Protein AF-0000000078525233 (afdb_homodimer)

pLDDT: mean 88.49, std 14.69, range [31.38, 98.75]

Radius of gyration: 26.98 Å; Cα contacts (8 Å, |Δi|>4): 770; chains: 2; bounding box: 90×79×81 Å

Foldseek 3Di:
DPPPPPPVPPDPVVVVVVVVCVVVVVVVVVVVCVVCVVVVVLVQLLQWWFLPPDDIDGNGNVLVVVLVVDPLNVVQAVLLVVLLVLLLVLLLVLLLVLLVVLLDPDDCSVVVLCVQQVLQVDDLLVLLVVLLQQLQQPDHPVVVVCVVVPNVHDDSALQDLVRPSVNLSVSSSSNCSSVLSVLLNVQQVVFDPVLVVVVVVVVDDPVRCCVPPVVLSCLVSSLVSSLVSNLCSLQDDSNCCNNHLCDPVNSNPHLNSVLCCCCPVVSGSNSSSSSVVVSVVVSVVVNVVSVVVSVVSVVVD/DDPPPCPVPPDPVVVVVVVVCVVVVVVVVVVVCVVCVVVVVLVQLLQWWDLPPDDIDGNGNVLVVVLVVDPLNVVQAVLLVVLLVLLLVLLLVLLLVLLVVLLDPDDCSVVVLCVQQVLQVDDLLVLLVVLLQQLQQPDHVVVVVVVVVPNVHDDSALQDLVRPSVNLSVSSSSNCSSVLSVLLNVQQVVFDPVLVVVVVVVVDDPVRCCVPPVVLSCLVSSLVSSLVSNLCSLQDDSNCCNNHLCDPVNSNPHLNSVLCCCCPPVSGSNSSSSSVVVSVVVSVVVNVVSVVVSVVSVVVD

Structure (mmCIF, N/CA/C/O backbone):
data_AF-0000000078525233-model_v1
#
loop_
_entity.id
_entity.type
_entity.pdbx_description
1 polymer 'Sugar ABC transporter permease'
#
loop_
_atom_site.group_PDB
_atom_site.id
_atom_site.type_symbol
_atom_site.label_atom_id
_atom_site.label_alt_id
_atom_site.label_comp_id
_atom_site.label_asym_id
_atom_site.label_entity_id
_atom_site.label_seq_id
_atom_site.pdbx_PDB_ins_code
_atom_site.Cartn_x
_atom_site.Cartn_y
_atom_site.Cartn_z
_atom_site.occupancy
_atom_site.B_iso_or_equiv
_atom_site.auth_seq_id
_atom_site.auth_comp_id
_atom_site.auth_asym_id
_atom_site.auth_atom_id
_atom_site.pdbx_PDB_model_num
ATOM 1 N N . MET A 1 1 ? -43.281 28.672 50.062 1 31.81 1 MET A N 1
ATOM 2 C CA . MET A 1 1 ? -41.906 28.344 49.656 1 31.81 1 MET A CA 1
ATOM 3 C C . MET A 1 1 ? -41.906 27.641 48.312 1 31.81 1 MET A C 1
ATOM 5 O O . MET A 1 1 ? -42.312 26.484 48.188 1 31.81 1 MET A O 1
ATOM 9 N N . GLU A 1 2 ? -42.156 28.312 47.156 1 35.53 2 GLU A N 1
ATOM 10 C CA . GLU A 1 2 ? -42.406 27.969 45.75 1 35.53 2 GLU A CA 1
ATOM 11 C C . GLU A 1 2 ? -41.156 27.391 45.125 1 35.53 2 GLU A C 1
ATOM 13 O O . GLU A 1 2 ? -40.094 28.016 45.094 1 35.53 2 GLU A O 1
ATOM 18 N N . GLN A 1 3 ? -40.938 26.094 45.156 1 36.31 3 GLN A N 1
ATOM 19 C CA . GLN A 1 3 ? -39.812 25.344 44.594 1 36.31 3 GLN A CA 1
ATOM 20 C C . GLN A 1 3 ? -39.656 25.641 43.094 1 36.31 3 GLN A C 1
ATOM 22 O O . GLN A 1 3 ? -40.531 25.359 42.312 1 36.31 3 GLN A O 1
ATOM 27 N N . LYS A 1 4 ? -38.906 26.703 42.719 1 38.12 4 LYS A N 1
ATOM 28 C CA . LYS A 1 4 ? -38.5 27.094 41.375 1 38.12 4 LYS A CA 1
ATOM 29 C C . LYS A 1 4 ? -37.844 25.922 40.656 1 38.12 4 LYS A C 1
ATOM 31 O O . LYS A 1 4 ? -36.812 25.391 41.094 1 38.12 4 LYS A O 1
ATOM 36 N N . THR A 1 5 ? -38.625 25.047 40.031 1 35.66 5 THR A N 1
ATOM 37 C CA . THR A 1 5 ? -38.156 23.984 39.156 1 35.66 5 THR A CA 1
ATOM 38 C C . THR A 1 5 ? -37.188 24.516 38.094 1 35.66 5 THR A C 1
ATOM 40 O O . THR A 1 5 ? -37.562 25.312 37.25 1 35.66 5 THR A O 1
ATOM 43 N N . LYS A 1 6 ? -35.969 24.812 38.438 1 37.19 6 LYS A N 1
ATOM 44 C CA . LYS A 1 6 ? -34.875 25.203 37.562 1 37.19 6 LYS A CA 1
ATOM 45 C C . LYS A 1 6 ? -34.812 24.266 36.344 1 37.19 6 LYS A C 1
ATOM 47 O O . LYS A 1 6 ? -34.438 23.109 36.5 1 37.19 6 LYS A O 1
ATOM 52 N N . THR A 1 7 ? -35.719 24.281 35.406 1 37.69 7 THR A N 1
ATOM 53 C CA . THR A 1 7 ? -35.562 23.578 34.125 1 37.69 7 THR A CA 1
ATOM 54 C C . THR A 1 7 ? -34.188 23.891 33.531 1 37.69 7 THR A C 1
ATOM 56 O O . THR A 1 7 ? -33.875 25.047 33.219 1 37.69 7 THR A O 1
ATOM 59 N N . VAL A 1 8 ? -33.188 23.312 33.969 1 40.06 8 VAL A N 1
ATOM 60 C CA . VAL A 1 8 ? -31.828 23.406 33.406 1 40.06 8 VAL A CA 1
ATOM 61 C C . VAL A 1 8 ? -31.906 23.469 31.875 1 40.06 8 VAL A C 1
ATOM 63 O O . VAL A 1 8 ? -32.344 22.5 31.234 1 40.06 8 VAL A O 1
ATOM 66 N N . LYS A 1 9 ? -32.25 24.562 31.266 1 39.16 9 LYS A N 1
ATOM 67 C CA . LYS A 1 9 ? -32.062 24.875 29.859 1 39.16 9 LYS A CA 1
ATOM 68 C C . LYS A 1 9 ? -30.781 24.25 29.328 1 39.16 9 LYS A C 1
ATOM 70 O O . LYS A 1 9 ? -29.688 24.609 29.75 1 39.16 9 LYS A O 1
ATOM 75 N N . LEU A 1 10 ? -30.812 22.984 29.156 1 42.88 10 LEU A N 1
ATOM 76 C CA . LEU A 1 10 ? -29.719 22.438 28.375 1 42.88 10 LEU A CA 1
ATOM 77 C C . LEU A 1 10 ? -29.219 23.453 27.359 1 42.88 10 LEU A C 1
ATOM 79 O O . LEU A 1 10 ? -30.016 24.031 26.594 1 42.88 10 LEU A O 1
ATOM 83 N N . LYS A 1 11 ? -28.219 24.094 27.609 1 46.84 11 LYS A N 1
ATOM 84 C CA . LYS A 1 11 ? -27.656 25.188 26.812 1 46.84 11 LYS A CA 1
ATOM 85 C C . LYS A 1 11 ? -27.766 24.906 25.312 1 46.84 11 LYS A C 1
ATOM 87 O O . LYS A 1 11 ? -27.516 23.781 24.875 1 46.84 11 LYS A O 1
ATOM 92 N N . LEU A 1 12 ? -28.484 25.672 24.531 1 49.28 12 LEU A N 1
ATOM 93 C CA . LEU A 1 12 ? -28.781 25.688 23.094 1 49.28 12 LEU A CA 1
ATOM 94 C C . LEU A 1 12 ? -27.625 25.062 22.312 1 49.28 12 LEU A C 1
ATOM 96 O O . LEU A 1 12 ? -27.859 24.375 21.312 1 49.28 12 LEU A O 1
ATOM 100 N N . SER A 1 13 ? -26.438 25.266 22.766 1 50.31 13 SER A N 1
ATOM 101 C CA . SER A 1 13 ? -25.266 24.797 22.016 1 50.31 13 SER A CA 1
ATOM 102 C C . SER A 1 13 ? -25.156 23.281 22.078 1 50.31 13 SER A C 1
ATOM 104 O O . SER A 1 13 ? -24.844 22.641 21.062 1 50.31 13 SER A O 1
ATOM 106 N N . THR A 1 14 ? -25.422 22.719 23.234 1 52.28 14 THR A N 1
ATOM 107 C CA . THR A 1 14 ? -25.344 21.281 23.375 1 52.28 14 THR A CA 1
ATOM 108 C C . THR A 1 14 ? -26.5 20.594 22.656 1 52.28 14 THR A C 1
ATOM 110 O O . THR A 1 14 ? -26.344 19.531 22.062 1 52.28 14 THR A O 1
ATOM 113 N N . ARG A 1 15 ? -27.703 21.141 22.75 1 49.06 15 ARG A N 1
ATOM 114 C CA . ARG A 1 15 ? -28.859 20.562 22.078 1 49.06 15 ARG A CA 1
ATOM 115 C C . ARG A 1 15 ? -28.641 20.531 20.562 1 49.06 15 ARG A C 1
ATOM 117 O O . ARG A 1 15 ? -29 19.562 19.906 1 49.06 15 ARG A O 1
ATOM 124 N N . ASN A 1 16 ? -28.172 21.625 20.062 1 51.19 16 ASN A N 1
ATOM 125 C CA . ASN A 1 16 ? -27.938 21.656 18.625 1 51.19 16 ASN A CA 1
ATOM 126 C C . ASN A 1 16 ? -26.859 20.656 18.203 1 51.19 16 ASN A C 1
ATOM 128 O O . ASN A 1 16 ? -26.953 20.062 17.125 1 51.19 16 ASN A O 1
ATOM 132 N N . THR A 1 17 ? -25.875 20.516 19.047 1 52.09 17 THR A N 1
ATOM 133 C CA . THR A 1 17 ? -24.859 19.516 18.75 1 52.09 17 THR A CA 1
ATOM 134 C C . THR A 1 17 ? -25.438 18.109 18.812 1 52.09 17 THR A C 1
ATOM 136 O O . THR A 1 17 ? -25.125 17.25 17.969 1 52.09 17 THR A O 1
ATOM 139 N N . LEU A 1 18 ? -26.328 17.922 19.781 1 50.78 18 LEU A N 1
ATOM 140 C CA . LEU A 1 18 ? -26.984 16.625 19.891 1 50.78 18 LEU A CA 1
ATOM 141 C C . LEU A 1 18 ? -27.969 16.406 18.734 1 50.78 18 LEU A C 1
ATOM 143 O O . LEU A 1 18 ? -28.094 15.289 18.234 1 50.78 18 LEU A O 1
ATOM 147 N N . VAL A 1 19 ? -28.688 17.344 18.406 1 50.62 19 VAL A N 1
ATOM 148 C CA . VAL A 1 19 ? -29.594 17.219 17.281 1 50.62 19 VAL A CA 1
ATOM 149 C C . VAL A 1 19 ? -28.812 17.016 15.992 1 50.62 19 VAL A C 1
ATOM 151 O O . VAL A 1 19 ? -29.203 16.188 15.148 1 50.62 19 VAL A O 1
ATOM 154 N N . GLY A 1 20 ? -27.844 17.812 15.758 1 51.19 20 GLY A N 1
ATOM 155 C CA . GLY A 1 20 ? -27 17.594 14.594 1 51.19 20 GLY A CA 1
ATOM 156 C C . GLY A 1 20 ? -26.359 16.219 14.57 1 51.19 20 GLY A C 1
ATOM 157 O O . GLY A 1 20 ? -26.328 15.562 13.523 1 51.19 20 GLY A O 1
ATOM 158 N N . LEU A 1 21 ? -25.953 15.805 15.656 1 52.31 21 LEU A N 1
ATOM 159 C CA . LEU A 1 21 ? -25.391 14.469 15.805 1 52.31 21 LEU A CA 1
ATOM 160 C C . LEU A 1 21 ? -26.469 13.406 15.594 1 52.31 21 LEU A C 1
ATOM 162 O O . LEU A 1 21 ? -26.172 12.32 15.086 1 52.31 21 LEU A O 1
ATOM 166 N N . SER A 1 22 ? -27.594 13.625 16.047 1 51.91 22 SER A N 1
ATOM 167 C CA . SER A 1 22 ? -28.688 12.672 15.898 1 51.91 22 SER A CA 1
ATOM 168 C C . SER A 1 22 ? -29 12.398 14.43 1 51.91 22 SER A C 1
ATOM 170 O O . SER A 1 22 ? -29.453 11.305 14.078 1 51.91 22 SER A O 1
ATOM 172 N N . PHE A 1 23 ? -28.953 13.406 13.641 1 50.38 23 PHE A N 1
ATOM 173 C CA . PHE A 1 23 ? -29.266 13.195 12.234 1 50.38 23 PHE A CA 1
ATOM 174 C C . PHE A 1 23 ? -28.094 12.508 11.523 1 50.38 23 PHE A C 1
ATOM 176 O O . PHE A 1 23 ? -28.297 11.781 10.555 1 50.38 23 PHE A O 1
ATOM 183 N N . ILE A 1 24 ? -26.938 12.828 11.898 1 55.19 24 ILE A N 1
ATOM 184 C CA . ILE A 1 24 ? -25.781 12.273 11.227 1 55.19 24 ILE A CA 1
ATOM 185 C C . ILE A 1 24 ? -25.469 10.883 11.781 1 55.19 24 ILE A C 1
ATOM 187 O O . ILE A 1 24 ? -25.016 10 11.047 1 55.19 24 ILE A O 1
ATOM 191 N N . LEU A 1 25 ? -26 10.602 12.992 1 57.78 25 LEU A N 1
ATOM 192 C CA . LEU A 1 25 ? -25.672 9.414 13.758 1 57.78 25 LEU A CA 1
ATOM 193 C C . LEU A 1 25 ? -26.25 8.156 13.109 1 57.78 25 LEU A C 1
ATOM 195 O O . LEU A 1 25 ? -25.562 7.137 13.008 1 57.78 25 LEU A O 1
ATOM 199 N N . PRO A 1 26 ? -27.484 8.234 12.766 1 54.28 26 PRO A N 1
ATOM 200 C CA . PRO A 1 26 ? -27.969 6.973 12.211 1 54.28 26 PRO A CA 1
ATOM 201 C C . PRO A 1 26 ? -27.188 6.516 10.984 1 54.28 26 PRO A C 1
ATOM 203 O O . PRO A 1 26 ? -26.875 5.324 10.852 1 54.28 26 PRO A O 1
ATOM 206 N N . ASN A 1 27 ? -27.016 7.523 10.055 1 58.75 27 ASN A N 1
ATOM 207 C CA . ASN A 1 27 ? -26.281 7.137 8.852 1 58.75 27 ASN A CA 1
ATOM 208 C C . ASN A 1 27 ? -24.859 6.703 9.18 1 58.75 27 ASN A C 1
ATOM 210 O O . ASN A 1 27 ? -24.328 5.797 8.547 1 58.75 27 ASN A O 1
ATOM 214 N N . PHE A 1 28 ? -24.5 7.254 10.289 1 67.62 28 PHE A N 1
ATOM 215 C CA . PHE A 1 28 ? -23.141 6.922 10.703 1 67.62 28 PHE A CA 1
ATOM 216 C C . PHE A 1 28 ? -23.094 5.547 11.359 1 67.62 28 PHE A C 1
ATOM 218 O O . PHE A 1 28 ? -22.141 4.785 11.156 1 67.62 28 PHE A O 1
ATOM 225 N N . ILE A 1 29 ? -24.156 5.184 12 1 67.31 29 ILE A N 1
ATOM 226 C CA . ILE A 1 29 ? -24.219 3.867 12.633 1 67.31 29 ILE A CA 1
ATOM 227 C C . ILE A 1 29 ? -24.25 2.783 11.555 1 67.31 29 ILE A C 1
ATOM 229 O O . ILE A 1 29 ? -23.562 1.765 11.672 1 67.31 29 ILE A O 1
ATOM 233 N N . GLY A 1 30 ? -25.031 3.102 10.516 1 66.56 30 GLY A N 1
ATOM 234 C CA . GLY A 1 30 ? -25.062 2.154 9.414 1 66.56 30 GLY A CA 1
ATOM 235 C C . GLY A 1 30 ? -23.719 1.962 8.75 1 66.56 30 GLY A C 1
ATOM 236 O O . GLY A 1 30 ? -23.328 0.833 8.453 1 66.56 30 GLY A O 1
ATOM 237 N N . PHE A 1 31 ? -23.094 3.033 8.711 1 72.5 31 PHE A N 1
ATOM 238 C CA . PHE A 1 31 ? -21.781 2.986 8.086 1 72.5 31 PHE A CA 1
ATOM 239 C C . PHE A 1 31 ? -20.797 2.217 8.961 1 72.5 31 PHE A C 1
ATOM 241 O O . PHE A 1 31 ? -20.031 1.387 8.461 1 72.5 31 PHE A O 1
ATOM 248 N N . PHE A 1 32 ? -20.953 2.449 10.211 1 75.62 32 PHE A N 1
ATOM 249 C CA . PHE A 1 32 ? -20.062 1.777 11.148 1 75.62 32 PHE A CA 1
ATOM 250 C C . PHE A 1 32 ? -20.328 0.276 11.164 1 75.62 32 PHE A C 1
ATOM 252 O O . PHE A 1 32 ? -19.391 -0.522 11.219 1 75.62 32 PHE A O 1
ATOM 259 N N . ILE A 1 33 ? -21.531 -0.036 11.031 1 75.25 33 ILE A N 1
ATOM 260 C CA . ILE A 1 33 ? -21.891 -1.448 10.984 1 75.25 33 ILE A CA 1
ATOM 261 C C . ILE A 1 33 ? -21.312 -2.084 9.727 1 75.25 33 ILE A C 1
ATOM 263 O O . ILE A 1 33 ? -20.797 -3.199 9.766 1 75.25 33 ILE A O 1
ATOM 267 N N . PHE A 1 34 ? -21.328 -1.323 8.711 1 78.38 34 PHE A N 1
ATOM 268 C CA . PHE A 1 34 ? -20.797 -1.818 7.441 1 78.38 34 PHE A CA 1
ATOM 269 C C . PHE A 1 34 ? -19.297 -2.062 7.543 1 78.38 34 PHE A C 1
ATOM 271 O O . PHE A 1 34 ? -18.781 -3.045 7.004 1 78.38 34 PHE A O 1
ATOM 278 N N . ILE A 1 35 ? -18.672 -1.282 8.297 1 82.31 35 ILE A N 1
ATOM 279 C CA . ILE A 1 35 ? -17.219 -1.373 8.422 1 82.31 35 ILE A CA 1
ATOM 280 C C . ILE A 1 35 ? -16.844 -2.607 9.234 1 82.31 35 ILE A C 1
ATOM 282 O O . ILE A 1 35 ? -15.859 -3.283 8.938 1 82.31 35 ILE A O 1
ATOM 286 N N . LEU A 1 36 ? -17.719 -2.971 10.117 1 86.69 36 LEU A N 1
ATOM 287 C CA . LEU A 1 36 ? -17.359 -4.02 11.07 1 86.69 36 LEU A CA 1
ATOM 288 C C . LEU A 1 36 ? -17.844 -5.383 10.578 1 86.69 36 LEU A C 1
ATOM 290 O O . LEU A 1 36 ? -17.391 -6.418 11.078 1 86.69 36 LEU A O 1
ATOM 294 N N . ILE A 1 37 ? -18.656 -5.41 9.594 1 88.25 37 ILE A N 1
ATOM 295 C CA . ILE A 1 37 ? -19.266 -6.652 9.133 1 88.25 37 ILE A CA 1
ATOM 296 C C . ILE A 1 37 ? -18.172 -7.625 8.688 1 88.25 37 ILE A C 1
ATOM 298 O O . ILE A 1 37 ? -18.125 -8.766 9.148 1 88.25 37 ILE A O 1
ATOM 302 N N . PRO A 1 38 ? -17.266 -7.184 7.809 1 89.06 38 PRO A N 1
ATOM 303 C CA . PRO A 1 38 ? -16.234 -8.141 7.371 1 89.06 38 PRO A CA 1
ATOM 304 C C . PRO A 1 38 ? -15.359 -8.625 8.516 1 89.06 38 PRO A C 1
ATOM 306 O O . PRO A 1 38 ? -14.945 -9.789 8.539 1 89.06 38 PRO A O 1
ATOM 309 N N . VAL A 1 39 ? -15.102 -7.777 9.375 1 87.81 39 VAL A N 1
ATOM 310 C CA . VAL A 1 39 ? -14.234 -8.117 10.5 1 87.81 39 VAL A CA 1
ATOM 311 C C . VAL A 1 39 ? -14.938 -9.133 11.398 1 87.81 39 VAL A C 1
ATOM 313 O O . VAL A 1 39 ? -14.328 -10.125 11.805 1 87.81 39 VAL A O 1
ATOM 316 N N . ILE A 1 40 ? -16.203 -8.859 11.719 1 90.5 40 ILE A N 1
ATOM 317 C CA . ILE A 1 40 ? -16.984 -9.75 12.555 1 90.5 40 ILE A CA 1
ATOM 318 C C . ILE A 1 40 ? -17.125 -11.109 11.867 1 90.5 40 ILE A C 1
ATOM 320 O O . ILE A 1 40 ? -17.031 -12.156 12.516 1 90.5 40 ILE A O 1
ATOM 324 N N . PHE A 1 41 ? -17.359 -11.039 10.625 1 90.38 41 PHE A N 1
ATOM 325 C CA . PHE A 1 41 ? -17.484 -12.273 9.867 1 90.38 41 PHE A CA 1
ATOM 326 C C . PHE A 1 41 ? -16.203 -13.086 9.922 1 90.38 41 PHE A C 1
ATOM 328 O O . PHE A 1 41 ? -16.234 -14.312 10.062 1 90.38 41 PHE A O 1
ATOM 335 N N . SER A 1 42 ? -15.094 -12.43 9.734 1 91.81 42 SER A N 1
ATOM 336 C CA . SER A 1 42 ? -13.805 -13.109 9.836 1 91.81 42 SER A CA 1
ATOM 337 C C . SER A 1 42 ? -13.625 -13.734 11.211 1 91.81 42 SER A C 1
ATOM 339 O O . SER A 1 42 ? -13.094 -14.844 11.328 1 91.81 42 SER A O 1
ATOM 341 N N . LEU A 1 43 ? -14.039 -13.023 12.219 1 93.81 43 LEU A N 1
ATOM 342 C CA . LEU A 1 43 ? -13.945 -13.531 13.586 1 93.81 43 LEU A CA 1
ATOM 343 C C . LEU A 1 43 ? -14.805 -14.789 13.75 1 93.81 43 LEU A C 1
ATOM 345 O O . LEU A 1 43 ? -14.359 -15.773 14.352 1 93.81 43 LEU A O 1
ATOM 349 N N . ILE A 1 44 ? -15.953 -14.758 13.234 1 94.25 44 ILE A N 1
ATOM 350 C CA . ILE A 1 44 ? -16.859 -15.906 13.305 1 94.25 44 ILE A CA 1
ATOM 351 C C . ILE A 1 44 ? -16.234 -17.094 12.57 1 94.25 44 ILE A C 1
ATOM 353 O O . ILE A 1 44 ? -16.219 -18.203 13.086 1 94.25 44 ILE A O 1
ATOM 357 N N . LEU A 1 45 ? -15.703 -16.844 11.398 1 93.81 45 LEU A N 1
ATOM 358 C CA . LEU A 1 45 ? -15.125 -17.906 10.57 1 93.81 45 LEU A CA 1
ATOM 359 C C . LEU A 1 45 ? -13.945 -18.562 11.289 1 93.81 45 LEU A C 1
ATOM 361 O O . LEU A 1 45 ? -13.695 -19.766 11.102 1 93.81 45 LEU A O 1
ATOM 365 N N . SER A 1 46 ? -13.227 -17.797 12.086 1 96.81 46 SER A N 1
ATOM 366 C CA . SER A 1 46 ? -12.055 -18.328 12.773 1 96.81 46 SER A CA 1
ATOM 367 C C . SER A 1 46 ? -12.445 -19.422 13.758 1 96.81 46 SER A C 1
ATOM 369 O O . SER A 1 46 ? -11.609 -20.234 14.156 1 96.81 46 SER A O 1
ATOM 371 N N . PHE A 1 47 ? -13.75 -19.484 14.141 1 97.75 47 PHE A N 1
ATOM 372 C CA . PHE A 1 47 ? -14.242 -20.5 15.062 1 97.75 47 PHE A CA 1
ATOM 373 C C . PHE A 1 47 ? -15.023 -21.578 14.312 1 97.75 47 PHE A C 1
ATOM 375 O O . PHE A 1 47 ? -15.641 -22.453 14.938 1 97.75 47 PHE A O 1
ATOM 382 N N . MET A 1 48 ? -15.008 -21.5 13.008 1 96.44 48 MET A N 1
ATOM 383 C CA . MET A 1 48 ? -15.797 -22.422 12.188 1 96.44 48 MET A CA 1
ATOM 384 C C . MET A 1 48 ? -14.883 -23.312 11.336 1 96.44 48 MET A C 1
ATOM 386 O O . MET A 1 48 ? -13.758 -22.922 11.023 1 96.44 48 MET A O 1
ATOM 390 N N . GLU A 1 49 ? -15.375 -24.5 11.117 1 96.44 49 GLU A N 1
ATOM 391 C CA . GLU A 1 49 ? -14.859 -25.297 10.016 1 96.44 49 GLU A CA 1
ATOM 392 C C . GLU A 1 49 ? -15.648 -25.031 8.734 1 96.44 49 GLU A C 1
ATOM 394 O O . GLU A 1 49 ? -16.859 -25.266 8.68 1 96.44 49 GLU A O 1
ATOM 399 N N . TRP A 1 50 ? -14.922 -24.469 7.773 1 91.88 50 TRP A N 1
ATOM 400 C CA . TRP A 1 50 ? -15.609 -24.141 6.531 1 91.88 50 TRP A CA 1
ATOM 401 C C . TRP A 1 50 ? -14.648 -24.172 5.348 1 91.88 50 TRP A C 1
ATOM 403 O O . TRP A 1 50 ? -13.539 -23.641 5.434 1 91.88 50 TRP A O 1
ATOM 413 N N . ASP A 1 51 ? -15.164 -24.797 4.305 1 89.56 51 ASP A N 1
ATOM 414 C CA . ASP A 1 51 ? -14.344 -24.906 3.104 1 89.56 51 ASP A CA 1
ATOM 415 C C . ASP A 1 51 ? -14.922 -24.094 1.956 1 89.56 51 ASP A C 1
ATOM 417 O O . ASP A 1 51 ? -14.406 -24.125 0.838 1 89.56 51 ASP A O 1
ATOM 421 N N . GLY A 1 52 ? -16.047 -23.312 2.203 1 81.38 52 GLY A N 1
ATOM 422 C CA . GLY A 1 52 ? -16.656 -22.469 1.184 1 81.38 52 GLY A CA 1
ATOM 423 C C . GLY A 1 52 ? -17.766 -23.156 0.423 1 81.38 52 GLY A C 1
ATOM 424 O O . GLY A 1 52 ? -18.562 -22.516 -0.263 1 81.38 52 GLY A O 1
ATOM 425 N N . PHE A 1 53 ? -17.938 -24.484 0.583 1 83.19 53 PHE A N 1
ATOM 426 C CA . PHE A 1 53 ? -18.875 -25.25 -0.223 1 83.19 53 PHE A CA 1
ATOM 427 C C . PHE A 1 53 ? -19.875 -25.984 0.664 1 83.19 53 PHE A C 1
ATOM 429 O O . PHE A 1 53 ? -21.031 -26.172 0.274 1 83.19 53 PHE A O 1
ATOM 436 N N . ASN A 1 54 ? -19.438 -26.375 1.758 1 87 54 ASN A N 1
ATOM 437 C CA . ASN A 1 54 ? -20.266 -27.125 2.697 1 87 54 ASN A CA 1
ATOM 438 C C . ASN A 1 54 ? -20.75 -26.25 3.846 1 87 54 ASN A C 1
ATOM 440 O O . ASN A 1 54 ? -20.266 -25.141 4.031 1 87 54 ASN A O 1
ATOM 444 N N . PRO A 1 55 ? -21.703 -26.734 4.547 1 89.38 55 PRO A N 1
ATOM 445 C CA . PRO A 1 55 ? -22.188 -25.938 5.684 1 89.38 55 PRO A CA 1
ATOM 446 C C . PRO A 1 55 ? -21.109 -25.719 6.746 1 89.38 55 PRO A C 1
ATOM 448 O O . PRO A 1 55 ? -20.281 -26.609 6.98 1 89.38 55 PRO A O 1
ATOM 451 N N . MET A 1 56 ? -21.219 -24.625 7.367 1 91.69 56 MET A N 1
ATOM 452 C CA . MET A 1 56 ? -20.281 -24.25 8.414 1 91.69 56 MET A CA 1
ATOM 453 C C . MET A 1 56 ? -20.547 -25.031 9.695 1 91.69 56 MET A C 1
ATOM 455 O O . MET A 1 56 ? -21.688 -25.281 10.047 1 91.69 56 MET A O 1
ATOM 459 N N . LYS A 1 57 ? -19.453 -25.453 10.375 1 96.44 57 LYS A N 1
ATOM 460 C CA . LYS A 1 57 ? -19.531 -26.141 11.664 1 96.44 57 LYS A CA 1
ATOM 461 C C . LYS A 1 57 ? -18.734 -25.406 12.727 1 96.44 57 LYS A C 1
ATOM 463 O O . LYS A 1 57 ? -17.578 -25.031 12.508 1 96.44 57 LYS A O 1
ATOM 468 N N . PHE A 1 58 ? -19.375 -25.266 13.836 1 97.31 58 PHE A N 1
ATOM 469 C CA . PHE A 1 58 ? -18.703 -24.594 14.938 1 97.31 58 PHE A CA 1
ATOM 470 C C . PHE A 1 58 ? -17.734 -25.547 15.641 1 97.31 58 PHE A C 1
ATOM 472 O O . PHE A 1 58 ? -18.141 -26.609 16.109 1 97.31 58 PHE A O 1
ATOM 479 N N . ILE A 1 59 ? -16.469 -25.172 15.734 1 97.88 59 ILE A N 1
ATOM 480 C CA . ILE A 1 59 ? -15.469 -26.062 16.297 1 97.88 59 ILE A CA 1
ATOM 481 C C . ILE A 1 59 ? -14.688 -25.344 17.391 1 97.88 59 ILE A C 1
ATOM 483 O O . ILE A 1 59 ? -13.547 -25.719 17.688 1 97.88 59 ILE A O 1
ATOM 487 N N . MET A 1 60 ? -15.227 -24.25 17.859 1 96.81 60 MET A N 1
ATOM 488 C CA . MET A 1 60 ? -14.641 -23.469 18.938 1 96.81 60 MET A CA 1
ATOM 489 C C . MET A 1 60 ? -13.227 -23.031 18.578 1 96.81 60 MET A C 1
ATOM 491 O O . MET A 1 60 ? -13.008 -22.391 17.547 1 96.81 60 MET A O 1
ATOM 495 N N . PHE A 1 61 ? -12.172 -23.562 19.406 1 97.88 61 PHE A N 1
ATOM 496 C CA . PHE A 1 61 ? -10.836 -23.016 19.25 1 97.88 61 PHE A CA 1
ATOM 497 C C . PHE A 1 61 ? -9.945 -23.969 18.453 1 97.88 61 PHE A C 1
ATOM 499 O O . PHE A 1 61 ? -8.727 -23.797 18.406 1 97.88 61 PHE A O 1
ATOM 506 N N . GLU A 1 62 ? -10.469 -24.859 17.734 1 98 62 GLU A N 1
ATOM 507 C CA . GLU A 1 62 ? -9.695 -25.906 17.062 1 98 62 GLU A CA 1
ATOM 508 C C . GLU A 1 62 ? -8.805 -25.328 15.969 1 98 62 GLU A C 1
ATOM 510 O O . GLU A 1 62 ? -7.68 -25.781 15.773 1 98 62 GLU A O 1
ATOM 515 N N . ASN A 1 63 ? -9.336 -24.359 15.242 1 98.19 63 ASN A N 1
ATOM 516 C CA . ASN A 1 63 ? -8.516 -23.719 14.219 1 98.19 63 ASN A CA 1
ATOM 517 C C . ASN A 1 63 ? -7.258 -23.094 14.812 1 98.19 63 ASN A C 1
ATOM 519 O O . ASN A 1 63 ? -6.168 -23.219 14.258 1 98.19 63 ASN A O 1
ATOM 523 N N . PHE A 1 64 ? -7.438 -22.453 15.969 1 98.31 64 PHE A N 1
ATOM 524 C CA . PHE A 1 64 ? -6.32 -21.797 16.625 1 98.31 64 PHE A CA 1
ATOM 525 C C . PHE A 1 64 ? -5.309 -22.828 17.141 1 98.31 64 PHE A C 1
ATOM 527 O O . PHE A 1 64 ? -4.102 -22.656 16.953 1 98.31 64 PHE A O 1
ATOM 534 N N . ILE A 1 65 ? -5.789 -23.875 17.672 1 98.12 65 ILE A N 1
ATOM 535 C CA . ILE A 1 65 ? -4.926 -24.922 18.188 1 98.12 65 ILE A CA 1
ATOM 536 C C . ILE A 1 65 ? -4.148 -25.578 17.047 1 98.12 65 ILE A C 1
ATOM 538 O O . ILE A 1 65 ? -2.936 -25.781 17.156 1 98.12 65 ILE A O 1
ATOM 542 N N . THR A 1 66 ? -4.777 -25.828 16 1 97.88 66 THR A N 1
ATOM 543 C CA . THR A 1 66 ? -4.184 -26.516 14.867 1 97.88 66 THR A CA 1
ATOM 544 C C . THR A 1 66 ? -3.113 -25.656 14.203 1 97.88 66 THR A C 1
ATOM 546 O O . THR A 1 66 ? -2.043 -26.156 13.844 1 97.88 66 THR A O 1
ATOM 549 N N . ILE A 1 67 ? -3.412 -24.375 14.031 1 98 67 ILE A N 1
ATOM 550 C CA . ILE A 1 67 ? -2.441 -23.547 13.32 1 98 67 ILE A CA 1
ATOM 551 C C . ILE A 1 67 ? -1.196 -23.344 14.18 1 98 67 ILE A C 1
ATOM 553 O O . ILE A 1 67 ? -0.08 -23.266 13.664 1 98 67 ILE A O 1
ATOM 557 N N . PHE A 1 68 ? -1.312 -23.344 15.562 1 98.12 68 PHE A N 1
ATOM 558 C CA . PHE A 1 68 ? -0.147 -23.156 16.422 1 98.12 68 PHE A CA 1
ATOM 559 C C . PHE A 1 68 ? 0.682 -24.422 16.5 1 98.12 68 PHE A C 1
ATOM 561 O O . PHE A 1 68 ? 1.859 -24.391 16.859 1 98.12 68 PHE A O 1
ATOM 568 N N . LYS A 1 69 ? 0.12 -25.516 16.109 1 97.94 69 LYS A N 1
ATOM 569 C CA . LYS A 1 69 ? 0.852 -26.781 16.031 1 97.94 69 LYS A CA 1
ATOM 570 C C . LYS A 1 69 ? 1.55 -26.938 14.688 1 97.94 69 LYS A C 1
ATOM 572 O O . LYS A 1 69 ? 2.428 -27.781 14.531 1 97.94 69 LYS A O 1
ATOM 577 N N . ASP A 1 70 ? 1.186 -26.125 13.758 1 97.75 70 ASP A N 1
ATOM 578 C CA . ASP A 1 70 ? 1.756 -26.141 12.414 1 97.75 70 ASP A CA 1
ATOM 579 C C . ASP A 1 70 ? 3.107 -25.438 12.383 1 97.75 70 ASP A C 1
ATOM 581 O O . ASP A 1 70 ? 3.189 -24.234 12.633 1 97.75 70 ASP A O 1
ATOM 585 N N . ARG A 1 71 ? 4.148 -26.172 12.008 1 97.56 71 ARG A N 1
ATOM 586 C CA . ARG A 1 71 ? 5.5 -25.609 11.961 1 97.56 71 ARG A CA 1
ATOM 587 C C . ARG A 1 71 ? 5.59 -24.484 10.938 1 97.56 71 ARG A C 1
ATOM 589 O O . ARG A 1 71 ? 6.344 -23.531 11.133 1 97.56 71 ARG A O 1
ATOM 596 N N . VAL A 1 72 ? 4.848 -24.562 9.93 1 97.88 72 VAL A N 1
ATOM 597 C CA . VAL A 1 72 ? 4.867 -23.531 8.891 1 97.88 72 VAL A CA 1
ATOM 598 C C . VAL A 1 72 ? 4.312 -22.219 9.445 1 97.88 72 VAL A C 1
ATOM 600 O O . VAL A 1 72 ? 4.848 -21.156 9.164 1 97.88 72 VAL A O 1
ATOM 603 N N . PHE A 1 73 ? 3.236 -22.328 10.281 1 98.5 73 PHE A N 1
ATOM 604 C CA . PHE A 1 73 ? 2.637 -21.141 10.875 1 98.5 73 PHE A CA 1
ATOM 605 C C . PHE A 1 73 ? 3.594 -20.5 11.875 1 98.5 73 PHE A C 1
ATOM 607 O O . PHE A 1 73 ? 3.803 -19.281 11.836 1 98.5 73 PHE A O 1
ATOM 614 N N . ARG A 1 74 ? 4.211 -21.234 12.695 1 98.38 74 ARG A N 1
ATOM 615 C CA . ARG A 1 74 ? 5.148 -20.703 13.68 1 98.38 74 ARG A CA 1
ATOM 616 C C . ARG A 1 74 ? 6.352 -20.062 12.992 1 98.38 74 ARG A C 1
ATOM 618 O O . ARG A 1 74 ? 6.82 -19 13.414 1 98.38 74 ARG A O 1
ATOM 625 N N . GLY A 1 75 ? 6.859 -20.781 11.969 1 98.19 75 GLY A N 1
ATOM 626 C CA . GLY A 1 75 ? 7.934 -20.188 11.188 1 98.19 75 GLY A CA 1
ATOM 627 C C . GLY A 1 75 ? 7.551 -18.875 10.531 1 98.19 75 GLY A C 1
ATOM 628 O O . GLY A 1 75 ? 8.359 -17.953 10.461 1 98.19 75 GLY A O 1
ATOM 629 N N . ALA A 1 76 ? 6.32 -18.812 10.062 1 98.62 76 ALA A N 1
ATOM 630 C CA . ALA A 1 76 ? 5.828 -17.609 9.398 1 98.62 76 ALA A CA 1
ATOM 631 C C . ALA A 1 76 ? 5.809 -16.406 10.352 1 98.62 76 ALA A C 1
ATOM 633 O O . ALA A 1 76 ? 6.062 -15.281 9.938 1 98.62 76 ALA A O 1
ATOM 634 N N . ILE A 1 77 ? 5.488 -16.688 11.641 1 98.38 77 ILE A N 1
ATOM 635 C CA . ILE A 1 77 ? 5.496 -15.617 12.648 1 98.38 77 ILE A CA 1
ATOM 636 C C . ILE A 1 77 ? 6.902 -15.031 12.766 1 98.38 77 ILE A C 1
ATOM 638 O O . ILE A 1 77 ? 7.078 -13.812 12.719 1 98.38 77 ILE A O 1
ATOM 642 N N . TRP A 1 78 ? 7.859 -15.875 12.797 1 97.75 78 TRP A N 1
ATOM 643 C CA . TRP A 1 78 ? 9.242 -15.438 12.984 1 97.75 78 TRP A CA 1
ATOM 644 C C . TRP A 1 78 ? 9.781 -14.766 11.727 1 97.75 78 TRP A C 1
ATOM 646 O O . TRP A 1 78 ? 10.477 -13.758 11.805 1 97.75 78 TRP A O 1
ATOM 656 N N . LYS A 1 79 ? 9.5 -15.336 10.609 1 98.56 79 LYS A N 1
ATOM 657 C CA . LYS A 1 79 ? 9.977 -14.773 9.352 1 98.56 79 LYS A CA 1
ATOM 658 C C . LYS A 1 79 ? 9.367 -13.398 9.094 1 98.56 79 LYS A C 1
ATOM 660 O O . LYS A 1 79 ? 10.055 -12.484 8.641 1 98.56 79 LYS A O 1
ATOM 665 N N . THR A 1 80 ? 8.102 -13.289 9.453 1 98.62 80 THR A N 1
ATOM 666 C CA . THR A 1 80 ? 7.434 -12 9.312 1 98.62 80 THR A CA 1
ATOM 667 C C . THR A 1 80 ? 8.047 -10.969 10.258 1 98.62 80 THR A C 1
ATOM 669 O O . THR A 1 80 ? 8.266 -9.82 9.867 1 98.62 80 THR A O 1
ATOM 672 N N . GLY A 1 81 ? 8.289 -11.383 11.445 1 98.62 81 GLY A N 1
ATOM 673 C CA . GLY A 1 81 ? 8.945 -10.492 12.398 1 98.62 81 GLY A CA 1
ATOM 674 C C . GLY A 1 81 ? 10.328 -10.055 11.953 1 98.62 81 GLY A C 1
ATOM 675 O O . GLY A 1 81 ? 10.672 -8.875 12.055 1 98.62 81 GLY A O 1
ATOM 676 N N . TYR A 1 82 ? 11.117 -10.992 11.5 1 98.5 82 TYR A N 1
ATOM 677 C CA . TYR A 1 82 ? 12.453 -10.719 11 1 98.5 82 TYR A CA 1
ATOM 678 C C . TYR A 1 82 ? 12.414 -9.75 9.828 1 98.5 82 TYR A C 1
ATOM 680 O O . TYR A 1 82 ? 13.117 -8.734 9.82 1 98.5 82 TYR A O 1
ATOM 688 N N . TYR A 1 83 ? 11.609 -10.023 8.922 1 98.62 83 TYR A N 1
ATOM 689 C CA . TYR A 1 83 ? 11.406 -9.164 7.758 1 98.62 83 TYR A CA 1
ATOM 690 C C . TYR A 1 83 ? 10.977 -7.766 8.18 1 98.62 83 TYR A C 1
ATOM 692 O O . TYR A 1 83 ? 11.531 -6.773 7.703 1 98.62 83 TYR A O 1
ATOM 700 N N . SER A 1 84 ? 10 -7.727 9.016 1 98.69 84 SER A N 1
ATOM 701 C CA . SER A 1 84 ? 9.43 -6.449 9.422 1 98.69 84 SER A CA 1
ATOM 702 C C . SER A 1 84 ? 10.445 -5.605 10.188 1 98.69 84 SER A C 1
ATOM 704 O O . SER A 1 84 ? 10.57 -4.402 9.938 1 98.69 84 SER A O 1
ATOM 706 N N . LEU A 1 85 ? 11.125 -6.195 11.07 1 98.5 85 LEU A N 1
ATOM 707 C CA . LEU A 1 85 ? 12.094 -5.469 11.891 1 98.5 85 LEU A CA 1
ATOM 708 C C . LEU A 1 85 ? 13.125 -4.758 11.016 1 98.5 85 LEU A C 1
ATOM 710 O O . LEU A 1 85 ? 13.336 -3.553 11.156 1 98.5 85 LEU A O 1
ATOM 714 N N . PHE A 1 86 ? 13.664 -5.449 10.109 1 98.62 86 PHE A N 1
ATOM 715 C CA . PHE A 1 86 ? 14.758 -4.887 9.328 1 98.62 86 PHE A CA 1
ATOM 716 C C . PHE A 1 86 ? 14.227 -3.965 8.234 1 98.62 86 PHE A C 1
ATOM 718 O O . PHE A 1 86 ? 14.859 -2.957 7.906 1 98.62 86 PHE A O 1
ATOM 725 N N . THR A 1 87 ? 13.117 -4.328 7.652 1 98.69 87 THR A N 1
ATOM 726 C CA . THR A 1 87 ? 12.523 -3.438 6.66 1 98.69 87 THR A CA 1
ATOM 727 C C . THR A 1 87 ? 12.172 -2.088 7.281 1 98.69 87 THR A C 1
ATOM 729 O O . THR A 1 87 ? 12.422 -1.04 6.68 1 98.69 87 THR A O 1
ATOM 732 N N . VAL A 1 88 ? 11.602 -2.15 8.453 1 98.56 88 VAL A N 1
ATOM 733 C CA . VAL A 1 88 ? 11.188 -0.926 9.125 1 98.56 88 VAL A CA 1
ATOM 734 C C . VAL A 1 88 ? 12.414 -0.094 9.492 1 98.56 88 VAL A C 1
ATOM 736 O O . VAL A 1 88 ? 12.477 1.101 9.195 1 98.56 88 VAL A O 1
ATOM 739 N N . LEU A 1 89 ? 13.383 -0.675 10.078 1 98.31 89 LEU A N 1
ATOM 740 C CA . LEU A 1 89 ? 14.578 0.033 10.523 1 98.31 89 LEU A CA 1
ATOM 741 C C . LEU A 1 89 ? 15.32 0.642 9.336 1 98.31 89 LEU A C 1
ATOM 743 O O . LEU A 1 89 ? 15.703 1.813 9.375 1 98.31 89 LEU A O 1
ATOM 747 N N . LEU A 1 90 ? 15.461 -0.122 8.352 1 98.25 90 LEU A N 1
ATOM 748 C CA . LEU A 1 90 ? 16.234 0.338 7.207 1 98.25 90 LEU A CA 1
ATOM 749 C C . LEU A 1 90 ? 15.461 1.384 6.41 1 98.25 90 LEU A C 1
ATOM 751 O O . LEU A 1 90 ? 16.047 2.355 5.922 1 98.25 90 LEU A O 1
ATOM 755 N N . SER A 1 91 ? 14.141 1.179 6.254 1 98.38 91 SER A N 1
ATOM 756 C CA . SER A 1 91 ? 13.336 2.162 5.539 1 98.38 91 SER A CA 1
ATOM 757 C C . SER A 1 91 ? 13.273 3.482 6.301 1 98.38 91 SER A C 1
ATOM 759 O O . SER A 1 91 ? 13.32 4.555 5.699 1 98.38 91 SER A O 1
ATOM 761 N N . LEU A 1 92 ? 13.125 3.328 7.609 1 98.06 92 LEU A N 1
ATOM 762 C CA . LEU A 1 92 ? 13.086 4.512 8.461 1 98.06 92 LEU A CA 1
ATOM 763 C C . LEU A 1 92 ? 14.383 5.312 8.336 1 98.06 92 LEU A C 1
ATOM 765 O O . LEU A 1 92 ? 14.352 6.527 8.125 1 98.06 92 LEU A O 1
ATOM 769 N N . SER A 1 93 ? 15.477 4.668 8.438 1 97 93 SER A N 1
ATOM 770 C CA . SER A 1 93 ? 16.781 5.301 8.383 1 97 93 SER A CA 1
ATOM 771 C C . SER A 1 93 ? 17.062 5.887 7 1 97 93 SER A C 1
ATOM 773 O O . SER A 1 93 ? 17.531 7.02 6.883 1 97 93 SER A O 1
ATOM 775 N N . ALA A 1 94 ? 16.734 5.137 5.996 1 95 94 ALA A N 1
ATOM 776 C CA . ALA A 1 94 ? 16.984 5.59 4.629 1 95 94 ALA A CA 1
ATOM 777 C C . ALA A 1 94 ? 16.125 6.797 4.285 1 95 94 ALA A C 1
ATOM 779 O O . ALA A 1 94 ? 16.609 7.773 3.707 1 95 94 ALA A O 1
ATOM 780 N N . SER A 1 95 ? 14.852 6.719 4.633 1 97.38 95 SER A N 1
ATOM 781 C CA . SER A 1 95 ? 13.938 7.812 4.32 1 97.38 95 SER A CA 1
ATOM 782 C C . SER A 1 95 ? 14.344 9.094 5.039 1 97.38 95 SER A C 1
ATOM 784 O O . SER A 1 95 ? 14.336 10.172 4.441 1 97.38 95 SER A O 1
ATOM 786 N N . LEU A 1 96 ? 14.688 8.984 6.312 1 96.69 96 LEU A N 1
ATOM 787 C CA . LEU A 1 96 ? 15.109 10.148 7.086 1 96.69 96 LEU A CA 1
ATOM 788 C C . LEU A 1 96 ? 16.422 10.711 6.547 1 96.69 96 LEU A C 1
ATOM 790 O O . LEU A 1 96 ? 16.578 11.922 6.395 1 96.69 96 LEU A O 1
ATOM 794 N N . GLY A 1 97 ? 17.344 9.797 6.297 1 92.62 97 GLY A N 1
ATOM 795 C CA . GLY A 1 97 ? 18.625 10.227 5.738 1 92.62 97 GLY A CA 1
ATOM 796 C C . GLY A 1 97 ? 18.469 10.961 4.418 1 92.62 97 GLY A C 1
ATOM 797 O O . GLY A 1 97 ? 19.078 12.016 4.215 1 92.62 97 GLY A O 1
ATOM 798 N N . LEU A 1 98 ? 17.641 10.453 3.553 1 92.31 98 LEU A N 1
ATOM 799 C CA . LEU A 1 98 ? 17.406 11.078 2.254 1 92.31 98 LEU A CA 1
ATOM 800 C C . LEU A 1 98 ? 16.719 12.422 2.416 1 92.31 98 LEU A C 1
ATOM 802 O O . LEU A 1 98 ? 17.047 13.383 1.712 1 92.31 98 LEU A O 1
ATOM 806 N N . ALA A 1 99 ? 15.773 12.461 3.334 1 94.31 99 ALA A N 1
ATOM 807 C CA . ALA A 1 99 ? 15.055 13.711 3.568 1 94.31 99 ALA A CA 1
ATOM 808 C C . ALA A 1 99 ? 15.992 14.805 4.059 1 94.31 99 ALA A C 1
ATOM 810 O O . ALA A 1 99 ? 15.938 15.945 3.578 1 94.31 99 ALA A O 1
ATOM 811 N N . VAL A 1 100 ? 16.844 14.5 5 1 91.06 100 VAL A N 1
ATOM 812 C CA . VAL A 1 100 ? 17.781 15.469 5.562 1 91.06 100 VAL A CA 1
ATOM 813 C C . VAL A 1 100 ? 18.75 15.938 4.48 1 91.06 100 VAL A C 1
ATOM 815 O O . VAL A 1 100 ? 19.062 17.125 4.395 1 91.06 100 VAL A O 1
ATOM 818 N N . LEU A 1 101 ? 19.125 14.992 3.672 1 86.19 101 LEU A N 1
ATOM 819 C CA . LEU A 1 101 ? 20.062 15.312 2.605 1 86.19 101 LEU A CA 1
ATOM 820 C C . LEU A 1 101 ? 19.422 16.234 1.569 1 86.19 101 LEU A C 1
ATOM 822 O O . LEU A 1 101 ? 20.062 17.172 1.084 1 86.19 101 LEU A O 1
ATOM 826 N N . LEU A 1 102 ? 18.219 16.016 1.283 1 88.25 102 LEU A N 1
ATOM 827 C CA . LEU A 1 102 ? 17.578 16.734 0.188 1 88.25 102 LEU A CA 1
ATOM 828 C C . LEU A 1 102 ? 16.859 17.969 0.705 1 88.25 102 LEU A C 1
ATOM 830 O O . LEU A 1 102 ? 16.281 18.734 -0.077 1 88.25 102 LEU A O 1
ATOM 834 N N . ASN A 1 103 ? 16.859 18.062 1.985 1 86.38 103 ASN A N 1
ATOM 835 C CA . ASN A 1 103 ? 16.297 19.281 2.574 1 86.38 103 ASN A CA 1
ATOM 836 C C . ASN A 1 103 ? 17.219 20.469 2.402 1 86.38 103 ASN A C 1
ATOM 838 O O . ASN A 1 103 ? 16.797 21.625 2.518 1 86.38 103 ASN A O 1
ATOM 842 N N . LYS A 1 104 ? 18.359 20.234 2.068 1 78.06 104 LYS A N 1
ATOM 843 C CA . LYS A 1 104 ? 19.359 21.281 1.853 1 78.06 104 LYS A CA 1
ATOM 844 C C . LYS A 1 104 ? 19.172 21.938 0.485 1 78.06 104 LYS A C 1
ATOM 846 O O . LYS A 1 104 ? 18.438 21.422 -0.358 1 78.06 104 LYS A O 1
ATOM 851 N N . LYS A 1 105 ? 19.625 23.172 0.42 1 74.25 105 LYS A N 1
ATOM 852 C CA . LYS A 1 105 ? 19.562 23.891 -0.845 1 74.25 105 LYS A CA 1
ATOM 853 C C . LYS A 1 105 ? 20.469 23.25 -1.892 1 74.25 105 LYS A C 1
ATOM 855 O O . LYS A 1 105 ? 21.625 23.625 -2.033 1 74.25 105 LYS A O 1
ATOM 860 N N . LEU A 1 106 ? 20.016 22.156 -2.381 1 70.81 106 LEU A N 1
ATOM 861 C CA . LEU A 1 106 ? 20.781 21.438 -3.398 1 70.81 106 LEU A CA 1
ATOM 862 C C . LEU A 1 106 ? 20.281 21.766 -4.797 1 70.81 106 LEU A C 1
ATOM 864 O O . LEU A 1 106 ? 19.078 21.938 -4.996 1 70.81 106 LEU A O 1
ATOM 868 N N . VAL A 1 107 ? 21.25 22.062 -5.672 1 72.69 107 VAL A N 1
ATOM 869 C CA . VAL A 1 107 ? 20.906 22.266 -7.074 1 72.69 107 VAL A CA 1
ATOM 870 C C . VAL A 1 107 ? 20.328 20.969 -7.648 1 72.69 107 VAL A C 1
ATOM 872 O O . VAL A 1 107 ? 20.875 19.891 -7.422 1 72.69 107 VAL A O 1
ATOM 875 N N . GLY A 1 108 ? 19.172 21 -8.242 1 76.69 108 GLY A N 1
ATOM 876 C CA . GLY A 1 108 ? 18.562 19.844 -8.875 1 76.69 108 GLY A CA 1
ATOM 877 C C . GLY A 1 108 ? 17.734 19 -7.914 1 76.69 108 GLY A C 1
ATOM 878 O O . GLY A 1 108 ? 17.5 17.828 -8.156 1 76.69 108 GLY A O 1
ATOM 879 N N . LYS A 1 109 ? 17.375 19.516 -6.789 1 81.69 109 LYS A N 1
ATOM 880 C CA . LYS A 1 109 ? 16.672 18.781 -5.75 1 81.69 109 LYS A CA 1
ATOM 881 C C . LYS A 1 109 ? 15.359 18.203 -6.281 1 81.69 109 LYS A C 1
ATOM 883 O O . LYS A 1 109 ? 14.961 17.094 -5.898 1 81.69 109 LYS A O 1
ATOM 888 N N . GLY A 1 110 ? 14.82 18.859 -7.246 1 81.31 110 GLY A N 1
ATOM 889 C CA . GLY A 1 110 ? 13.594 18.344 -7.844 1 81.31 110 GLY A CA 1
ATOM 890 C C . GLY A 1 110 ? 13.797 17.016 -8.57 1 81.31 110 GLY A C 1
ATOM 891 O O . GLY A 1 110 ? 13 16.094 -8.422 1 81.31 110 GLY A O 1
ATOM 892 N N . PHE A 1 111 ? 14.867 17 -9.227 1 82.81 111 PHE A N 1
ATOM 893 C CA . PHE A 1 111 ? 15.188 15.781 -9.969 1 82.81 111 PHE A CA 1
ATOM 894 C C . PHE A 1 111 ? 15.461 14.617 -9.023 1 82.81 111 PHE A C 1
ATOM 896 O O . PHE A 1 111 ? 14.961 13.508 -9.227 1 82.81 111 PHE A O 1
ATOM 903 N N . PHE A 1 112 ? 16.219 14.875 -7.984 1 84.25 112 PHE A N 1
ATOM 904 C CA . PHE A 1 112 ? 16.594 13.82 -7.051 1 84.25 112 PHE A CA 1
ATOM 905 C C . PHE A 1 112 ? 15.367 13.336 -6.273 1 84.25 112 PHE A C 1
ATOM 907 O O . PHE A 1 112 ? 15.195 12.141 -6.059 1 84.25 112 PHE A O 1
ATOM 914 N N . ARG A 1 113 ? 14.531 14.242 -5.93 1 86.81 113 ARG A N 1
ATOM 915 C CA . ARG A 1 113 ? 13.312 13.883 -5.211 1 86.81 113 ARG A CA 1
ATOM 916 C C . ARG A 1 113 ? 12.406 13.016 -6.07 1 86.81 113 ARG A C 1
ATOM 918 O O . ARG A 1 113 ? 11.852 12.016 -5.594 1 86.81 113 ARG A O 1
ATOM 925 N N . SER A 1 114 ? 12.391 13.336 -7.312 1 84.75 114 SER A N 1
ATOM 926 C CA . SER A 1 114 ? 11.547 12.57 -8.227 1 84.75 114 SER A CA 1
ATOM 927 C C . SER A 1 114 ? 12.117 11.18 -8.477 1 84.75 114 SER A C 1
ATOM 929 O O . SER A 1 114 ? 11.383 10.195 -8.5 1 84.75 114 SER A O 1
ATOM 931 N N . ALA A 1 115 ? 13.391 11.133 -8.648 1 86.12 115 ALA A N 1
ATOM 932 C CA . ALA A 1 115 ? 14.055 9.859 -8.922 1 86.12 115 ALA A CA 1
ATOM 933 C C . ALA A 1 115 ? 13.891 8.891 -7.754 1 86.12 115 ALA A C 1
ATOM 935 O O . ALA A 1 115 ? 13.648 7.699 -7.957 1 86.12 115 ALA A O 1
ATOM 936 N N . ILE A 1 116 ? 14.023 9.438 -6.598 1 90.94 116 ILE A N 1
ATOM 937 C CA . ILE A 1 116 ? 13.961 8.594 -5.406 1 90.94 116 ILE A CA 1
ATOM 938 C C . ILE A 1 116 ? 12.508 8.195 -5.133 1 90.94 116 ILE A C 1
ATOM 940 O O . ILE A 1 116 ? 12.25 7.129 -4.566 1 90.94 116 ILE A O 1
ATOM 944 N N . PHE A 1 117 ? 11.617 8.992 -5.617 1 90.12 117 PHE A N 1
ATOM 945 C CA . PHE A 1 117 ? 10.195 8.734 -5.418 1 90.12 117 PHE A CA 1
ATOM 946 C C . PHE A 1 117 ? 9.672 7.754 -6.461 1 90.12 117 PHE A C 1
ATOM 948 O O . PHE A 1 117 ? 8.656 7.086 -6.238 1 90.12 117 PHE A O 1
ATOM 955 N N . PHE A 1 118 ? 10.352 7.523 -7.438 1 88.25 118 PHE A N 1
ATOM 956 C CA . PHE A 1 118 ? 9.898 6.785 -8.609 1 88.25 118 PHE A CA 1
ATOM 957 C C . PHE A 1 118 ? 9.578 5.34 -8.25 1 88.25 118 PHE A C 1
ATOM 959 O O . PHE A 1 118 ? 8.586 4.785 -8.719 1 88.25 118 PHE A O 1
ATOM 966 N N . PRO A 1 119 ? 10.414 4.668 -7.496 1 92.94 119 PRO A N 1
ATOM 967 C CA . PRO A 1 119 ? 10.117 3.273 -7.164 1 92.94 119 PRO A CA 1
ATOM 968 C C . PRO A 1 119 ? 8.734 3.092 -6.543 1 92.94 119 PRO A C 1
ATOM 970 O O . PRO A 1 119 ? 8.078 2.074 -6.773 1 92.94 119 PRO A O 1
ATOM 973 N N . TYR A 1 120 ? 8.375 4.062 -5.832 1 93.06 120 TYR A N 1
ATOM 974 C CA . TYR A 1 120 ? 7.078 3.979 -5.172 1 93.06 120 TYR A CA 1
ATOM 975 C C . TYR A 1 120 ? 5.945 3.984 -6.191 1 93.06 120 TYR A C 1
ATOM 977 O O . TYR A 1 120 ? 4.902 3.361 -5.973 1 93.06 120 TYR A O 1
ATOM 985 N N . VAL A 1 121 ? 6.141 4.629 -7.297 1 90.81 121 VAL A N 1
ATOM 986 C CA . VAL A 1 121 ? 5.109 4.805 -8.312 1 90.81 121 VAL A CA 1
ATOM 987 C C . VAL A 1 121 ? 5.059 3.574 -9.219 1 90.81 121 VAL A C 1
ATOM 989 O O . VAL A 1 121 ? 4.062 3.348 -9.914 1 90.81 121 VAL A O 1
ATOM 992 N N . ALA A 1 122 ? 6.047 2.826 -9.172 1 91.88 122 ALA A N 1
ATOM 993 C CA . ALA A 1 122 ? 6.137 1.65 -10.039 1 91.88 122 ALA A CA 1
ATOM 994 C C . ALA A 1 122 ? 5.23 0.531 -9.539 1 91.88 122 ALA A C 1
ATOM 996 O O . ALA A 1 122 ? 5.082 0.341 -8.328 1 91.88 122 ALA A O 1
ATOM 997 N N . SER A 1 123 ? 4.641 -0.188 -10.5 1 92.81 123 SER A N 1
ATOM 998 C CA . SER A 1 123 ? 3.848 -1.369 -10.18 1 92.81 123 SER A CA 1
ATOM 999 C C . SER A 1 123 ? 4.691 -2.432 -9.477 1 92.81 123 SER A C 1
ATOM 1001 O O . SER A 1 123 ? 5.824 -2.693 -9.883 1 92.81 123 SER A O 1
ATOM 1003 N N . ILE A 1 124 ? 4.098 -3.021 -8.5 1 94.25 124 ILE A N 1
ATOM 1004 C CA . ILE A 1 124 ? 4.801 -4.062 -7.762 1 94.25 124 ILE A CA 1
ATOM 1005 C C . ILE A 1 124 ? 5.094 -5.246 -8.688 1 94.25 124 ILE A C 1
ATOM 1007 O O . ILE A 1 124 ? 6.094 -5.945 -8.508 1 94.25 124 ILE A O 1
ATOM 1011 N N . VAL A 1 125 ? 4.23 -5.492 -9.656 1 93.94 125 VAL A N 1
ATOM 1012 C CA . VAL A 1 125 ? 4.441 -6.574 -10.609 1 93.94 125 VAL A CA 1
ATOM 1013 C C . VAL A 1 125 ? 5.707 -6.305 -11.422 1 93.94 125 VAL A C 1
ATOM 1015 O O . VAL A 1 125 ? 6.582 -7.168 -11.523 1 93.94 125 VAL A O 1
ATOM 1018 N N . ALA A 1 126 ? 5.77 -5.113 -11.945 1 92.88 126 ALA A N 1
ATOM 1019 C CA . ALA A 1 126 ? 6.938 -4.738 -12.742 1 92.88 126 ALA A CA 1
ATOM 1020 C C . ALA A 1 126 ? 8.211 -4.758 -11.898 1 92.88 126 ALA A C 1
ATOM 1022 O O . ALA A 1 126 ? 9.25 -5.23 -12.344 1 92.88 126 ALA A O 1
ATOM 1023 N N . VAL A 1 127 ? 8.109 -4.266 -10.719 1 94.56 127 VAL A N 1
ATOM 1024 C CA . VAL A 1 127 ? 9.242 -4.238 -9.797 1 94.56 127 VAL A CA 1
ATOM 1025 C C . VAL A 1 127 ? 9.734 -5.66 -9.547 1 94.56 127 VAL A C 1
ATOM 1027 O O . VAL A 1 127 ? 10.938 -5.918 -9.555 1 94.56 127 VAL A O 1
ATOM 1030 N N . SER A 1 128 ? 8.82 -6.562 -9.32 1 95.19 128 SER A N 1
ATOM 1031 C CA . SER A 1 128 ? 9.172 -7.945 -9.008 1 95.19 128 SER A CA 1
ATOM 1032 C C . SER A 1 128 ? 9.875 -8.609 -10.188 1 95.19 128 SER A C 1
ATOM 1034 O O . SER A 1 128 ? 10.852 -9.352 -10 1 95.19 128 SER A O 1
ATOM 1036 N N . VAL A 1 129 ? 9.43 -8.344 -11.367 1 90.81 129 VAL A N 1
ATOM 1037 C CA . VAL A 1 129 ? 10.023 -8.914 -12.57 1 90.81 129 VAL A CA 1
ATOM 1038 C C . VAL A 1 129 ? 11.461 -8.43 -12.719 1 90.81 129 VAL A C 1
ATOM 1040 O O . VAL A 1 129 ? 12.375 -9.234 -12.914 1 90.81 129 VAL A O 1
ATOM 1043 N N . VAL A 1 130 ? 11.602 -7.176 -12.555 1 92.19 130 VAL A N 1
ATOM 1044 C CA . VAL A 1 130 ? 12.906 -6.559 -12.797 1 92.19 130 VAL A CA 1
ATOM 1045 C C . VAL A 1 130 ? 13.891 -6.992 -11.711 1 92.19 130 VAL A C 1
ATOM 1047 O O . VAL A 1 130 ? 15.031 -7.359 -12.016 1 92.19 130 VAL A O 1
ATOM 1050 N N . TRP A 1 131 ? 13.5 -6.996 -10.516 1 94.5 131 TRP A N 1
ATOM 1051 C CA . TRP A 1 131 ? 14.398 -7.348 -9.422 1 94.5 131 TRP A CA 1
ATOM 1052 C C . TRP A 1 131 ? 14.742 -8.836 -9.453 1 94.5 131 TRP A C 1
ATOM 1054 O O . TRP A 1 131 ? 15.852 -9.234 -9.102 1 94.5 131 TRP A O 1
ATOM 1064 N N . ASN A 1 132 ? 13.812 -9.664 -9.82 1 91.94 132 ASN A N 1
ATOM 1065 C CA . ASN A 1 132 ? 14.141 -11.078 -9.992 1 91.94 132 ASN A CA 1
ATOM 1066 C C . ASN A 1 132 ? 15.188 -11.281 -11.086 1 91.94 132 ASN A C 1
ATOM 1068 O O . ASN A 1 132 ? 16.047 -12.148 -10.969 1 91.94 132 ASN A O 1
ATOM 1072 N N . ALA A 1 133 ? 15.047 -10.484 -12.117 1 88.12 133 ALA A N 1
ATOM 1073 C CA . ALA A 1 133 ? 16.062 -10.547 -13.172 1 88.12 133 ALA A CA 1
ATOM 1074 C C . ALA A 1 133 ? 17.422 -10.078 -12.672 1 88.12 133 ALA A C 1
ATOM 1076 O O . ALA A 1 133 ? 18.438 -10.672 -12.992 1 88.12 133 ALA A O 1
ATOM 1077 N N . LEU A 1 134 ? 17.375 -9.07 -11.875 1 91.19 134 LEU A N 1
ATOM 1078 C CA . LEU A 1 134 ? 18.625 -8.523 -11.328 1 91.19 134 LEU A CA 1
ATOM 1079 C C . LEU A 1 134 ? 19.266 -9.516 -10.359 1 91.19 134 LEU A C 1
ATOM 1081 O O . LEU A 1 134 ? 20.484 -9.617 -10.297 1 91.19 134 LEU A O 1
ATOM 1085 N N . PHE A 1 135 ? 18.438 -10.297 -9.656 1 93.62 135 PHE A N 1
ATOM 1086 C CA . PHE A 1 135 ? 18.906 -11.18 -8.594 1 93.62 135 PHE A CA 1
ATOM 1087 C C . PHE A 1 135 ? 19.25 -12.555 -9.141 1 93.62 135 PHE A C 1
ATOM 1089 O O . PHE A 1 135 ? 19.609 -13.461 -8.383 1 93.62 135 PHE A O 1
ATOM 1096 N N . GLN A 1 136 ? 19.094 -12.727 -10.445 1 90 136 GLN A N 1
ATOM 1097 C CA . GLN A 1 136 ? 19.438 -14.031 -10.992 1 90 136 GLN A CA 1
ATOM 1098 C C . GLN A 1 136 ? 20.828 -14.461 -10.547 1 90 136 GLN A C 1
ATOM 1100 O O . GLN A 1 136 ? 21.781 -13.68 -10.633 1 90 136 GLN A O 1
ATOM 1105 N N . LYS A 1 137 ? 20.906 -15.703 -10.133 1 88.25 137 LYS A N 1
ATOM 1106 C CA . LYS A 1 137 ? 22.125 -16.203 -9.492 1 88.25 137 LYS A CA 1
ATOM 1107 C C . LYS A 1 137 ? 23.266 -16.328 -10.5 1 88.25 137 LYS A C 1
ATOM 1109 O O . LYS A 1 137 ? 24.406 -15.977 -10.203 1 88.25 137 LYS A O 1
ATOM 1114 N N . ASP A 1 138 ? 22.969 -16.812 -11.633 1 84.62 138 ASP A N 1
ATOM 1115 C CA . ASP A 1 138 ? 24.016 -17.203 -12.57 1 84.62 138 ASP A CA 1
ATOM 1116 C C . ASP A 1 138 ? 24.344 -16.062 -13.539 1 84.62 138 ASP A C 1
ATOM 1118 O O . ASP A 1 138 ? 25.516 -15.828 -13.852 1 84.62 138 ASP A O 1
ATOM 1122 N N . PHE A 1 139 ? 23.344 -15.266 -13.961 1 81.38 139 PHE A N 1
ATOM 1123 C CA . PHE A 1 139 ? 23.625 -14.305 -15.023 1 81.38 139 PHE A CA 1
ATOM 1124 C C . PHE A 1 139 ? 23.062 -12.93 -14.656 1 81.38 139 PHE A C 1
ATOM 1126 O O . PHE A 1 139 ? 23 -12.039 -15.508 1 81.38 139 PHE A O 1
ATOM 1133 N N . GLY A 1 140 ? 22.719 -12.781 -13.414 1 86.06 140 GLY A N 1
ATOM 1134 C CA . GLY A 1 140 ? 22.188 -11.484 -13.008 1 86.06 140 GLY A CA 1
ATOM 1135 C C . GLY A 1 140 ? 23.25 -10.414 -12.891 1 86.06 140 GLY A C 1
ATOM 1136 O O . GLY A 1 140 ? 24.391 -10.695 -12.516 1 86.06 140 GLY A O 1
ATOM 1137 N N . PRO A 1 141 ? 22.875 -9.18 -13.211 1 86.38 141 PRO A N 1
ATOM 1138 C CA . PRO A 1 141 ? 23.844 -8.094 -13.18 1 86.38 141 PRO A CA 1
ATOM 1139 C C . PRO A 1 141 ? 24.406 -7.828 -11.781 1 86.38 141 PRO A C 1
ATOM 1141 O O . PRO A 1 141 ? 25.547 -7.395 -11.633 1 86.38 141 PRO A O 1
ATOM 1144 N N . ILE A 1 142 ? 23.641 -8.086 -10.766 1 89.56 142 ILE A N 1
ATOM 1145 C CA . ILE A 1 142 ? 24.109 -7.82 -9.406 1 89.56 142 ILE A CA 1
ATOM 1146 C C . ILE A 1 142 ? 25.25 -8.773 -9.055 1 89.56 142 ILE A C 1
ATOM 1148 O O . ILE A 1 142 ? 26.297 -8.336 -8.562 1 89.56 142 ILE A O 1
ATOM 1152 N N . ASN A 1 143 ? 25 -10.023 -9.289 1 91.94 143 ASN A N 1
ATOM 1153 C CA . ASN A 1 143 ? 26.062 -10.984 -9 1 91.94 143 ASN A CA 1
ATOM 1154 C C . ASN A 1 143 ? 27.266 -10.789 -9.922 1 91.94 143 ASN A C 1
ATOM 1156 O O . ASN A 1 143 ? 28.406 -11.023 -9.531 1 91.94 143 ASN A O 1
ATOM 1160 N N . GLY A 1 144 ? 27.016 -10.391 -11.172 1 89.88 144 GLY A N 1
ATOM 1161 C CA . GLY A 1 144 ? 28.125 -10.008 -12.039 1 89.88 144 GLY A CA 1
ATOM 1162 C C . GLY A 1 144 ? 29 -8.914 -11.445 1 89.88 144 GLY A C 1
ATOM 1163 O O . GLY A 1 144 ? 30.219 -9.023 -11.461 1 89.88 144 GLY A O 1
ATOM 1164 N N . PHE A 1 145 ? 28.359 -7.953 -10.938 1 88.62 145 PHE A N 1
ATOM 1165 C CA . PHE A 1 145 ? 29.078 -6.848 -10.312 1 88.62 145 PHE A CA 1
ATOM 1166 C C . PHE A 1 145 ? 29.812 -7.312 -9.062 1 88.62 145 PHE A C 1
ATOM 1168 O O . PHE A 1 145 ? 30.969 -6.914 -8.828 1 88.62 145 PHE A O 1
ATOM 1175 N N . LEU A 1 146 ? 29.172 -8.109 -8.234 1 92 146 LEU A N 1
ATOM 1176 C CA . LEU A 1 146 ? 29.781 -8.609 -7.008 1 92 146 LEU A CA 1
ATOM 1177 C C . LEU A 1 146 ? 31.031 -9.43 -7.328 1 92 146 LEU A C 1
ATOM 1179 O O . LEU A 1 146 ? 32.031 -9.328 -6.633 1 92 146 LEU A O 1
ATOM 1183 N N . LYS A 1 147 ? 30.953 -10.18 -8.32 1 93.12 147 LYS A N 1
ATOM 1184 C CA . LYS A 1 147 ? 32.125 -10.961 -8.75 1 93.12 147 LYS A CA 1
ATOM 1185 C C . LYS A 1 147 ? 33.25 -10.055 -9.242 1 93.12 147 LYS A C 1
ATOM 1187 O O . LYS A 1 147 ? 34.406 -10.312 -8.977 1 93.12 147 LYS A O 1
ATOM 1192 N N . MET A 1 148 ? 32.906 -9.008 -9.898 1 91.62 148 MET A N 1
ATOM 1193 C CA . MET A 1 148 ? 33.875 -8.055 -10.43 1 91.62 148 MET A CA 1
ATOM 1194 C C . MET A 1 148 ? 34.656 -7.395 -9.297 1 91.62 148 MET A C 1
ATOM 1196 O O . MET A 1 148 ? 35.844 -7.102 -9.453 1 91.62 148 MET A O 1
ATOM 1200 N N . ILE A 1 149 ? 34.031 -7.254 -8.156 1 92.31 149 ILE A N 1
ATOM 1201 C CA . ILE A 1 149 ? 34.688 -6.555 -7.07 1 92.31 149 ILE A CA 1
ATOM 1202 C C . ILE A 1 149 ? 35.344 -7.566 -6.117 1 92.31 149 ILE A C 1
ATOM 1204 O O . ILE A 1 149 ? 35.75 -7.207 -5.02 1 92.31 149 ILE A O 1
ATOM 1208 N N . GLY A 1 150 ? 35.219 -8.82 -6.363 1 92.19 150 GLY A N 1
ATOM 1209 C CA . GLY A 1 150 ? 36.031 -9.781 -5.652 1 92.19 150 GLY A CA 1
ATOM 1210 C C . GLY A 1 150 ? 35.219 -10.758 -4.816 1 92.19 150 GLY A C 1
ATOM 1211 O O . GLY A 1 150 ? 35.781 -11.57 -4.078 1 92.19 150 GLY A O 1
ATOM 1212 N N . ILE A 1 151 ? 33.969 -10.648 -4.887 1 92.62 151 ILE A N 1
ATOM 1213 C CA . ILE A 1 151 ? 33.156 -11.609 -4.148 1 92.62 151 ILE A CA 1
ATOM 1214 C C . ILE A 1 151 ? 33 -12.898 -4.961 1 92.62 151 ILE A C 1
ATOM 1216 O O . ILE A 1 151 ? 32.25 -12.938 -5.945 1 92.62 151 ILE A O 1
ATOM 1220 N N . ALA A 1 152 ? 33.688 -13.93 -4.566 1 90.69 152 ALA A N 1
ATOM 1221 C CA . ALA A 1 152 ? 33.812 -15.164 -5.336 1 90.69 152 ALA A CA 1
ATOM 1222 C C . ALA A 1 152 ? 32.5 -15.938 -5.312 1 90.69 152 ALA A C 1
ATOM 1224 O O . ALA A 1 152 ? 32.125 -16.562 -6.305 1 90.69 152 ALA A O 1
ATOM 1225 N N . LYS A 1 153 ? 31.844 -15.883 -4.148 1 93.31 153 LYS A N 1
ATOM 1226 C CA . LYS A 1 153 ? 30.594 -16.625 -4.012 1 93.31 153 LYS A CA 1
ATOM 1227 C C . LYS A 1 153 ? 29.438 -15.695 -3.643 1 93.31 153 LYS A C 1
ATOM 1229 O O . LYS A 1 153 ? 29.047 -15.617 -2.477 1 93.31 153 LYS A O 1
ATOM 1234 N N . PRO A 1 154 ? 28.891 -15.102 -4.664 1 93.75 154 PRO A N 1
ATOM 1235 C CA . PRO A 1 154 ? 27.766 -14.203 -4.387 1 93.75 154 PRO A CA 1
ATOM 1236 C C . PRO A 1 154 ? 26.531 -14.953 -3.873 1 93.75 154 PRO A C 1
ATOM 1238 O O . PRO A 1 154 ? 26.422 -16.172 -4.062 1 93.75 154 PRO A O 1
ATOM 1241 N N . PRO A 1 155 ? 25.672 -14.242 -3.211 1 93.44 155 PRO A N 1
ATOM 1242 C CA . PRO A 1 155 ? 24.453 -14.875 -2.693 1 93.44 155 PRO A CA 1
ATOM 1243 C C . PRO A 1 155 ? 23.547 -15.406 -3.803 1 93.44 155 PRO A C 1
ATOM 1245 O O . PRO A 1 155 ? 23.656 -14.961 -4.949 1 93.44 155 PRO A O 1
ATOM 1248 N N . GLY A 1 156 ? 22.75 -16.406 -3.447 1 95 156 GLY A N 1
ATOM 1249 C CA . GLY A 1 156 ? 21.719 -16.891 -4.363 1 95 156 GLY A CA 1
ATOM 1250 C C . GLY A 1 156 ? 20.453 -16.078 -4.332 1 95 156 GLY A C 1
ATOM 1251 O O . GLY A 1 156 ? 19.516 -16.328 -5.098 1 95 156 GLY A O 1
ATOM 1252 N N . TRP A 1 157 ? 20.375 -15.141 -3.412 1 96.81 157 TRP A N 1
ATOM 1253 C CA . TRP A 1 157 ? 19.297 -14.172 -3.301 1 96.81 157 TRP A CA 1
ATOM 1254 C C . TRP A 1 157 ? 17.953 -14.883 -3.123 1 96.81 157 TRP A C 1
ATOM 1256 O O . TRP A 1 157 ? 17.719 -15.547 -2.111 1 96.81 157 TRP A O 1
ATOM 1266 N N . THR A 1 158 ? 17.047 -14.797 -4.125 1 95.94 158 THR A N 1
ATOM 1267 C CA . THR A 1 158 ? 15.703 -15.336 -3.984 1 95.94 158 THR A CA 1
ATOM 1268 C C . THR A 1 158 ? 15.711 -16.859 -4.117 1 95.94 158 THR A C 1
ATOM 1270 O O . THR A 1 158 ? 14.719 -17.516 -3.799 1 95.94 158 THR A O 1
ATOM 1273 N N . ALA A 1 159 ? 16.828 -17.391 -4.527 1 94.62 159 ALA A N 1
ATOM 1274 C CA . ALA A 1 159 ? 16.938 -18.844 -4.672 1 94.62 159 ALA A CA 1
ATOM 1275 C C . ALA A 1 159 ? 17.625 -19.469 -3.455 1 94.62 159 ALA A C 1
ATOM 1277 O O . ALA A 1 159 ? 17.75 -20.688 -3.371 1 94.62 159 ALA A O 1
ATOM 1278 N N . SER A 1 160 ? 17.984 -18.641 -2.543 1 96.44 160 SER A N 1
ATOM 1279 C CA . SER A 1 160 ? 18.719 -19.078 -1.364 1 96.44 160 SER A CA 1
ATOM 1280 C C . SER A 1 160 ? 17.859 -18.984 -0.106 1 96.44 160 SER A C 1
ATOM 1282 O O . SER A 1 160 ? 17.219 -17.953 0.133 1 96.44 160 SER A O 1
ATOM 1284 N N . VAL A 1 161 ? 17.906 -19.984 0.706 1 96.38 161 VAL A N 1
ATOM 1285 C CA . VAL A 1 161 ? 17.156 -20.031 1.958 1 96.38 161 VAL A CA 1
ATOM 1286 C C . VAL A 1 161 ? 17.656 -18.922 2.889 1 96.38 161 VAL A C 1
ATOM 1288 O O . VAL A 1 161 ? 16.859 -18.281 3.58 1 96.38 161 VAL A O 1
ATOM 1291 N N . ASP A 1 162 ? 18.891 -18.625 2.814 1 95.94 162 ASP A N 1
ATOM 1292 C CA . ASP A 1 162 ? 19.5 -17.672 3.75 1 95.94 162 ASP A CA 1
ATOM 1293 C C . ASP A 1 162 ? 19.328 -16.234 3.264 1 95.94 162 ASP A C 1
ATOM 1295 O O . ASP A 1 162 ? 19.234 -15.312 4.07 1 95.94 162 ASP A O 1
ATOM 1299 N N . TRP A 1 163 ? 19.234 -16.094 1.947 1 97.38 163 TRP A N 1
ATOM 1300 C CA . TRP A 1 163 ? 19.328 -14.727 1.428 1 97.38 163 TRP A CA 1
ATOM 1301 C C . TRP A 1 163 ? 17.984 -14.242 0.912 1 97.38 163 TRP A C 1
ATOM 1303 O O . TRP A 1 163 ? 17.828 -13.062 0.57 1 97.38 163 TRP A O 1
ATOM 1313 N N . VAL A 1 164 ? 17.016 -15.148 0.927 1 98.38 164 VAL A N 1
ATOM 1314 C CA . VAL A 1 164 ? 15.742 -14.797 0.308 1 98.38 164 VAL A CA 1
ATOM 1315 C C . VAL A 1 164 ? 15.102 -13.641 1.073 1 98.38 164 VAL A C 1
ATOM 1317 O O . VAL A 1 164 ? 14.617 -12.68 0.469 1 98.38 164 VAL A O 1
ATOM 1320 N N . ILE A 1 165 ? 15.102 -13.672 2.396 1 98.62 165 ILE A N 1
ATOM 1321 C CA . ILE A 1 165 ? 14.453 -12.609 3.17 1 98.62 165 ILE A CA 1
ATOM 1322 C C . ILE A 1 165 ? 15.273 -11.328 3.072 1 98.62 165 ILE A C 1
ATOM 1324 O O . ILE A 1 165 ? 14.727 -10.25 2.812 1 98.62 165 ILE A O 1
ATOM 1328 N N . PRO A 1 166 ? 16.594 -11.336 3.143 1 98.44 166 PRO A N 1
ATOM 1329 C CA . PRO A 1 166 ? 17.375 -10.125 2.9 1 98.44 166 PRO A CA 1
ATOM 1330 C C . PRO A 1 166 ? 17.125 -9.523 1.521 1 98.44 166 PRO A C 1
ATOM 1332 O O . PRO A 1 166 ? 17.062 -8.297 1.379 1 98.44 166 PRO A O 1
ATOM 1335 N N . ALA A 1 167 ? 16.984 -10.375 0.514 1 98.12 167 ALA A N 1
ATOM 1336 C CA . ALA A 1 167 ? 16.688 -9.883 -0.83 1 98.12 167 ALA A CA 1
ATOM 1337 C C . ALA A 1 167 ? 15.352 -9.148 -0.858 1 98.12 167 ALA A C 1
ATOM 1339 O O . ALA A 1 167 ? 15.25 -8.062 -1.438 1 98.12 167 ALA A O 1
ATOM 1340 N N . LEU A 1 168 ? 14.344 -9.719 -0.183 1 98.62 168 LEU A N 1
ATOM 1341 C CA . LEU A 1 168 ? 13.023 -9.094 -0.109 1 98.62 168 LEU A CA 1
ATOM 1342 C C . LEU A 1 168 ? 13.094 -7.766 0.64 1 98.62 168 LEU A C 1
ATOM 1344 O O . LEU A 1 168 ? 12.43 -6.801 0.262 1 98.62 168 LEU A O 1
ATOM 1348 N N . ILE A 1 169 ? 13.93 -7.719 1.674 1 98.75 169 ILE A N 1
ATOM 1349 C CA . ILE A 1 169 ? 14.094 -6.508 2.467 1 98.75 169 ILE A CA 1
ATOM 1350 C C . ILE A 1 169 ? 14.688 -5.402 1.603 1 98.75 169 ILE A C 1
ATOM 1352 O O . ILE A 1 169 ? 14.219 -4.262 1.626 1 98.75 169 ILE A O 1
ATOM 1356 N N . ILE A 1 170 ? 15.641 -5.727 0.812 1 97.06 170 ILE A N 1
ATOM 1357 C CA . ILE A 1 170 ? 16.312 -4.758 -0.05 1 97.06 170 ILE A CA 1
ATOM 1358 C C . ILE A 1 170 ? 15.297 -4.133 -1.006 1 97.06 170 ILE A C 1
ATOM 1360 O O . ILE A 1 170 ? 15.234 -2.906 -1.137 1 97.06 170 ILE A O 1
ATOM 1364 N N . VAL A 1 171 ? 14.516 -4.953 -1.628 1 97 171 VAL A N 1
ATOM 1365 C CA . VAL A 1 171 ? 13.562 -4.473 -2.619 1 97 171 VAL A CA 1
ATOM 1366 C C . VAL A 1 171 ? 12.484 -3.629 -1.937 1 97 171 VAL A C 1
ATOM 1368 O O . VAL A 1 171 ? 12.094 -2.576 -2.447 1 97 171 VAL A O 1
ATOM 1371 N N . SER A 1 172 ? 12.031 -4.062 -0.761 1 98 172 SER A N 1
ATOM 1372 C CA . SER A 1 172 ? 11.008 -3.336 -0.018 1 98 172 SER A CA 1
ATOM 1373 C C . SER A 1 172 ? 11.5 -1.955 0.4 1 98 172 SER A C 1
ATOM 1375 O O . SER A 1 172 ? 10.781 -0.964 0.269 1 98 172 SER A O 1
ATOM 1377 N N . VAL A 1 173 ? 12.688 -1.901 0.917 1 97.56 173 VAL A N 1
ATOM 1378 C CA . VAL A 1 173 ? 13.266 -0.63 1.344 1 97.56 173 VAL A CA 1
ATOM 1379 C C . VAL A 1 173 ? 13.414 0.297 0.14 1 97.56 173 VAL A C 1
ATOM 1381 O O . VAL A 1 173 ? 13.023 1.465 0.194 1 97.56 173 VAL A O 1
ATOM 1384 N N . TRP A 1 174 ? 13.922 -0.253 -0.927 1 95.94 174 TRP A N 1
ATOM 1385 C CA . TRP A 1 174 ? 14.102 0.491 -2.17 1 95.94 174 TRP A CA 1
ATOM 1386 C C . TRP A 1 174 ? 12.781 1.07 -2.652 1 95.94 174 TRP A C 1
ATOM 1388 O O . TRP A 1 174 ? 12.711 2.234 -3.059 1 95.94 174 TRP A O 1
ATOM 1398 N N . LYS A 1 175 ? 11.773 0.349 -2.561 1 95.56 175 LYS A N 1
ATOM 1399 C CA . LYS A 1 175 ? 10.484 0.726 -3.131 1 95.56 175 LYS A CA 1
ATOM 1400 C C . LYS A 1 175 ? 9.789 1.785 -2.277 1 95.56 175 LYS A C 1
ATOM 1402 O O . LYS A 1 175 ? 9.078 2.645 -2.799 1 95.56 175 LYS A O 1
ATOM 1407 N N . ASN A 1 176 ? 10.031 1.773 -0.97 1 95.94 176 ASN A N 1
ATOM 1408 C CA . ASN A 1 176 ? 9.164 2.553 -0.085 1 95.94 176 ASN A CA 1
ATOM 1409 C C . ASN A 1 176 ? 9.891 3.779 0.463 1 95.94 176 ASN A C 1
ATOM 1411 O O . ASN A 1 176 ? 9.258 4.719 0.94 1 95.94 176 ASN A O 1
ATOM 1415 N N . MET A 1 177 ? 11.164 3.803 0.438 1 96.06 177 MET A N 1
ATOM 1416 C CA . MET A 1 177 ? 11.922 4.844 1.123 1 96.06 177 MET A CA 1
ATOM 1417 C C . MET A 1 177 ? 11.625 6.215 0.522 1 96.06 177 MET A C 1
ATOM 1419 O O . MET A 1 177 ? 11.594 7.219 1.239 1 96.06 177 MET A O 1
ATOM 1423 N N . GLY A 1 178 ? 11.375 6.27 -0.768 1 94.5 178 GLY A N 1
ATOM 1424 C CA . GLY A 1 178 ? 11.094 7.543 -1.412 1 94.5 178 GLY A CA 1
ATOM 1425 C C . GLY A 1 178 ? 9.82 8.195 -0.907 1 94.5 178 GLY A C 1
ATOM 1426 O O . GLY A 1 178 ? 9.781 9.414 -0.717 1 94.5 178 GLY A O 1
ATOM 1427 N N . TYR A 1 179 ? 8.812 7.418 -0.718 1 94.75 179 TYR A N 1
ATOM 1428 C CA . TYR A 1 179 ? 7.547 7.93 -0.198 1 94.75 179 TYR A CA 1
ATOM 1429 C C . TYR A 1 179 ? 7.734 8.539 1.188 1 94.75 179 TYR A C 1
ATOM 1431 O O . TYR A 1 179 ? 7.289 9.656 1.446 1 94.75 179 TYR A O 1
ATOM 1439 N N . PHE A 1 180 ? 8.367 7.84 2.055 1 97.38 180 PHE A N 1
ATOM 1440 C CA . PHE A 1 180 ? 8.508 8.312 3.426 1 97.38 180 PHE A CA 1
ATOM 1441 C C . PHE A 1 180 ? 9.523 9.445 3.506 1 97.38 180 PHE A C 1
ATOM 1443 O O . PHE A 1 180 ? 9.5 10.242 4.445 1 97.38 180 PHE A O 1
ATOM 1450 N N . MET A 1 181 ? 10.414 9.484 2.486 1 95.81 181 MET A N 1
ATOM 1451 C CA . MET A 1 181 ? 11.289 10.648 2.375 1 95.81 181 MET A CA 1
ATOM 1452 C C . MET A 1 181 ? 10.469 11.93 2.195 1 95.81 181 MET A C 1
ATOM 1454 O O . MET A 1 181 ? 10.75 12.945 2.832 1 95.81 181 MET A O 1
ATOM 1458 N N . ILE A 1 182 ? 9.461 11.812 1.387 1 92.44 182 ILE A N 1
ATOM 1459 C CA . ILE A 1 182 ? 8.625 12.969 1.113 1 92.44 182 ILE A CA 1
ATOM 1460 C C . ILE A 1 182 ? 7.863 13.367 2.379 1 92.44 182 ILE A C 1
ATOM 1462 O O . ILE A 1 182 ? 7.711 14.555 2.67 1 92.44 182 ILE A O 1
ATOM 1466 N N . VAL A 1 183 ? 7.43 12.43 3.121 1 92.44 183 VAL A N 1
ATOM 1467 C CA . VAL A 1 183 ? 6.742 12.688 4.383 1 92.44 183 VAL A CA 1
ATOM 1468 C C . VAL A 1 183 ? 7.676 13.43 5.336 1 92.44 183 VAL A C 1
ATOM 1470 O O . VAL A 1 183 ? 7.289 14.438 5.93 1 92.44 183 VAL A O 1
ATOM 1473 N N . TYR A 1 184 ? 8.891 13.023 5.406 1 95.81 184 TYR A N 1
ATOM 1474 C CA . TYR A 1 184 ? 9.867 13.664 6.277 1 95.81 184 TYR A CA 1
ATOM 1475 C C . TYR A 1 184 ? 10.219 15.055 5.77 1 95.81 184 TYR A C 1
ATOM 1477 O O . TYR A 1 184 ? 10.43 15.977 6.562 1 95.81 184 TYR A O 1
ATOM 1485 N N . LEU A 1 185 ? 10.344 15.195 4.457 1 93 185 LEU A N 1
ATOM 1486 C CA . LEU A 1 185 ? 10.672 16.5 3.877 1 93 185 LEU A CA 1
ATOM 1487 C C . LEU A 1 185 ? 9.609 17.531 4.234 1 93 185 LEU A C 1
ATOM 1489 O O . LEU A 1 185 ? 9.938 18.672 4.574 1 93 185 LEU A O 1
ATOM 1493 N N . ALA A 1 186 ? 8.391 17.094 4.141 1 87.62 186 ALA A N 1
ATOM 1494 C CA . ALA A 1 186 ? 7.293 17.984 4.504 1 87.62 186 ALA A CA 1
ATOM 1495 C C . ALA A 1 186 ? 7.383 18.391 5.973 1 87.62 186 ALA A C 1
ATOM 1497 O O . ALA A 1 186 ? 7.184 19.562 6.312 1 87.62 186 ALA A O 1
ATOM 1498 N N . ALA A 1 187 ? 7.715 17.469 6.824 1 91.88 187 ALA A N 1
ATOM 1499 C CA . ALA A 1 187 ? 7.84 17.75 8.25 1 91.88 187 ALA A CA 1
ATOM 1500 C C . ALA A 1 187 ? 9.039 18.641 8.531 1 91.88 187 ALA A C 1
ATOM 1502 O O . ALA A 1 187 ? 8.977 19.516 9.406 1 91.88 187 ALA A O 1
ATOM 1503 N N . LEU A 1 188 ? 10.094 18.484 7.82 1 93.56 188 LEU A N 1
ATOM 1504 C CA . LEU A 1 188 ? 11.305 19.281 7.988 1 93.56 188 LEU A CA 1
ATOM 1505 C C . LEU A 1 188 ? 11.047 20.75 7.633 1 93.56 188 LEU A C 1
ATOM 1507 O O . LEU A 1 188 ? 11.609 21.641 8.25 1 93.56 188 LEU A O 1
ATOM 1511 N N . GLN A 1 189 ? 10.188 20.859 6.695 1 87.19 189 GLN A N 1
ATOM 1512 C CA . GLN A 1 189 ? 9.883 22.219 6.242 1 87.19 189 GLN A CA 1
ATOM 1513 C C . GLN A 1 189 ? 9.109 22.984 7.305 1 87.19 189 GLN A C 1
ATOM 1515 O O . GLN A 1 189 ? 9.094 24.219 7.289 1 87.19 189 GLN A O 1
ATOM 1520 N N . ASP A 1 190 ? 8.57 22.25 8.188 1 87 190 ASP A N 1
ATOM 1521 C CA . ASP A 1 190 ? 7.77 22.875 9.234 1 87 190 ASP A CA 1
ATOM 1522 C C . ASP A 1 190 ? 8.648 23.328 10.398 1 87 190 ASP A C 1
ATOM 1524 O O . ASP A 1 190 ? 8.203 24.094 11.258 1 87 190 ASP A O 1
ATOM 1528 N N . ILE A 1 191 ? 9.922 22.984 10.406 1 91.56 191 ILE A N 1
ATOM 1529 C CA . ILE A 1 191 ? 10.82 23.391 11.477 1 91.56 191 ILE A CA 1
ATOM 1530 C C . ILE A 1 191 ? 11.383 24.781 11.18 1 91.56 191 ILE A C 1
ATOM 1532 O O . ILE A 1 191 ? 12.047 24.984 10.156 1 91.56 191 ILE A O 1
ATOM 1536 N N . PRO A 1 192 ? 11.125 25.75 12.039 1 93.81 192 PRO A N 1
ATOM 1537 C CA . PRO A 1 192 ? 11.617 27.094 11.797 1 93.81 192 PRO A CA 1
ATOM 1538 C C . PRO A 1 192 ? 13.141 27.156 11.664 1 93.81 192 PRO A C 1
ATOM 1540 O O . PRO A 1 192 ? 13.859 26.609 12.508 1 93.81 192 PRO A O 1
ATOM 1543 N N . TYR A 1 193 ? 13.5 27.875 10.703 1 91.5 193 TYR A N 1
ATOM 1544 C CA . TYR A 1 193 ? 14.93 28.031 10.438 1 91.5 193 TYR A CA 1
ATOM 1545 C C . TYR A 1 193 ? 15.609 28.797 11.562 1 91.5 193 TYR A C 1
ATOM 1547 O O . TYR A 1 193 ? 16.812 28.641 11.797 1 91.5 193 TYR A O 1
ATOM 1555 N N . SER A 1 194 ? 14.859 29.562 12.266 1 94.75 194 SER A N 1
ATOM 1556 C CA . SER A 1 194 ? 15.383 30.391 13.352 1 94.75 194 SER A CA 1
ATOM 1557 C C . SER A 1 194 ? 15.977 29.531 14.461 1 94.75 194 SER A C 1
ATOM 1559 O O . SER A 1 194 ? 16.906 29.953 15.148 1 94.75 194 SER A O 1
ATOM 1561 N N . LEU A 1 195 ? 15.445 28.328 14.57 1 94.56 195 LEU A N 1
ATOM 1562 C CA . LEU A 1 195 ? 15.977 27.422 15.594 1 94.56 195 LEU A CA 1
ATOM 1563 C C . LEU A 1 195 ? 17.391 27 15.258 1 94.56 195 LEU A C 1
ATOM 1565 O O . LEU A 1 195 ? 18.234 26.875 16.141 1 94.56 195 LEU A O 1
ATOM 1569 N N . TYR A 1 196 ? 17.672 26.875 14.039 1 91.75 196 TYR A N 1
ATOM 1570 C CA . TYR A 1 196 ? 19 26.484 13.594 1 91.75 196 TYR A CA 1
ATOM 1571 C C . TYR A 1 196 ? 19.969 27.656 13.68 1 91.75 196 TYR A C 1
ATOM 1573 O O . TYR A 1 196 ? 21.141 27.469 14.062 1 91.75 196 TYR A O 1
ATOM 1581 N N . GLU A 1 197 ? 19.5 28.797 13.344 1 93.25 197 GLU A N 1
ATOM 1582 C CA . GLU A 1 197 ? 20.312 30 13.438 1 93.25 197 GLU A CA 1
ATOM 1583 C C . GLU A 1 197 ? 20.734 30.281 14.883 1 93.25 197 GLU A C 1
ATOM 1585 O O . GLU A 1 197 ? 21.891 30.594 15.148 1 93.25 197 GLU A O 1
ATOM 1590 N N . ALA A 1 198 ? 19.766 30.172 15.695 1 95.75 198 ALA A N 1
ATOM 1591 C CA . ALA A 1 198 ? 20.031 30.406 17.109 1 95.75 198 ALA A CA 1
ATOM 1592 C C . ALA A 1 198 ? 21.047 29.406 17.656 1 95.75 198 ALA A C 1
ATOM 1594 O O . ALA A 1 198 ? 21.922 29.766 18.438 1 95.75 198 ALA A O 1
ATOM 1595 N N . SER A 1 199 ? 20.938 28.172 17.281 1 94.94 199 SER A N 1
ATOM 1596 C CA . SER A 1 199 ? 21.844 27.141 17.766 1 94.94 199 SER A CA 1
ATOM 1597 C C . SER A 1 199 ? 23.25 27.344 17.219 1 94.94 199 SER A C 1
ATOM 1599 O O . SER A 1 199 ? 24.234 27.031 17.891 1 94.94 199 SER A O 1
ATOM 1601 N N . THR A 1 200 ? 23.297 27.875 16.031 1 93.12 200 THR A N 1
ATOM 1602 C CA . THR A 1 200 ? 24.594 28.172 15.445 1 93.12 200 THR A CA 1
ATOM 1603 C C . THR A 1 200 ? 25.297 29.281 16.219 1 93.12 200 THR A C 1
ATOM 1605 O O . THR A 1 200 ? 26.5 29.234 16.438 1 93.12 200 THR A O 1
ATOM 1608 N N . ILE A 1 201 ? 24.562 30.203 16.609 1 95.19 201 ILE A N 1
ATOM 1609 C CA . ILE A 1 201 ? 25.078 31.297 17.406 1 95.19 201 ILE A CA 1
ATOM 1610 C C . ILE A 1 201 ? 25.609 30.75 18.734 1 95.19 201 ILE A C 1
ATOM 1612 O O . ILE A 1 201 ? 26.625 31.219 19.25 1 95.19 201 ILE A O 1
ATOM 1616 N N . ASP A 1 202 ? 25.031 29.719 19.266 1 95.44 202 ASP A N 1
ATOM 1617 C CA . ASP A 1 202 ? 25.422 29.094 20.531 1 95.44 202 ASP A CA 1
ATOM 1618 C C . ASP A 1 202 ? 26.609 28.141 20.312 1 95.44 202 ASP A C 1
ATOM 1620 O O . ASP A 1 202 ? 27.125 27.562 21.281 1 95.44 202 ASP A O 1
ATOM 1624 N N . GLY A 1 203 ? 26.984 27.969 19.078 1 94.25 203 GLY A N 1
ATOM 1625 C CA . GLY A 1 203 ? 28.188 27.188 18.797 1 94.25 203 GLY A CA 1
ATOM 1626 C C . GLY A 1 203 ? 27.875 25.734 18.469 1 94.25 203 GLY A C 1
ATOM 1627 O O . GLY A 1 203 ? 28.781 24.906 18.422 1 94.25 203 GLY A O 1
ATOM 1628 N N . ALA A 1 204 ? 26.641 25.438 18.234 1 94.31 204 ALA A N 1
ATOM 1629 C CA . ALA A 1 204 ? 26.266 24.062 17.938 1 94.31 204 ALA A CA 1
ATOM 1630 C C . ALA A 1 204 ? 26.672 23.672 16.531 1 94.31 204 ALA A C 1
ATOM 1632 O O . ALA A 1 204 ? 26.562 24.469 15.594 1 94.31 204 ALA A O 1
ATOM 1633 N N . ASN A 1 205 ? 27.188 22.422 16.422 1 93.81 205 ASN A N 1
ATOM 1634 C CA . ASN A 1 205 ? 27.5 21.906 15.102 1 93.81 205 ASN A CA 1
ATOM 1635 C C . ASN A 1 205 ? 26.312 21.172 14.484 1 93.81 205 ASN A C 1
ATOM 1637 O O . ASN A 1 205 ? 25.25 21.078 15.102 1 93.81 205 ASN A O 1
ATOM 1641 N N . LYS A 1 206 ? 26.484 20.641 13.289 1 89.94 206 LYS A N 1
ATOM 1642 C CA . LYS A 1 206 ? 25.375 20.062 12.531 1 89.94 206 LYS A CA 1
ATOM 1643 C C . LYS A 1 206 ? 24.859 18.797 13.195 1 89.94 206 LYS A C 1
ATOM 1645 O O . LYS A 1 206 ? 23.656 18.531 13.188 1 89.94 206 LYS A O 1
ATOM 1650 N N . SER A 1 207 ? 25.766 18 13.68 1 93.12 207 SER A N 1
ATOM 1651 C CA . SER A 1 207 ? 25.359 16.781 14.367 1 93.12 207 SER A CA 1
ATOM 1652 C C . SER A 1 207 ? 24.562 17.109 15.641 1 93.12 207 SER A C 1
ATOM 1654 O O . SER A 1 207 ? 23.578 16.422 15.953 1 93.12 207 SER A O 1
ATOM 1656 N N . GLN A 1 208 ? 24.969 18.156 16.312 1 94.25 208 GLN A N 1
ATOM 1657 C CA . GLN A 1 208 ? 24.266 18.594 17.516 1 94.25 208 GLN A CA 1
ATOM 1658 C C . GLN A 1 208 ? 22.875 19.141 17.172 1 94.25 208 GLN A C 1
ATOM 1660 O O . GLN A 1 208 ? 21.906 18.875 17.875 1 94.25 208 GLN A O 1
ATOM 1665 N N . GLN A 1 209 ? 22.859 19.906 16.109 1 94.81 209 GLN A N 1
ATOM 1666 C CA . GLN A 1 209 ? 21.594 20.453 15.664 1 94.81 209 GLN A CA 1
ATOM 1667 C C . GLN A 1 209 ? 20.609 19.344 15.289 1 94.81 209 GLN A C 1
ATOM 1669 O O . GLN A 1 209 ? 19.422 19.438 15.586 1 94.81 209 GLN A O 1
ATOM 1674 N N . PHE A 1 210 ? 21.188 18.297 14.648 1 93.81 210 PHE A N 1
ATOM 1675 C CA . PHE A 1 210 ? 20.328 17.188 14.234 1 93.81 210 PHE A CA 1
ATOM 1676 C C . PHE A 1 210 ? 19.719 16.484 15.438 1 93.81 210 PHE A C 1
ATOM 1678 O O . PHE A 1 210 ? 18.5 16.281 15.492 1 93.81 210 PHE A O 1
ATOM 1685 N N . PHE A 1 211 ? 20.484 16.156 16.453 1 94.5 211 PHE A N 1
ATOM 1686 C CA . PHE A 1 211 ? 20.016 15.328 17.562 1 94.5 211 PHE A CA 1
ATOM 1687 C C . PHE A 1 211 ? 19.266 16.172 18.578 1 94.5 211 PHE A C 1
ATOM 1689 O O . PHE A 1 211 ? 18.406 15.656 19.312 1 94.5 211 PHE A O 1
ATOM 1696 N N . SER A 1 212 ? 19.453 17.531 18.609 1 94.31 212 SER A N 1
ATOM 1697 C CA . SER A 1 212 ? 18.844 18.375 19.625 1 94.31 212 SER A CA 1
ATOM 1698 C C . SER A 1 212 ? 17.625 19.125 19.078 1 94.31 212 SER A C 1
ATOM 1700 O O . SER A 1 212 ? 16.75 19.531 19.844 1 94.31 212 SER A O 1
ATOM 1702 N N . ILE A 1 213 ? 17.594 19.328 17.766 1 94.81 213 ILE A N 1
ATOM 1703 C CA . ILE A 1 213 ? 16.531 20.141 17.188 1 94.81 213 ILE A CA 1
ATOM 1704 C C . ILE A 1 213 ? 15.734 19.297 16.188 1 94.81 213 ILE A C 1
ATOM 1706 O O . ILE A 1 213 ? 14.578 18.969 16.422 1 94.81 213 ILE A O 1
ATOM 1710 N N . THR A 1 214 ? 16.438 18.797 15.18 1 94.62 214 THR A N 1
ATOM 1711 C CA . THR A 1 214 ? 15.773 18.172 14.039 1 94.62 214 THR A CA 1
ATOM 1712 C C . THR A 1 214 ? 15.07 16.891 14.461 1 94.62 214 THR A C 1
ATOM 1714 O O . THR A 1 214 ? 13.859 16.766 14.289 1 94.62 214 THR A O 1
ATOM 1717 N N . PHE A 1 215 ? 15.82 15.992 15.055 1 94.12 215 PHE A N 1
ATOM 1718 C CA . PHE A 1 215 ? 15.32 14.656 15.359 1 94.12 215 PHE A CA 1
ATOM 1719 C C . PHE A 1 215 ? 14.172 14.727 16.359 1 94.12 215 PHE A C 1
ATOM 1721 O O . PHE A 1 215 ? 13.117 14.133 16.141 1 94.12 215 PHE A O 1
ATOM 1728 N N . PRO A 1 216 ? 14.297 15.531 17.406 1 93.69 216 PRO A N 1
ATOM 1729 C CA . PRO A 1 216 ? 13.195 15.633 18.375 1 93.69 216 PRO A CA 1
ATOM 1730 C C . PRO A 1 216 ? 11.953 16.297 17.781 1 93.69 216 PRO A C 1
ATOM 1732 O O . PRO A 1 216 ? 10.828 15.883 18.078 1 93.69 216 PRO A O 1
ATOM 1735 N N . LEU A 1 217 ? 12.164 17.281 16.906 1 94.19 217 LEU A N 1
ATOM 1736 C CA . LEU A 1 217 ? 11.016 18 16.359 1 94.19 217 LEU A CA 1
ATOM 1737 C C . LEU A 1 217 ? 10.344 17.172 15.258 1 94.19 217 LEU A C 1
ATOM 1739 O O . LEU A 1 217 ? 9.211 17.469 14.875 1 94.19 217 LEU A O 1
ATOM 1743 N N . LEU A 1 218 ? 11.023 16.078 14.781 1 95.25 218 LEU A N 1
ATOM 1744 C CA . LEU A 1 218 ? 10.453 15.188 13.781 1 95.25 218 LEU A CA 1
ATOM 1745 C C . LEU A 1 218 ? 9.727 14.016 14.438 1 95.25 218 LEU A C 1
ATOM 1747 O O . LEU A 1 218 ? 9.188 13.148 13.75 1 95.25 218 LEU A O 1
ATOM 1751 N N . ALA A 1 219 ? 9.641 13.969 15.711 1 94.06 219 ALA A N 1
ATOM 1752 C CA . ALA A 1 219 ? 9.133 12.82 16.469 1 94.06 219 ALA A CA 1
ATOM 1753 C C . ALA A 1 219 ? 7.719 12.453 16.016 1 94.06 219 ALA A C 1
ATOM 1755 O O . ALA A 1 219 ? 7.43 11.289 15.75 1 94.06 219 ALA A O 1
ATOM 1756 N N . PRO A 1 220 ? 6.852 13.391 15.859 1 90.31 220 PRO A N 1
ATOM 1757 C CA . PRO A 1 220 ? 5.504 13.016 15.43 1 90.31 220 PRO A CA 1
ATOM 1758 C C . PRO A 1 220 ? 5.492 12.336 14.055 1 90.31 220 PRO A C 1
ATOM 1760 O O . PRO A 1 220 ? 4.809 11.328 13.867 1 90.31 220 PRO A O 1
ATOM 1763 N N . SER A 1 221 ? 6.27 12.938 13.156 1 93.44 221 SER A N 1
ATOM 1764 C CA . SER A 1 221 ? 6.352 12.352 11.828 1 93.44 221 SER A CA 1
ATOM 1765 C C . SER A 1 221 ? 7.055 11 11.859 1 93.44 221 SER A C 1
ATOM 1767 O O . SER A 1 221 ? 6.695 10.086 11.117 1 93.44 221 SER A O 1
ATOM 1769 N N . THR A 1 222 ? 8.062 10.906 12.703 1 96.19 222 THR A N 1
ATOM 1770 C CA . THR A 1 222 ? 8.773 9.641 12.836 1 96.19 222 THR A CA 1
ATOM 1771 C C . THR A 1 222 ? 7.848 8.555 13.359 1 96.19 222 THR A C 1
ATOM 1773 O O . THR A 1 222 ? 7.902 7.41 12.906 1 96.19 222 THR A O 1
ATOM 1776 N N . PHE A 1 223 ? 7.031 8.875 14.297 1 93.69 223 PHE A N 1
ATOM 1777 C CA . PHE A 1 223 ? 6.074 7.914 14.828 1 93.69 223 PHE A CA 1
ATOM 1778 C C . PHE A 1 223 ? 5.09 7.48 13.75 1 93.69 223 PHE A C 1
ATOM 1780 O O . PHE A 1 223 ? 4.742 6.301 13.656 1 93.69 223 PHE A O 1
ATOM 1787 N N . PHE A 1 224 ? 4.672 8.445 13.016 1 91.88 224 PHE A N 1
ATOM 1788 C CA . PHE A 1 224 ? 3.764 8.133 11.914 1 91.88 224 PHE A CA 1
ATOM 1789 C C . PHE A 1 224 ? 4.422 7.184 10.922 1 91.88 224 PHE A C 1
ATOM 1791 O O . PHE A 1 224 ? 3.824 6.18 10.531 1 91.88 224 PHE A O 1
ATOM 1798 N N . VAL A 1 225 ? 5.641 7.5 10.469 1 96.31 225 VAL A N 1
ATOM 1799 C CA . VAL A 1 225 ? 6.383 6.688 9.508 1 96.31 225 VAL A CA 1
ATOM 1800 C C . VAL A 1 225 ? 6.625 5.297 10.086 1 96.31 225 VAL A C 1
ATOM 1802 O O . VAL A 1 225 ? 6.426 4.289 9.398 1 96.31 225 VAL A O 1
ATOM 1805 N N . LEU A 1 226 ? 7.012 5.262 11.32 1 97.12 226 LEU A N 1
ATOM 1806 C CA . LEU A 1 226 ? 7.262 3.996 12 1 97.12 226 LEU A CA 1
ATOM 1807 C C . LEU A 1 226 ? 6 3.137 12.031 1 97.12 226 LEU A C 1
ATOM 1809 O O . LEU A 1 226 ? 6.059 1.934 11.766 1 97.12 226 LEU A O 1
ATOM 1813 N N . MET A 1 227 ? 4.945 3.701 12.367 1 95.25 227 MET A N 1
ATOM 1814 C CA . MET A 1 227 ? 3.678 2.982 12.453 1 95.25 227 MET A CA 1
ATOM 1815 C C . MET A 1 227 ? 3.264 2.434 11.094 1 95.25 227 MET A C 1
ATOM 1817 O O . MET A 1 227 ? 2.93 1.255 10.969 1 95.25 227 MET A O 1
ATOM 1821 N N . MET A 1 228 ? 3.314 3.283 10.141 1 95.06 228 MET A N 1
ATOM 1822 C CA . MET A 1 228 ? 2.887 2.875 8.805 1 95.06 228 MET A CA 1
ATOM 1823 C C . MET A 1 228 ? 3.807 1.796 8.25 1 95.06 228 MET A C 1
ATOM 1825 O O . MET A 1 228 ? 3.342 0.833 7.637 1 95.06 228 MET A O 1
ATOM 1829 N N . LEU A 1 229 ? 5.086 1.909 8.422 1 97.94 229 LEU A N 1
ATOM 1830 C CA . LEU A 1 229 ? 6.043 0.904 7.965 1 97.94 229 LEU A CA 1
ATOM 1831 C C . LEU A 1 229 ? 5.797 -0.431 8.664 1 97.94 229 LEU A C 1
ATOM 1833 O O . LEU A 1 229 ? 5.875 -1.487 8.031 1 97.94 229 LEU A O 1
ATOM 1837 N N . THR A 1 230 ? 5.535 -0.284 9.945 1 97.62 230 THR A N 1
ATOM 1838 C CA . THR A 1 230 ? 5.289 -1.5 10.711 1 97.62 230 THR A CA 1
ATOM 1839 C C . THR A 1 230 ? 4.043 -2.219 10.203 1 97.62 230 THR A C 1
ATOM 1841 O O . THR A 1 230 ? 4.082 -3.416 9.914 1 97.62 230 THR A O 1
ATOM 1844 N N . ILE A 1 231 ? 2.998 -1.534 10.047 1 96.56 231 ILE A N 1
ATOM 1845 C CA . ILE A 1 231 ? 1.746 -2.125 9.594 1 96.56 231 ILE A CA 1
ATOM 1846 C C . ILE A 1 231 ? 1.946 -2.758 8.219 1 96.56 231 ILE A C 1
ATOM 1848 O O . ILE A 1 231 ? 1.61 -3.928 8.008 1 96.56 231 ILE A O 1
ATOM 1852 N N . ASN A 1 232 ? 2.562 -2.082 7.312 1 96.5 232 ASN A N 1
ATOM 1853 C CA . ASN A 1 232 ? 2.715 -2.537 5.934 1 96.5 232 ASN A CA 1
ATOM 1854 C C . ASN A 1 232 ? 3.656 -3.732 5.84 1 96.5 232 ASN A C 1
ATOM 1856 O O . ASN A 1 232 ? 3.465 -4.613 5 1 96.5 232 ASN A O 1
ATOM 1860 N N . SER A 1 233 ? 4.656 -3.756 6.66 1 98 233 SER A N 1
ATOM 1861 C CA . SER A 1 233 ? 5.621 -4.848 6.594 1 98 233 SER A CA 1
ATOM 1862 C C . SER A 1 233 ? 5.031 -6.141 7.145 1 98 233 SER A C 1
ATOM 1864 O O . SER A 1 233 ? 5.316 -7.227 6.637 1 98 233 SER A O 1
ATOM 1866 N N . PHE A 1 234 ? 4.211 -6.066 8.141 1 97.88 234 PHE A N 1
ATOM 1867 C CA . PHE A 1 234 ? 3.625 -7.262 8.727 1 97.88 234 PHE A CA 1
ATOM 1868 C C . PHE A 1 234 ? 2.607 -7.891 7.785 1 97.88 234 PHE A C 1
ATOM 1870 O O . PHE A 1 234 ? 2.404 -9.109 7.805 1 97.88 234 PHE A O 1
ATOM 1877 N N . LYS A 1 235 ? 2.029 -7.102 6.961 1 96.06 235 LYS A N 1
ATOM 1878 C CA . LYS A 1 235 ? 0.98 -7.629 6.094 1 96.06 235 LYS A CA 1
ATOM 1879 C C . LYS A 1 235 ? 1.501 -7.863 4.68 1 96.06 235 LYS A C 1
ATOM 1881 O O . LYS A 1 235 ? 0.717 -7.992 3.736 1 96.06 235 LYS A O 1
ATOM 1886 N N . ILE A 1 236 ? 2.775 -7.906 4.559 1 96.81 236 ILE A N 1
ATOM 1887 C CA . ILE A 1 236 ? 3.395 -8.023 3.244 1 96.81 236 ILE A CA 1
ATOM 1888 C C . ILE A 1 236 ? 2.924 -9.305 2.561 1 96.81 236 ILE A C 1
ATOM 1890 O O . ILE A 1 236 ? 2.965 -10.383 3.154 1 96.81 236 ILE A O 1
ATOM 1894 N N . PHE A 1 237 ? 2.49 -9.211 1.306 1 95.94 237 PHE A N 1
ATOM 1895 C CA . PHE A 1 237 ? 2.055 -10.383 0.557 1 95.94 237 PHE A CA 1
ATOM 1896 C C . PHE A 1 237 ? 2.51 -10.297 -0.895 1 95.94 237 PHE A C 1
ATOM 1898 O O . PHE A 1 237 ? 3.193 -11.195 -1.39 1 95.94 237 PHE A O 1
ATOM 1905 N N . ASP A 1 238 ? 2.223 -9.172 -1.644 1 93.31 238 ASP A N 1
ATOM 1906 C CA . ASP A 1 238 ? 2.355 -9.047 -3.092 1 93.31 238 ASP A CA 1
ATOM 1907 C C . ASP A 1 238 ? 3.803 -9.258 -3.531 1 93.31 238 ASP A C 1
ATOM 1909 O O . ASP A 1 238 ? 4.074 -10.055 -4.434 1 93.31 238 ASP A O 1
ATOM 1913 N N . LEU A 1 239 ? 4.68 -8.602 -2.799 1 95.56 239 LEU A N 1
ATOM 1914 C CA . LEU A 1 239 ? 6.09 -8.703 -3.158 1 95.56 239 LEU A CA 1
ATOM 1915 C C . LEU A 1 239 ? 6.598 -10.133 -2.982 1 95.56 239 LEU A C 1
ATOM 1917 O O . LEU A 1 239 ? 7.277 -10.664 -3.861 1 95.56 239 LEU A O 1
ATOM 1921 N N . VAL A 1 240 ? 6.25 -10.734 -1.857 1 97.06 240 VAL A N 1
ATOM 1922 C CA . VAL A 1 240 ? 6.719 -12.078 -1.545 1 97.06 240 VAL A CA 1
ATOM 1923 C C . VAL A 1 240 ? 6.117 -13.078 -2.529 1 97.06 240 VAL A C 1
ATOM 1925 O O . VAL A 1 240 ? 6.824 -13.938 -3.062 1 97.06 240 VAL A O 1
ATOM 1928 N N . TYR A 1 241 ? 4.914 -12.938 -2.793 1 94.62 241 TYR A N 1
ATOM 1929 C CA . TYR A 1 241 ? 4.23 -13.844 -3.703 1 94.62 241 TYR A CA 1
ATOM 1930 C C . TYR A 1 241 ? 4.828 -13.766 -5.102 1 94.62 241 TYR A C 1
ATOM 1932 O O . TYR A 1 241 ? 5.086 -14.797 -5.734 1 94.62 241 TYR A O 1
ATOM 1940 N N . MET A 1 242 ? 5.078 -12.617 -5.578 1 93.69 242 MET A N 1
ATOM 1941 C CA . MET A 1 242 ? 5.531 -12.43 -6.949 1 93.69 242 MET A CA 1
ATOM 1942 C C . MET A 1 242 ? 6.992 -12.836 -7.105 1 93.69 242 MET A C 1
ATOM 1944 O O . MET A 1 242 ? 7.375 -13.406 -8.133 1 93.69 242 MET A O 1
ATOM 1948 N N . MET A 1 243 ? 7.742 -12.625 -6.09 1 95.56 243 MET A N 1
ATOM 1949 C CA . MET A 1 243 ? 9.18 -12.836 -6.262 1 95.56 243 MET A CA 1
ATOM 1950 C C . MET A 1 243 ? 9.562 -14.266 -5.883 1 95.56 243 MET A C 1
ATOM 1952 O O . MET A 1 243 ? 10.453 -14.852 -6.492 1 95.56 243 MET A O 1
ATOM 1956 N N . THR A 1 244 ? 8.805 -14.812 -4.852 1 96.62 244 THR A N 1
ATOM 1957 C CA . THR A 1 244 ? 9.344 -16.062 -4.332 1 96.62 244 THR A CA 1
ATOM 1958 C C . THR A 1 244 ? 8.234 -17.078 -4.066 1 96.62 244 THR A C 1
ATOM 1960 O O . THR A 1 244 ? 8.492 -18.25 -3.842 1 96.62 244 THR A O 1
ATOM 1963 N N . GLU A 1 245 ? 7.012 -16.625 -4.051 1 94.19 245 GLU A N 1
ATOM 1964 C CA . GLU A 1 245 ? 5.871 -17.453 -3.691 1 94.19 245 GLU A CA 1
ATOM 1965 C C . GLU A 1 245 ? 6.109 -18.188 -2.371 1 94.19 245 GLU A C 1
ATOM 1967 O O . GLU A 1 245 ? 5.738 -19.344 -2.219 1 94.19 245 GLU A O 1
ATOM 1972 N N . GLY A 1 246 ? 6.883 -17.562 -1.511 1 96.12 246 GLY A N 1
ATOM 1973 C CA . GLY A 1 246 ? 7.148 -18.109 -0.191 1 96.12 246 GLY A CA 1
ATOM 1974 C C . GLY A 1 246 ? 8.375 -19 -0.151 1 96.12 246 GLY A C 1
ATOM 1975 O O . GLY A 1 246 ? 8.781 -19.469 0.917 1 96.12 246 GLY A O 1
ATOM 1976 N N . GLY A 1 247 ? 9.047 -19.188 -1.317 1 96.38 247 GLY A N 1
ATOM 1977 C CA . GLY A 1 247 ? 10.172 -20.109 -1.398 1 96.38 247 GLY A CA 1
ATOM 1978 C C . GLY A 1 247 ? 11.508 -19.438 -1.17 1 96.38 247 GLY A C 1
ATOM 1979 O O . GLY A 1 247 ? 11.57 -18.234 -0.876 1 96.38 247 GLY A O 1
ATOM 1980 N N . PRO A 1 248 ? 12.562 -20.281 -1.356 1 95.94 248 PRO A N 1
ATOM 1981 C CA . PRO A 1 248 ? 12.586 -21.734 -1.559 1 95.94 248 PRO A CA 1
ATOM 1982 C C . PRO A 1 248 ? 11.984 -22.5 -0.384 1 95.94 248 PRO A C 1
ATOM 1984 O O . PRO A 1 248 ? 12.203 -22.141 0.774 1 95.94 248 PRO A O 1
ATOM 1987 N N . GLY A 1 249 ? 11.227 -23.578 -0.77 1 95 249 GLY A N 1
ATOM 1988 C CA . GLY A 1 249 ? 10.492 -24.203 0.312 1 95 249 GLY A CA 1
ATOM 1989 C C . GLY A 1 249 ? 9.562 -23.25 1.034 1 95 249 GLY A C 1
ATOM 1990 O O . GLY A 1 249 ? 8.703 -22.625 0.412 1 95 249 GLY A O 1
ATOM 1991 N N . ASN A 1 250 ? 9.828 -23.047 2.336 1 96.94 250 ASN A N 1
ATOM 1992 C CA . ASN A 1 250 ? 9.047 -22.125 3.146 1 96.94 250 ASN A CA 1
ATOM 1993 C C . ASN A 1 250 ? 9.922 -21.016 3.738 1 96.94 250 ASN A C 1
ATOM 1995 O O . ASN A 1 250 ? 9.555 -20.391 4.734 1 96.94 250 ASN A O 1
ATOM 1999 N N . ALA A 1 251 ? 11.008 -20.734 3.049 1 97.94 251 ALA A N 1
ATOM 2000 C CA . ALA A 1 251 ? 12.031 -19.875 3.639 1 97.94 251 ALA A CA 1
ATOM 2001 C C . ALA A 1 251 ? 11.578 -18.422 3.662 1 97.94 251 ALA A C 1
ATOM 2003 O O . ALA A 1 251 ? 12.156 -17.594 4.371 1 97.94 251 ALA A O 1
ATOM 2004 N N . SER A 1 252 ? 10.539 -18.141 2.889 1 98.25 252 SER A N 1
ATOM 2005 C CA . SER A 1 252 ? 10.031 -16.766 2.883 1 98.25 252 SER A CA 1
ATOM 2006 C C . SER A 1 252 ? 8.508 -16.75 3.012 1 98.25 252 SER A C 1
ATOM 2008 O O . SER A 1 252 ? 7.859 -15.781 2.598 1 98.25 252 SER A O 1
ATOM 2010 N N . THR A 1 253 ? 7.953 -17.859 3.557 1 98.31 253 THR A N 1
ATOM 2011 C CA . THR A 1 253 ? 6.516 -17.891 3.82 1 98.31 253 THR A CA 1
ATOM 2012 C C . THR A 1 253 ? 6.164 -16.969 4.988 1 98.31 253 THR A C 1
ATOM 2014 O O . THR A 1 253 ? 6.383 -17.328 6.148 1 98.31 253 THR A O 1
ATOM 2017 N N . MET A 1 254 ? 5.605 -15.844 4.617 1 98.5 254 MET A N 1
ATOM 2018 C CA . MET A 1 254 ? 5.156 -14.891 5.625 1 98.5 254 MET A CA 1
ATOM 2019 C C . MET A 1 254 ? 3.758 -15.242 6.121 1 98.5 254 MET A C 1
ATOM 2021 O O . MET A 1 254 ? 3.1 -16.125 5.562 1 98.5 254 MET A O 1
ATOM 2025 N N . LEU A 1 255 ? 3.307 -14.531 7.168 1 98.25 255 LEU A N 1
ATOM 2026 C CA . LEU A 1 255 ? 1.99 -14.781 7.746 1 98.25 255 LEU A CA 1
ATOM 2027 C C . LEU A 1 255 ? 0.896 -14.602 6.699 1 98.25 255 LEU A C 1
ATOM 2029 O O . LEU A 1 255 ? -0.024 -15.414 6.609 1 98.25 255 LEU A O 1
ATOM 2033 N N . SER A 1 256 ? 1.01 -13.586 5.902 1 97 256 SER A N 1
ATOM 2034 C CA . SER A 1 256 ? 0.016 -13.328 4.867 1 97 256 SER A CA 1
ATOM 2035 C C . SER A 1 256 ? -0.012 -14.453 3.836 1 97 256 SER A C 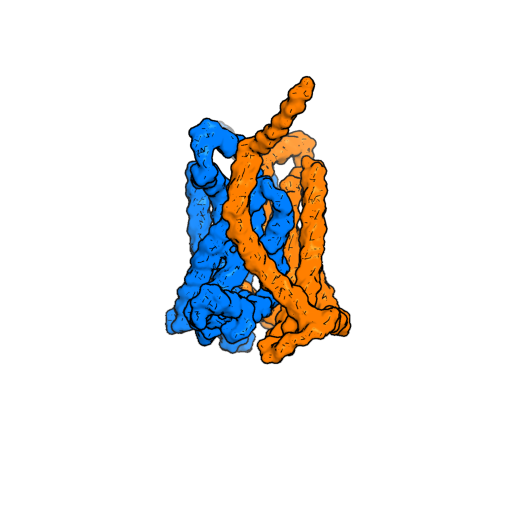1
ATOM 2037 O O . SER A 1 256 ? -1.077 -14.805 3.326 1 97 256 SER A O 1
ATOM 2039 N N . GLN A 1 257 ? 1.14 -15 3.553 1 96.69 257 GLN A N 1
ATOM 2040 C CA . GLN A 1 257 ? 1.21 -16.125 2.625 1 96.69 257 GLN A CA 1
ATOM 2041 C C . GLN A 1 257 ? 0.581 -17.375 3.229 1 96.69 257 GLN A C 1
ATOM 2043 O O . GLN A 1 257 ? -0.041 -18.172 2.518 1 96.69 257 GLN A O 1
ATOM 2048 N N . TYR A 1 258 ? 0.832 -17.594 4.477 1 98 258 TYR A N 1
ATOM 2049 C CA . TYR A 1 258 ? 0.187 -18.719 5.156 1 98 258 TYR A CA 1
ATOM 2050 C C . TYR A 1 258 ? -1.33 -18.609 5.066 1 98 258 TYR A C 1
ATOM 2052 O O . TYR A 1 258 ? -2.016 -19.594 4.793 1 98 258 TYR A O 1
ATOM 2060 N N . ILE A 1 259 ? -1.88 -17.438 5.297 1 97.25 259 ILE A N 1
ATOM 2061 C CA . ILE A 1 259 ? -3.312 -17.203 5.184 1 97.25 259 ILE A CA 1
ATOM 2062 C C . ILE A 1 259 ? -3.779 -17.516 3.764 1 97.25 259 ILE A C 1
ATOM 2064 O O . ILE A 1 259 ? -4.801 -18.172 3.57 1 97.25 259 ILE A O 1
ATOM 2068 N N . TYR A 1 260 ? -3.023 -17.078 2.838 1 96 260 TYR A N 1
ATOM 2069 C CA . TYR A 1 260 ? -3.334 -17.328 1.436 1 96 260 TYR A CA 1
ATOM 2070 C C . TYR A 1 260 ? -3.395 -18.828 1.15 1 96 260 TYR A C 1
ATOM 2072 O O . TYR A 1 260 ? -4.344 -19.312 0.523 1 96 260 TYR A O 1
ATOM 2080 N N . ASN A 1 261 ? -2.375 -19.531 1.602 1 96.94 261 ASN A N 1
ATOM 2081 C CA . ASN A 1 261 ? -2.311 -20.969 1.371 1 96.94 261 ASN A CA 1
ATOM 2082 C C . ASN A 1 261 ? -3.508 -21.688 1.983 1 96.94 261 ASN A C 1
ATOM 2084 O O . ASN A 1 261 ? -4.086 -22.594 1.36 1 96.94 261 ASN A O 1
ATOM 2088 N N . GLN A 1 262 ? -3.863 -21.281 3.117 1 96.81 262 GLN A N 1
ATOM 2089 C CA . GLN A 1 262 ? -5 -21.906 3.779 1 96.81 262 GLN A CA 1
ATOM 2090 C C . GLN A 1 262 ? -6.305 -21.578 3.064 1 96.81 262 GLN A C 1
ATOM 2092 O O . GLN A 1 262 ? -7.152 -22.453 2.867 1 96.81 262 GLN A O 1
ATOM 2097 N N . ALA A 1 263 ? -6.477 -20.391 2.621 1 94.25 263 ALA A N 1
ATOM 2098 C CA . ALA A 1 263 ? -7.75 -19.922 2.07 1 94.25 263 ALA A CA 1
ATOM 2099 C C . ALA A 1 263 ? -7.906 -20.344 0.614 1 94.25 263 ALA A C 1
ATOM 2101 O O . ALA A 1 263 ? -8.969 -20.828 0.214 1 94.25 263 ALA A O 1
ATOM 2102 N N . PHE A 1 264 ? -6.809 -20.25 -0.182 1 92.25 264 PHE A N 1
ATOM 2103 C CA . PHE A 1 264 ? -6.984 -20.328 -1.628 1 92.25 264 PHE A CA 1
ATOM 2104 C C . PHE A 1 264 ? -6.312 -21.562 -2.197 1 92.25 264 PHE A C 1
ATOM 2106 O O . PHE A 1 264 ? -6.504 -21.906 -3.369 1 92.25 264 PHE A O 1
ATOM 2113 N N . ILE A 1 265 ? -5.566 -22.219 -1.419 1 93.12 265 ILE A N 1
ATOM 2114 C CA . ILE A 1 265 ? -4.957 -23.469 -1.859 1 93.12 265 ILE A CA 1
ATOM 2115 C C . ILE A 1 265 ? -5.59 -24.641 -1.117 1 93.12 265 ILE A C 1
ATOM 2117 O O . ILE A 1 265 ? -6.105 -25.578 -1.74 1 93.12 265 ILE A O 1
ATOM 2121 N N . SER A 1 266 ? -5.664 -24.547 0.169 1 95.25 266 SER A N 1
ATOM 2122 C CA . SER A 1 266 ? -6.199 -25.625 0.986 1 95.25 266 SER A CA 1
ATOM 2123 C C . SER A 1 266 ? -7.703 -25.484 1.18 1 95.25 266 SER A C 1
ATOM 2125 O O . SER A 1 266 ? -8.359 -26.406 1.687 1 95.25 266 SER A O 1
ATOM 2127 N N . TRP A 1 267 ? -8.258 -24.406 0.872 1 93 267 TRP A N 1
ATOM 2128 C CA . TRP A 1 267 ? -9.688 -24.125 0.974 1 93 267 TRP A CA 1
ATOM 2129 C C . TRP A 1 267 ? -10.172 -24.297 2.408 1 93 267 TRP A C 1
ATOM 2131 O O . TRP A 1 267 ? -11.227 -24.891 2.641 1 93 267 TRP A O 1
ATOM 2141 N N . ASN A 1 268 ? -9.375 -24 3.295 1 95.75 268 ASN A N 1
ATOM 2142 C CA . ASN A 1 268 ? -9.734 -23.984 4.711 1 95.75 268 ASN A CA 1
ATOM 2143 C C . ASN A 1 268 ? -9.914 -22.562 5.234 1 95.75 268 ASN A C 1
ATOM 2145 O O . ASN A 1 268 ? -9.023 -22.031 5.895 1 95.75 268 ASN A O 1
ATOM 2149 N N . TYR A 1 269 ? -11.117 -22.125 5.125 1 93.81 269 TYR A N 1
ATOM 2150 C CA . TYR A 1 269 ? -11.391 -20.719 5.449 1 93.81 269 TYR A CA 1
ATOM 2151 C C . TYR A 1 269 ? -11.367 -20.5 6.957 1 93.81 269 TYR A C 1
ATOM 2153 O O . TYR A 1 269 ? -11.094 -19.391 7.426 1 93.81 269 TYR A O 1
ATOM 2161 N N . GLY A 1 270 ? -11.664 -21.516 7.703 1 95.56 270 GLY A N 1
ATOM 2162 C CA . GLY A 1 270 ? -11.562 -21.422 9.148 1 95.56 270 GLY A CA 1
ATOM 2163 C C . GLY A 1 270 ? -10.141 -21.172 9.633 1 95.56 270 GLY A C 1
ATOM 2164 O O . GLY A 1 270 ? -9.891 -20.219 10.359 1 95.56 270 GLY A O 1
ATOM 2165 N N . LYS A 1 271 ? -9.234 -22.016 9.125 1 97 271 LYS A N 1
ATOM 2166 C CA . LYS A 1 271 ? -7.836 -21.859 9.508 1 97 271 LYS A CA 1
ATOM 2167 C C . LYS A 1 271 ? -7.266 -20.547 8.992 1 97 271 LYS A C 1
ATOM 2169 O O . LYS A 1 271 ? -6.488 -19.891 9.688 1 97 271 LYS A O 1
ATOM 2174 N N . ALA A 1 272 ? -7.672 -20.203 7.801 1 97.06 272 ALA A N 1
ATOM 2175 C CA . ALA A 1 272 ? -7.223 -18.938 7.227 1 97.06 272 ALA A CA 1
ATOM 2176 C C . ALA A 1 272 ? -7.668 -17.766 8.086 1 97.06 272 ALA A C 1
ATOM 2178 O O . ALA A 1 272 ? -6.883 -16.859 8.367 1 97.06 272 ALA A O 1
ATOM 2179 N N . SER A 1 273 ? -8.891 -17.781 8.492 1 96.44 273 SER A N 1
ATOM 2180 C CA . SER A 1 273 ? -9.43 -16.688 9.305 1 96.44 273 SER A CA 1
ATOM 2181 C C . SER A 1 273 ? -8.797 -16.656 10.688 1 96.44 273 SER A C 1
ATOM 2183 O O . SER A 1 273 ? -8.555 -15.586 11.242 1 96.44 273 SER A O 1
ATOM 2185 N N . ALA A 1 274 ? -8.555 -17.812 11.234 1 97.75 274 ALA A N 1
ATOM 2186 C CA . ALA A 1 274 ? -7.859 -17.875 12.516 1 97.75 274 ALA A CA 1
ATOM 2187 C C . ALA A 1 274 ? -6.477 -17.234 12.422 1 97.75 274 ALA A C 1
ATOM 2189 O O . ALA A 1 274 ? -6.09 -16.438 13.273 1 97.75 274 ALA A O 1
ATOM 2190 N N . ALA A 1 275 ? -5.738 -17.594 11.414 1 98.12 275 ALA A N 1
ATOM 2191 C CA . ALA A 1 275 ? -4.414 -17.016 11.195 1 98.12 275 ALA A CA 1
ATOM 2192 C C . ALA A 1 275 ? -4.5 -15.508 10.969 1 98.12 275 ALA A C 1
ATOM 2194 O O . ALA A 1 275 ? -3.65 -14.758 11.445 1 98.12 275 ALA A O 1
ATOM 2195 N N . ALA A 1 276 ? -5.5 -15.094 10.258 1 97.31 276 ALA A N 1
ATOM 2196 C CA . ALA A 1 276 ? -5.719 -13.672 10.008 1 97.31 276 ALA A CA 1
ATOM 2197 C C . ALA A 1 276 ? -5.98 -12.914 11.305 1 97.31 276 ALA A C 1
ATOM 2199 O O . ALA A 1 276 ? -5.512 -11.789 11.477 1 97.31 276 ALA A O 1
ATOM 2200 N N . MET A 1 277 ? -6.699 -13.5 12.18 1 95.81 277 MET A N 1
ATOM 2201 C CA . MET A 1 277 ? -6.98 -12.875 13.469 1 95.81 277 MET A CA 1
ATOM 2202 C C . MET A 1 277 ? -5.707 -12.734 14.297 1 95.81 277 MET A C 1
ATOM 2204 O O . MET A 1 277 ? -5.52 -11.734 14.992 1 95.81 277 MET A O 1
ATOM 2208 N N . ILE A 1 278 ? -4.902 -13.703 14.227 1 97.62 278 ILE A N 1
ATOM 2209 C CA . ILE A 1 278 ? -3.633 -13.633 14.945 1 97.62 278 ILE A CA 1
ATOM 2210 C C . ILE A 1 278 ? -2.779 -12.5 14.375 1 97.62 278 ILE A C 1
ATOM 2212 O O . ILE A 1 278 ? -2.193 -11.719 15.125 1 97.62 278 ILE A O 1
ATOM 2216 N N . LEU A 1 279 ? -2.684 -12.477 13.031 1 97.19 279 LEU A N 1
ATOM 2217 C CA . LEU A 1 279 ? -1.956 -11.383 12.391 1 97.19 279 LEU A CA 1
ATOM 2218 C C . LEU A 1 279 ? -2.527 -10.031 12.805 1 97.19 279 LEU A C 1
ATOM 2220 O O . LEU A 1 279 ? -1.776 -9.102 13.109 1 97.19 279 LEU A O 1
ATOM 2224 N N . PHE A 1 280 ? -3.766 -9.984 12.82 1 93.81 280 PHE A N 1
ATOM 2225 C CA . PHE A 1 280 ? -4.449 -8.758 13.219 1 93.81 280 PHE A CA 1
ATOM 2226 C C . PHE A 1 280 ? -4.094 -8.375 14.648 1 93.81 280 PHE A C 1
ATOM 2228 O O . PHE A 1 280 ? -3.852 -7.207 14.945 1 93.81 280 PHE A O 1
ATOM 2235 N N . LEU A 1 281 ? -4.121 -9.242 15.508 1 94.56 281 LEU A N 1
ATOM 2236 C CA . LEU A 1 281 ? -3.811 -9 16.906 1 94.56 281 LEU A CA 1
ATOM 2237 C C . LEU A 1 281 ? -2.367 -8.531 17.078 1 94.56 281 LEU A C 1
ATOM 2239 O O . LEU A 1 281 ? -2.09 -7.625 17.859 1 94.56 281 LEU A O 1
ATOM 2243 N N . ILE A 1 282 ? -1.466 -9.133 16.359 1 97 282 ILE A N 1
ATOM 2244 C CA . ILE A 1 282 ? -0.06 -8.75 16.438 1 97 282 ILE A CA 1
ATOM 2245 C C . ILE A 1 282 ? 0.105 -7.309 15.961 1 97 282 ILE A C 1
ATOM 2247 O O . ILE A 1 282 ? 0.66 -6.473 16.672 1 97 282 ILE A O 1
ATOM 2251 N N . VAL A 1 283 ? -0.44 -7.008 14.805 1 95.62 283 VAL A N 1
ATOM 2252 C CA . VAL A 1 283 ? -0.301 -5.676 14.227 1 95.62 283 VAL A CA 1
ATOM 2253 C C . VAL A 1 283 ? -1.056 -4.66 15.078 1 95.62 283 VAL A C 1
ATOM 2255 O O . VAL A 1 283 ? -0.559 -3.559 15.328 1 95.62 283 VAL A O 1
ATOM 2258 N N . GLY A 1 284 ? -2.244 -5.062 15.523 1 92.69 284 GLY A N 1
ATOM 2259 C CA . GLY A 1 284 ? -3.023 -4.188 16.391 1 92.69 284 GLY A CA 1
ATOM 2260 C C . GLY A 1 284 ? -2.32 -3.842 17.688 1 92.69 284 GLY A C 1
ATOM 2261 O O . GLY A 1 284 ? -2.293 -2.68 18.094 1 92.69 284 GLY A O 1
ATOM 2262 N N . THR A 1 285 ? -1.767 -4.781 18.297 1 94.25 285 THR A N 1
ATOM 2263 C CA . THR A 1 285 ? -1.067 -4.574 19.562 1 94.25 285 THR A CA 1
ATOM 2264 C C . THR A 1 285 ? 0.149 -3.672 19.359 1 94.25 285 THR A C 1
ATOM 2266 O O . THR A 1 285 ? 0.366 -2.736 20.141 1 94.25 285 THR A O 1
ATOM 2269 N N . ILE A 1 286 ? 0.888 -3.939 18.297 1 94.31 286 ILE A N 1
ATOM 2270 C CA . ILE A 1 286 ? 2.064 -3.123 18.016 1 94.31 286 ILE A CA 1
ATOM 2271 C C . ILE A 1 286 ? 1.642 -1.685 17.734 1 94.31 286 ILE A C 1
ATOM 2273 O O . ILE A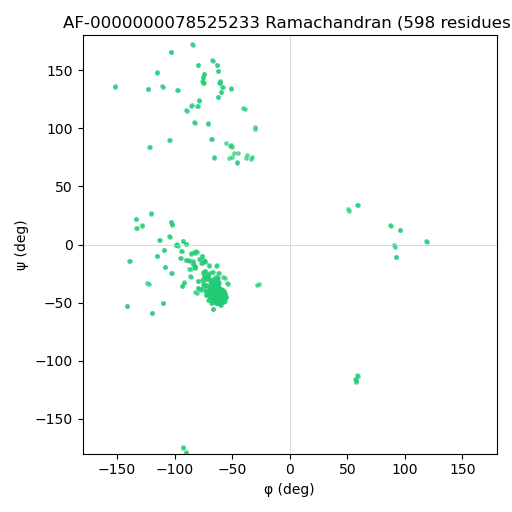 1 286 ? 2.264 -0.739 18.219 1 94.31 286 ILE A O 1
ATOM 2277 N N . THR A 1 287 ? 0.586 -1.577 17.016 1 89.56 287 THR A N 1
ATOM 2278 C CA . THR A 1 287 ? 0.085 -0.257 16.656 1 89.56 287 THR A CA 1
ATOM 2279 C C . THR A 1 287 ? -0.375 0.508 17.891 1 89.56 287 THR A C 1
ATOM 2281 O O . THR A 1 287 ? -0.044 1.684 18.062 1 89.56 287 THR A O 1
ATOM 2284 N N . VAL A 1 288 ? -1.065 -0.085 18.828 1 88.5 288 VAL A N 1
ATOM 2285 C CA . VAL A 1 288 ? -1.554 0.545 20.047 1 88.5 288 VAL A CA 1
ATOM 2286 C C . VAL A 1 288 ? -0.373 0.949 20.922 1 88.5 288 VAL A C 1
ATOM 2288 O O . VAL A 1 288 ? -0.37 2.033 21.516 1 88.5 288 VAL A O 1
ATOM 2291 N N . LEU A 1 289 ? 0.575 0.09 20.953 1 91.88 289 LEU A N 1
ATOM 2292 C CA . LEU A 1 289 ? 1.765 0.396 21.75 1 91.88 289 LEU A CA 1
ATOM 2293 C C . LEU A 1 289 ? 2.5 1.603 21.172 1 91.88 289 LEU A C 1
ATOM 2295 O O . LEU A 1 289 ? 2.969 2.463 21.922 1 91.88 289 LEU A O 1
ATOM 2299 N N . GLN A 1 290 ? 2.598 1.608 19.875 1 89.12 290 GLN A N 1
ATOM 2300 C CA . GLN A 1 290 ? 3.254 2.736 19.219 1 89.12 290 GLN A CA 1
ATOM 2301 C C . GLN A 1 290 ? 2.494 4.035 19.484 1 89.12 290 GLN A C 1
ATOM 2303 O O . GLN A 1 290 ? 3.104 5.082 19.703 1 89.12 290 GLN A O 1
ATOM 2308 N N . PHE A 1 291 ? 1.205 3.996 19.531 1 83.5 291 PHE A N 1
ATOM 2309 C CA . PHE A 1 291 ? 0.383 5.172 19.797 1 83.5 291 PHE A CA 1
ATOM 2310 C C . PHE A 1 291 ? 0.597 5.668 21.219 1 83.5 291 PHE A C 1
ATOM 2312 O O . PHE A 1 291 ? 0.656 6.879 21.469 1 83.5 291 PHE A O 1
ATOM 2319 N N . LYS A 1 292 ? 0.683 4.797 22.125 1 87.12 292 LYS A N 1
ATOM 2320 C CA . LYS A 1 292 ? 0.892 5.16 23.516 1 87.12 292 LYS A CA 1
ATOM 2321 C C . LYS A 1 292 ? 2.252 5.824 23.719 1 87.12 292 LYS A C 1
ATOM 2323 O O . LYS A 1 292 ? 2.369 6.801 24.469 1 87.12 292 LYS A O 1
ATOM 2328 N N . VAL A 1 293 ? 3.203 5.32 23.047 1 87.88 293 VAL A N 1
ATOM 2329 C CA . VAL A 1 293 ? 4.547 5.883 23.156 1 87.88 293 VAL A CA 1
ATOM 2330 C C . VAL A 1 293 ? 4.574 7.273 22.531 1 87.88 293 VAL A C 1
ATOM 2332 O O . VAL A 1 293 ? 5.219 8.188 23.062 1 87.88 293 VAL A O 1
ATOM 2335 N N . GLU A 1 294 ? 3.93 7.371 21.438 1 85.38 294 GLU A N 1
ATOM 2336 C CA . GLU A 1 294 ? 3.857 8.664 20.766 1 85.38 294 GLU A CA 1
ATOM 2337 C C . GLU A 1 294 ? 3.213 9.719 21.656 1 85.38 294 GLU A C 1
ATOM 2339 O O . GLU A 1 294 ? 3.701 10.844 21.75 1 85.38 294 GLU A O 1
ATOM 2344 N N . LYS A 1 295 ? 2.186 9.406 22.375 1 82.25 295 LYS A N 1
ATOM 2345 C CA . LYS A 1 295 ? 1.483 10.336 23.25 1 82.25 295 LYS A CA 1
ATOM 2346 C C . LYS A 1 295 ? 2.363 10.742 24.438 1 82.25 295 LYS A C 1
ATOM 2348 O O . LYS A 1 295 ? 2.396 11.914 24.812 1 82.25 295 LYS A O 1
ATOM 2353 N N . LYS A 1 296 ? 3.043 9.836 24.922 1 83.56 296 LYS A N 1
ATOM 2354 C CA . LYS A 1 296 ? 3.928 10.109 26.047 1 83.56 296 LYS A CA 1
ATOM 2355 C C . LYS A 1 296 ? 5.078 11.023 25.625 1 83.56 296 LYS A C 1
ATOM 2357 O O . LYS A 1 296 ? 5.434 11.953 26.359 1 83.56 296 LYS A O 1
ATOM 2362 N N . TRP A 1 297 ? 5.523 10.711 24.5 1 81.88 297 TRP A N 1
ATOM 2363 C CA . TRP A 1 297 ? 6.637 11.508 24 1 81.88 297 TRP A CA 1
ATOM 2364 C C . TRP A 1 297 ? 6.191 12.938 23.703 1 81.88 297 TRP A C 1
ATOM 2366 O O . TRP A 1 297 ? 6.902 13.891 24.031 1 81.88 297 TRP A O 1
ATOM 2376 N N . LEU A 1 298 ? 5.121 13.047 23.156 1 75.81 298 LEU A N 1
ATOM 2377 C CA . LEU A 1 298 ? 4.633 14.367 22.766 1 75.81 298 LEU A CA 1
ATOM 2378 C C . LEU A 1 298 ? 4.199 15.172 24 1 75.81 298 LEU A C 1
ATOM 2380 O O . LEU A 1 298 ? 4.246 16.406 23.984 1 75.81 298 LEU A O 1
ATOM 2384 N N . SER A 1 299 ? 3.814 14.438 24.969 1 75.44 299 SER A N 1
ATOM 2385 C CA . SER A 1 299 ? 3.463 15.125 26.219 1 75.44 299 SER A CA 1
ATOM 2386 C C . SER A 1 299 ? 4.699 15.688 26.906 1 75.44 299 SER A C 1
ATOM 2388 O O . SER A 1 299 ? 4.609 16.656 27.656 1 75.44 299 SER A O 1
ATOM 2390 N N . TYR A 1 300 ? 5.801 15.133 26.641 1 67.25 300 TYR A N 1
ATOM 2391 C CA . TYR A 1 300 ? 7.047 15.586 27.266 1 67.25 300 TYR A CA 1
ATOM 2392 C C . TYR A 1 300 ? 7.668 16.719 26.453 1 67.25 300 TYR A C 1
ATOM 2394 O O . TYR A 1 300 ? 8.453 17.5 26.984 1 67.25 300 TYR A O 1
ATOM 2402 N N . MET A 1 301 ? 7.293 16.797 25.25 1 65.12 301 MET A N 1
ATOM 2403 C CA . MET A 1 301 ? 7.84 17.875 24.422 1 65.12 301 MET A CA 1
ATOM 2404 C C . MET A 1 301 ? 7 19.141 24.578 1 65.12 301 MET A C 1
ATOM 2406 O O . MET A 1 301 ? 7.543 20.25 24.641 1 65.12 301 MET A O 1
ATOM 2410 N N . MET B 1 1 ? 48.406 52.281 -12.211 1 31.38 1 MET B N 1
ATOM 2411 C CA . MET B 1 1 ? 47 51.875 -12.078 1 31.38 1 MET B CA 1
ATOM 2412 C C . MET B 1 1 ? 46.875 50.375 -11.852 1 31.38 1 MET B C 1
ATOM 2414 O O . MET B 1 1 ? 47.062 49.594 -12.781 1 31.38 1 MET B O 1
ATOM 2418 N N . GLU B 1 2 ? 47.25 49.812 -10.688 1 36.22 2 GLU B N 1
ATOM 2419 C CA . GLU B 1 2 ? 47.469 48.469 -10.188 1 36.22 2 GLU B CA 1
ATOM 2420 C C . GLU B 1 2 ? 46.156 47.688 -10.109 1 36.22 2 GLU B C 1
ATOM 2422 O O . GLU B 1 2 ? 45.188 48.156 -9.469 1 36.22 2 GLU B O 1
ATOM 2427 N N . GLN B 1 3 ? 45.75 46.969 -11.133 1 36.59 3 GLN B N 1
ATOM 2428 C CA . GLN B 1 3 ? 44.562 46.156 -11.258 1 36.59 3 GLN B CA 1
ATOM 2429 C C . GLN B 1 3 ? 44.406 45.188 -10.094 1 36.59 3 GLN B C 1
ATOM 2431 O O . GLN B 1 3 ? 45.281 44.312 -9.906 1 36.59 3 GLN B O 1
ATOM 2436 N N . LYS B 1 4 ? 43.812 45.562 -8.961 1 39.44 4 LYS B N 1
ATOM 2437 C CA . LYS B 1 4 ? 43.438 44.812 -7.781 1 39.44 4 LYS B CA 1
ATOM 2438 C C . LYS B 1 4 ? 42.656 43.562 -8.172 1 39.44 4 LYS B C 1
ATOM 2440 O O . LYS B 1 4 ? 41.562 43.656 -8.75 1 39.44 4 LYS B O 1
ATOM 2445 N N . THR B 1 5 ? 43.281 42.469 -8.523 1 36.03 5 THR B N 1
ATOM 2446 C CA . THR B 1 5 ? 42.688 41.188 -8.773 1 36.03 5 THR B CA 1
ATOM 2447 C C . THR B 1 5 ? 41.812 40.75 -7.613 1 36.03 5 THR B C 1
ATOM 2449 O O . THR B 1 5 ? 42.281 40.5 -6.504 1 36.03 5 THR B O 1
ATOM 2452 N N . LYS B 1 6 ? 40.625 41.312 -7.426 1 37.91 6 LYS B N 1
ATOM 2453 C CA . LYS B 1 6 ? 39.594 40.906 -6.453 1 37.91 6 LYS B CA 1
ATOM 2454 C C . LYS B 1 6 ? 39.375 39.406 -6.445 1 37.91 6 LYS B C 1
ATOM 2456 O O . LYS B 1 6 ? 38.875 38.844 -7.418 1 37.91 6 LYS B O 1
ATOM 2461 N N . THR B 1 7 ? 40.312 38.594 -5.945 1 38.41 7 THR B N 1
ATOM 2462 C CA . THR B 1 7 ? 40.031 37.188 -5.684 1 38.41 7 THR B CA 1
ATOM 2463 C C . THR B 1 7 ? 38.688 37 -4.977 1 38.41 7 THR B C 1
ATOM 2465 O O . THR B 1 7 ? 38.5 37.5 -3.867 1 38.41 7 THR B O 1
ATOM 2468 N N . VAL B 1 8 ? 37.625 37.062 -5.652 1 40.03 8 VAL B N 1
ATOM 2469 C CA . VAL B 1 8 ? 36.281 36.812 -5.141 1 40.03 8 VAL B CA 1
ATOM 2470 C C . VAL B 1 8 ? 36.312 35.656 -4.148 1 40.03 8 VAL B C 1
ATOM 2472 O O . VAL B 1 8 ? 36.625 34.5 -4.523 1 40.03 8 VAL B O 1
ATOM 2475 N N . LYS B 1 9 ? 36.812 35.844 -2.914 1 39.66 9 LYS B N 1
ATOM 2476 C CA . LYS B 1 9 ? 36.594 34.938 -1.774 1 39.66 9 LYS B CA 1
ATOM 2477 C C . LYS B 1 9 ? 35.25 34.281 -1.831 1 39.66 9 LYS B C 1
ATOM 2479 O O . LYS B 1 9 ? 34.219 34.938 -1.74 1 39.66 9 LYS B O 1
ATOM 2484 N N . LEU B 1 10 ? 35.125 33.344 -2.689 1 43.41 10 LEU B N 1
ATOM 2485 C CA . LEU B 1 10 ? 33.938 32.5 -2.535 1 43.41 10 LEU B CA 1
ATOM 2486 C C . LEU B 1 10 ? 33.531 32.406 -1.069 1 43.41 10 LEU B C 1
ATOM 2488 O O . LEU B 1 10 ? 34.344 32.094 -0.213 1 43.41 10 LEU B O 1
ATOM 2492 N N . LYS B 1 11 ? 32.594 33.094 -0.667 1 47.56 11 LYS B N 1
ATOM 2493 C CA . LYS B 1 11 ? 32.156 33.219 0.715 1 47.56 11 LYS B CA 1
ATOM 2494 C C . LYS B 1 11 ? 32.188 31.891 1.442 1 47.56 11 LYS B C 1
ATOM 2496 O O . LYS B 1 11 ? 31.797 30.859 0.882 1 47.56 11 LYS B O 1
ATOM 2501 N N . LEU B 1 12 ? 32.969 31.688 2.48 1 49.66 12 LEU B N 1
ATOM 2502 C CA . LEU B 1 12 ? 33.188 30.562 3.385 1 49.66 12 LEU B CA 1
ATOM 2503 C C . LEU B 1 12 ? 31.953 29.688 3.486 1 49.66 12 LEU B C 1
ATOM 2505 O O . LEU B 1 12 ? 32.062 28.453 3.555 1 49.66 12 LEU B O 1
ATOM 2509 N N . SER B 1 13 ? 30.828 30.281 3.416 1 50.34 13 SER B N 1
ATOM 2510 C CA . SER B 1 13 ? 29.578 29.531 3.594 1 50.34 13 SER B CA 1
ATOM 2511 C C . SER B 1 13 ? 29.297 28.641 2.396 1 50.34 13 SER B C 1
ATOM 2513 O O . SER B 1 13 ? 28.859 27.484 2.562 1 50.34 13 SER B O 1
ATOM 2515 N N . THR B 1 14 ? 29.531 29.141 1.223 1 52.38 14 THR B N 1
ATOM 2516 C CA . THR B 1 14 ? 29.312 28.344 0.019 1 52.38 14 THR B CA 1
ATOM 2517 C C . THR B 1 14 ? 30.359 27.25 -0.108 1 52.38 14 THR B C 1
ATOM 2519 O O . THR B 1 14 ? 30.047 26.141 -0.557 1 52.38 14 THR B O 1
ATOM 2522 N N . ARG B 1 15 ? 31.609 27.531 0.187 1 49.16 15 ARG B N 1
ATOM 2523 C CA . ARG B 1 15 ? 32.656 26.516 0.106 1 49.16 15 ARG B CA 1
ATOM 2524 C C . ARG B 1 15 ? 32.375 25.359 1.045 1 49.16 15 ARG B C 1
ATOM 2526 O O . ARG B 1 15 ? 32.562 24.188 0.685 1 49.16 15 ARG B O 1
ATOM 2533 N N . ASN B 1 16 ? 32 25.688 2.23 1 51.34 16 ASN B N 1
ATOM 2534 C CA . ASN B 1 16 ? 31.703 24.625 3.182 1 51.34 16 ASN B CA 1
ATOM 2535 C C . ASN B 1 16 ? 30.5 23.797 2.74 1 51.34 16 ASN B C 1
ATOM 2537 O O . ASN B 1 16 ? 30.469 22.578 2.939 1 51.34 16 ASN B O 1
ATOM 2541 N N . THR B 1 17 ? 29.547 24.469 2.16 1 52.22 17 THR B N 1
ATOM 2542 C CA . THR B 1 17 ? 28.406 23.734 1.628 1 52.22 17 THR B CA 1
ATOM 2543 C C . THR B 1 17 ? 28.828 22.828 0.471 1 52.22 17 THR B C 1
ATOM 2545 O O . THR B 1 17 ? 28.375 21.688 0.37 1 52.22 17 THR B O 1
ATOM 2548 N N . LEU B 1 18 ? 29.719 23.359 -0.324 1 51.03 18 LEU B N 1
ATOM 2549 C CA . LEU B 1 18 ? 30.219 22.562 -1.439 1 51.03 18 LEU B CA 1
ATOM 2550 C C . LEU B 1 18 ? 31.125 21.438 -0.942 1 51.03 18 LEU B C 1
ATOM 2552 O O . LEU B 1 18 ? 31.094 20.328 -1.491 1 51.03 18 LEU B O 1
ATOM 2556 N N . VAL B 1 19 ? 31.922 21.672 -0.043 1 50.56 19 VAL B N 1
ATOM 2557 C CA . VAL B 1 19 ? 32.75 20.641 0.525 1 50.56 19 VAL B CA 1
ATOM 2558 C C . VAL B 1 19 ? 31.891 19.578 1.216 1 50.56 19 VAL B C 1
ATOM 2560 O O . VAL B 1 19 ? 32.156 18.391 1.089 1 50.56 19 VAL B O 1
ATOM 2563 N N . GLY B 1 20 ? 31.016 20 2.037 1 51.31 20 GLY B N 1
ATOM 2564 C CA . GLY B 1 20 ? 30.094 19.062 2.656 1 51.31 20 GLY B CA 1
ATOM 2565 C C . GLY B 1 20 ? 29.312 18.25 1.646 1 51.31 20 GLY B C 1
ATOM 2566 O O . GLY B 1 20 ? 29.156 17.031 1.802 1 51.31 20 GLY B O 1
ATOM 2567 N N . LEU B 1 21 ? 28.891 18.875 0.671 1 52.31 21 LEU B N 1
ATOM 2568 C CA . LEU B 1 21 ? 28.203 18.219 -0.427 1 52.31 21 LEU B CA 1
ATOM 2569 C C . LEU B 1 21 ? 29.125 17.266 -1.174 1 52.31 21 LEU B C 1
ATOM 2571 O O . LEU B 1 21 ? 28.703 16.234 -1.674 1 52.31 21 LEU B O 1
ATOM 2575 N N . SER B 1 22 ? 30.312 17.641 -1.34 1 52.06 22 SER B N 1
ATOM 2576 C CA . SER B 1 22 ? 31.281 16.812 -2.055 1 52.06 22 SER B CA 1
ATOM 2577 C C . SER B 1 22 ? 31.5 15.477 -1.35 1 52.06 22 SER B C 1
ATOM 2579 O O . SER B 1 22 ? 31.812 14.469 -1.992 1 52.06 22 SER B O 1
ATOM 2581 N N . PHE B 1 23 ? 31.516 15.492 -0.081 1 50.5 23 PHE B N 1
ATOM 2582 C CA . PHE B 1 23 ? 31.719 14.242 0.636 1 50.5 23 PHE B CA 1
ATOM 2583 C C . PHE B 1 23 ? 30.469 13.383 0.63 1 50.5 23 PHE B C 1
ATOM 2585 O O . PHE B 1 23 ? 30.531 12.156 0.671 1 50.5 23 PHE B O 1
ATOM 2592 N N . ILE B 1 24 ? 29.359 13.984 0.732 1 55.16 24 ILE B N 1
ATOM 2593 C CA . ILE B 1 24 ? 28.125 13.227 0.805 1 55.16 24 ILE B CA 1
ATOM 2594 C C . ILE B 1 24 ? 27.672 12.828 -0.6 1 55.16 24 ILE B C 1
ATOM 2596 O O . ILE B 1 24 ? 27.094 11.75 -0.794 1 55.16 24 ILE B O 1
ATOM 2600 N N . LEU B 1 25 ? 28.219 13.531 -1.612 1 57.59 25 LEU B N 1
ATOM 2601 C CA . LEU B 1 25 ? 27.766 13.43 -2.996 1 57.59 25 LEU B CA 1
ATOM 2602 C C . LEU B 1 25 ? 28.172 12.078 -3.594 1 57.59 25 LEU B C 1
ATOM 2604 O O . LEU B 1 25 ? 27.359 11.438 -4.273 1 57.59 25 LEU B O 1
ATOM 2608 N N . PRO B 1 26 ? 29.391 11.727 -3.406 1 54.5 26 PRO B N 1
ATOM 2609 C CA . PRO B 1 26 ? 29.719 10.461 -4.074 1 54.5 26 PRO B CA 1
ATOM 2610 C C . PRO B 1 26 ? 28.828 9.305 -3.605 1 54.5 26 PRO B C 1
ATOM 2612 O O . PRO B 1 26 ? 28.375 8.492 -4.422 1 54.5 26 PRO B O 1
ATOM 2615 N N . ASN B 1 27 ? 28.75 9.203 -2.232 1 58.47 27 ASN B N 1
ATOM 2616 C CA . ASN B 1 27 ? 27.922 8.109 -1.731 1 58.47 27 ASN B CA 1
ATOM 2617 C C . ASN B 1 27 ? 26.469 8.25 -2.176 1 58.47 27 ASN B C 1
ATOM 2619 O O . ASN B 1 27 ? 25.797 7.25 -2.447 1 58.47 27 ASN B O 1
ATOM 2623 N N . PHE B 1 28 ? 26.203 9.492 -2.424 1 67.56 28 PHE B N 1
ATOM 2624 C CA . PHE B 1 28 ? 24.844 9.75 -2.846 1 67.56 28 PHE B CA 1
ATOM 2625 C C . PHE B 1 28 ? 24.656 9.422 -4.32 1 67.56 28 PHE B C 1
ATOM 2627 O O . PHE B 1 28 ? 23.609 8.898 -4.719 1 67.56 28 PHE B O 1
ATOM 2634 N N . ILE B 1 29 ? 25.688 9.594 -5.066 1 67.19 29 ILE B N 1
ATOM 2635 C CA . ILE B 1 29 ? 25.609 9.258 -6.484 1 67.19 29 ILE B CA 1
ATOM 2636 C C . ILE B 1 29 ? 25.453 7.75 -6.656 1 67.19 29 ILE B C 1
ATOM 2638 O O . ILE B 1 29 ? 24.656 7.293 -7.473 1 67.19 29 ILE B O 1
ATOM 2642 N N . GLY B 1 30 ? 26.219 7.047 -5.812 1 66.38 30 GLY B N 1
ATOM 2643 C CA . GLY B 1 30 ? 26.094 5.598 -5.855 1 66.38 30 GLY B CA 1
ATOM 2644 C C . GLY B 1 30 ? 24.688 5.117 -5.496 1 66.38 30 GLY B C 1
ATOM 2645 O O . GLY B 1 30 ? 24.141 4.234 -6.156 1 66.38 30 GLY B O 1
ATOM 2646 N 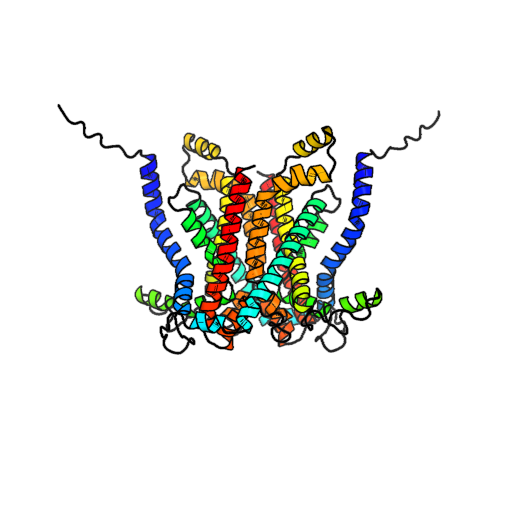N . PHE B 1 31 ? 24.203 5.82 -4.586 1 72.31 31 PHE B N 1
ATOM 2647 C CA . PHE B 1 31 ? 22.859 5.461 -4.145 1 72.31 31 PHE B CA 1
ATOM 2648 C C . PHE B 1 31 ? 21.828 5.77 -5.223 1 72.31 31 PHE B C 1
ATOM 2650 O O . PHE B 1 31 ? 20.953 4.957 -5.5 1 72.31 31 PHE B O 1
ATOM 2657 N N . PHE B 1 32 ? 22.094 6.863 -5.844 1 75.44 32 PHE B N 1
ATOM 2658 C CA . PHE B 1 32 ? 21.172 7.277 -6.891 1 75.44 32 PHE B CA 1
ATOM 2659 C C . PHE B 1 32 ? 21.234 6.336 -8.086 1 75.44 32 PHE B C 1
ATOM 2661 O O . PHE B 1 32 ? 20.219 5.992 -8.68 1 75.44 32 PHE B O 1
ATOM 2668 N N . ILE B 1 33 ? 22.391 5.902 -8.336 1 75.25 33 ILE B N 1
ATOM 2669 C CA . ILE B 1 33 ? 22.562 4.949 -9.422 1 75.25 33 ILE B CA 1
ATOM 2670 C C . ILE B 1 33 ? 21.859 3.641 -9.086 1 75.25 33 ILE B C 1
ATOM 2672 O O . ILE B 1 33 ? 21.203 3.045 -9.945 1 75.25 33 ILE B O 1
ATOM 2676 N N . PHE B 1 34 ? 21.922 3.32 -7.855 1 78.31 34 PHE B N 1
ATOM 2677 C CA . PHE B 1 34 ? 21.281 2.09 -7.414 1 78.31 34 PHE B CA 1
ATOM 2678 C C . PHE B 1 34 ? 19.766 2.186 -7.559 1 78.31 34 PHE B C 1
ATOM 2680 O O . PHE B 1 34 ? 19.109 1.217 -7.945 1 78.31 34 PHE B O 1
ATOM 2687 N N . ILE B 1 35 ? 19.297 3.328 -7.371 1 82.44 35 ILE B N 1
ATOM 2688 C CA . ILE B 1 35 ? 17.844 3.529 -7.41 1 82.44 35 ILE B CA 1
ATOM 2689 C C . ILE B 1 35 ? 17.344 3.443 -8.852 1 82.44 35 ILE B C 1
ATOM 2691 O O . ILE B 1 35 ? 16.266 2.91 -9.117 1 82.44 35 ILE B O 1
ATOM 2695 N N . LEU B 1 36 ? 18.188 3.807 -9.75 1 86.75 36 LEU B N 1
ATOM 2696 C CA . LEU B 1 36 ? 17.75 3.934 -11.133 1 86.75 36 LEU B CA 1
ATOM 2697 C C . LEU B 1 36 ? 18.031 2.654 -11.914 1 86.75 36 LEU B C 1
ATOM 2699 O O . LEU B 1 36 ? 17.484 2.451 -13 1 86.75 36 LEU B O 1
ATOM 2703 N N . ILE B 1 37 ? 18.781 1.783 -11.367 1 88.44 37 ILE B N 1
ATOM 2704 C CA . ILE B 1 37 ? 19.203 0.584 -12.078 1 88.44 37 ILE B CA 1
ATOM 2705 C C . ILE B 1 37 ? 17.984 -0.235 -12.492 1 88.44 37 ILE B C 1
ATOM 2707 O O . ILE B 1 37 ? 17.828 -0.58 -13.664 1 88.44 37 ILE B O 1
ATOM 2711 N N . PRO B 1 38 ? 17.078 -0.535 -11.539 1 89.31 38 PRO B N 1
ATOM 2712 C CA . PRO B 1 38 ? 15.93 -1.344 -11.945 1 89.31 38 PRO B CA 1
ATOM 2713 C C . PRO B 1 38 ? 15.055 -0.651 -12.992 1 89.31 38 PRO B C 1
ATOM 2715 O O . PRO B 1 38 ? 14.508 -1.31 -13.883 1 89.31 38 PRO B O 1
ATOM 2718 N N . VAL B 1 39 ? 14.953 0.569 -12.859 1 88 39 VAL B N 1
ATOM 2719 C CA . VAL B 1 39 ? 14.117 1.333 -13.781 1 88 39 VAL B CA 1
ATOM 2720 C C . VAL B 1 39 ? 14.742 1.319 -15.172 1 88 39 VAL B C 1
ATOM 2722 O O . VAL B 1 39 ? 14.047 1.092 -16.172 1 88 39 VAL B O 1
ATOM 2725 N N . ILE B 1 40 ? 16.047 1.588 -15.234 1 90.62 40 ILE B N 1
ATOM 2726 C CA . ILE B 1 40 ? 16.766 1.586 -16.5 1 90.62 40 ILE B CA 1
ATOM 2727 C C . ILE B 1 40 ? 16.719 0.193 -17.125 1 90.62 40 ILE B C 1
ATOM 2729 O O . ILE B 1 40 ? 16.531 0.055 -18.344 1 90.62 40 ILE B O 1
ATOM 2733 N N . PHE B 1 41 ? 16.875 -0.757 -16.297 1 90.5 41 PHE B N 1
ATOM 2734 C CA . PHE B 1 41 ? 16.812 -2.129 -16.797 1 90.5 41 PHE B CA 1
ATOM 2735 C C . PHE B 1 41 ? 15.438 -2.432 -17.375 1 90.5 41 PHE B C 1
ATOM 2737 O O . PHE B 1 41 ? 15.328 -3.086 -18.422 1 90.5 41 PHE B O 1
ATOM 2744 N N . SER B 1 42 ? 14.414 -2.033 -16.688 1 92 42 SER B N 1
ATOM 2745 C CA . SER B 1 42 ? 13.062 -2.217 -17.203 1 92 42 SER B CA 1
ATOM 2746 C C . SER B 1 42 ? 12.883 -1.519 -18.547 1 92 42 SER B C 1
ATOM 2748 O O . SER B 1 42 ? 12.234 -2.053 -19.453 1 92 42 SER B O 1
ATOM 2750 N N . LEU B 1 43 ? 13.438 -0.337 -18.656 1 93.94 43 LEU B N 1
ATOM 2751 C CA . LEU B 1 43 ? 13.367 0.411 -19.906 1 93.94 43 LEU B CA 1
ATOM 2752 C C . LEU B 1 43 ? 14.07 -0.342 -21.031 1 93.94 43 LEU B C 1
ATOM 2754 O O . LEU B 1 43 ? 13.547 -0.434 -22.141 1 93.94 43 LEU B O 1
ATOM 2758 N N . ILE B 1 44 ? 15.18 -0.878 -20.75 1 94.31 44 ILE B N 1
ATOM 2759 C CA . ILE B 1 44 ? 15.938 -1.642 -21.734 1 94.31 44 ILE B CA 1
ATOM 2760 C C . ILE B 1 44 ? 15.141 -2.877 -22.156 1 94.31 44 ILE B C 1
ATOM 2762 O O . ILE B 1 44 ? 15.008 -3.162 -23.344 1 94.31 44 ILE B O 1
ATOM 2766 N N . LEU B 1 45 ? 14.578 -3.561 -21.203 1 93.81 45 LEU B N 1
ATOM 2767 C CA . LEU B 1 45 ? 13.82 -4.781 -21.469 1 93.81 45 LEU B CA 1
ATOM 2768 C C . LEU B 1 45 ? 12.617 -4.492 -22.359 1 93.81 45 LEU B C 1
ATOM 2770 O O . LEU B 1 45 ? 12.211 -5.34 -23.156 1 93.81 45 LEU B O 1
ATOM 2774 N N . SER B 1 46 ? 12.047 -3.307 -22.203 1 96.88 46 SER B N 1
ATOM 2775 C CA . SER B 1 46 ? 10.859 -2.959 -22.984 1 96.88 46 SER B CA 1
ATOM 2776 C C . SER B 1 46 ? 11.172 -2.918 -24.484 1 96.88 46 SER B C 1
ATOM 2778 O O . SER B 1 46 ? 10.266 -3.016 -25.312 1 96.88 46 SER B O 1
ATOM 2780 N N . PHE B 1 47 ? 12.477 -2.834 -24.844 1 97.81 47 PHE B N 1
ATOM 2781 C CA . PHE B 1 47 ? 12.898 -2.812 -26.234 1 97.81 47 PHE B CA 1
ATOM 2782 C C . PHE B 1 47 ? 13.5 -4.152 -26.641 1 97.81 47 PHE B C 1
ATOM 2784 O O . PHE B 1 47 ? 14.031 -4.293 -27.75 1 97.81 47 PHE B O 1
ATOM 2791 N N . MET B 1 48 ? 13.414 -5.113 -25.766 1 96.56 48 MET B N 1
ATOM 2792 C CA . MET B 1 48 ? 14.031 -6.418 -26 1 96.56 48 MET B CA 1
ATOM 2793 C C . MET B 1 48 ? 12.977 -7.512 -26.109 1 96.56 48 MET B C 1
ATOM 2795 O O . MET B 1 48 ? 11.883 -7.383 -25.547 1 96.56 48 MET B O 1
ATOM 2799 N N . GLU B 1 49 ? 13.297 -8.477 -26.922 1 96.5 49 GLU B N 1
ATOM 2800 C CA . GLU B 1 49 ? 12.633 -9.773 -26.812 1 96.5 49 GLU B CA 1
ATOM 2801 C C . GLU B 1 49 ? 13.367 -10.695 -25.844 1 96.5 49 GLU B C 1
ATOM 2803 O O . GLU B 1 49 ? 14.531 -11.023 -26.062 1 96.5 49 GLU B O 1
ATOM 2808 N N . TRP B 1 50 ? 12.656 -11 -24.766 1 91.94 50 TRP B N 1
ATOM 2809 C CA . TRP B 1 50 ? 13.305 -11.852 -23.766 1 91.94 50 TRP B CA 1
ATOM 2810 C C . TRP B 1 50 ? 12.273 -12.664 -23 1 91.94 50 TRP B C 1
ATOM 2812 O O . TRP B 1 50 ? 11.242 -12.133 -22.562 1 91.94 50 TRP B O 1
ATOM 2822 N N . ASP B 1 51 ? 12.641 -13.922 -22.844 1 89.62 51 ASP B N 1
ATOM 2823 C CA . ASP B 1 51 ? 11.742 -14.82 -22.141 1 89.62 51 ASP B CA 1
ATOM 2824 C C . ASP B 1 51 ? 12.352 -15.281 -20.812 1 89.62 51 ASP B C 1
ATOM 2826 O O . ASP B 1 51 ? 11.766 -16.109 -20.109 1 89.62 51 ASP B O 1
ATOM 2830 N N . GLY B 1 52 ? 13.562 -14.758 -20.438 1 81.56 52 GLY B N 1
ATOM 2831 C CA . GLY B 1 52 ? 14.211 -15.109 -19.188 1 81.56 52 GLY B CA 1
ATOM 2832 C C . GLY B 1 52 ? 15.18 -16.266 -19.312 1 81.56 52 GLY B C 1
ATOM 2833 O O . GLY B 1 52 ? 16 -16.5 -18.422 1 81.56 52 GLY B O 1
ATOM 2834 N N . PHE B 1 53 ? 15.195 -16.984 -20.438 1 83.25 53 PHE B N 1
ATOM 2835 C CA . PHE B 1 53 ? 15.977 -18.203 -20.594 1 83.25 53 PHE B CA 1
ATOM 2836 C C . PHE B 1 53 ? 16.938 -18.094 -21.766 1 83.25 53 PHE B C 1
ATOM 2838 O O . PHE B 1 53 ? 18.031 -18.656 -21.75 1 83.25 53 PHE B O 1
ATOM 2845 N N . ASN B 1 54 ? 16.531 -17.422 -22.734 1 87.19 54 ASN B N 1
ATOM 2846 C CA . ASN B 1 54 ? 17.312 -17.25 -23.953 1 87.19 54 ASN B CA 1
ATOM 2847 C C . ASN B 1 54 ? 17.969 -15.875 -24.031 1 87.19 54 ASN B C 1
ATOM 2849 O O . ASN B 1 54 ? 17.625 -14.984 -23.25 1 87.19 54 ASN B O 1
ATOM 2853 N N . PRO B 1 55 ? 18.891 -15.742 -24.906 1 89.5 55 PRO B N 1
ATOM 2854 C CA . PRO B 1 55 ? 19.531 -14.43 -25.031 1 89.5 55 PRO B CA 1
ATOM 2855 C C . PRO B 1 55 ? 18.547 -13.344 -25.453 1 89.5 55 PRO B C 1
ATOM 2857 O O . PRO B 1 55 ? 17.641 -13.602 -26.25 1 89.5 55 PRO B O 1
ATOM 2860 N N . MET B 1 56 ? 18.844 -12.188 -25 1 91.88 56 MET B N 1
ATOM 2861 C CA . MET B 1 56 ? 18.016 -11.031 -25.312 1 91.88 56 MET B CA 1
ATOM 2862 C C . MET B 1 56 ? 18.266 -10.562 -26.75 1 91.88 56 MET B C 1
ATOM 2864 O O . MET B 1 56 ? 19.391 -10.586 -27.234 1 91.88 56 MET B O 1
ATOM 2868 N N . LYS B 1 57 ? 17.188 -10.156 -27.438 1 96.5 57 LYS B N 1
ATOM 2869 C CA . LYS B 1 57 ? 17.25 -9.594 -28.781 1 96.5 57 LYS B CA 1
ATOM 2870 C C . LYS B 1 57 ? 16.609 -8.211 -28.828 1 96.5 57 LYS B C 1
ATOM 2872 O O . LYS B 1 57 ? 15.492 -8.016 -28.344 1 96.5 57 LYS B O 1
ATOM 2877 N N . PHE B 1 58 ? 17.328 -7.352 -29.453 1 97.31 58 PHE B N 1
ATOM 2878 C CA . PHE B 1 58 ? 16.812 -6 -29.594 1 97.31 58 PHE B CA 1
ATOM 2879 C C . PHE B 1 58 ? 15.773 -5.926 -30.719 1 97.31 58 PHE B C 1
ATOM 2881 O O . PHE B 1 58 ? 16.062 -6.277 -31.859 1 97.31 58 PHE B O 1
ATOM 2888 N N . ILE B 1 59 ? 14.578 -5.457 -30.406 1 97.94 59 ILE B N 1
ATOM 2889 C CA . ILE B 1 59 ? 13.508 -5.457 -31.391 1 97.94 59 ILE B CA 1
ATOM 2890 C C . ILE B 1 59 ? 12.891 -4.066 -31.484 1 97.94 59 ILE B C 1
ATOM 2892 O O . ILE B 1 59 ? 11.727 -3.924 -31.875 1 97.94 59 ILE B O 1
ATOM 2896 N N . MET B 1 60 ? 13.586 -3.088 -30.969 1 96.81 60 MET B N 1
ATOM 2897 C CA . MET B 1 60 ? 13.164 -1.691 -31 1 96.81 60 MET B CA 1
ATOM 2898 C C . MET B 1 60 ? 11.797 -1.518 -30.359 1 96.81 60 MET B C 1
ATOM 2900 O O . MET B 1 60 ? 11.602 -1.896 -29.203 1 96.81 60 MET B O 1
ATOM 2904 N N . PHE B 1 61 ? 10.734 -1.073 -31.219 1 97.88 61 PHE B N 1
ATOM 2905 C CA . PHE B 1 61 ? 9.461 -0.691 -30.625 1 97.88 61 PHE B CA 1
ATOM 2906 C C . PHE B 1 61 ? 8.422 -1.788 -30.812 1 97.88 61 PHE B C 1
ATOM 2908 O O . PHE B 1 61 ? 7.23 -1.57 -30.578 1 97.88 61 PHE B O 1
ATOM 2915 N N . GLU B 1 62 ? 8.773 -2.979 -31.078 1 98.06 62 GLU B N 1
ATOM 2916 C CA . GLU B 1 62 ? 7.848 -4.051 -31.422 1 98.06 62 GLU B CA 1
ATOM 2917 C C . GLU B 1 62 ? 6.973 -4.426 -30.234 1 98.06 62 GLU B C 1
ATOM 2919 O O . GLU B 1 62 ? 5.785 -4.723 -30.391 1 98.06 62 GLU B O 1
ATOM 2924 N N . ASN B 1 63 ? 7.578 -4.445 -29.047 1 98.25 63 ASN B N 1
ATOM 2925 C CA . ASN B 1 63 ? 6.785 -4.746 -27.859 1 98.25 63 ASN B CA 1
ATOM 2926 C C . ASN B 1 63 ? 5.652 -3.74 -27.672 1 98.25 63 ASN B C 1
ATOM 2928 O O . ASN B 1 63 ? 4.523 -4.121 -27.359 1 98.25 63 ASN B O 1
ATOM 2932 N N . PHE B 1 64 ? 5.965 -2.482 -27.938 1 98.38 64 PHE B N 1
ATOM 2933 C CA . PHE B 1 64 ? 4.973 -1.425 -27.766 1 98.38 64 PHE B CA 1
ATOM 2934 C C . PHE B 1 64 ? 3.877 -1.542 -28.828 1 98.38 64 PHE B C 1
ATOM 2936 O O . PHE B 1 64 ? 2.691 -1.431 -28.5 1 98.38 64 PHE B O 1
ATOM 2943 N N . ILE B 1 65 ? 4.25 -1.831 -30 1 98.19 65 ILE B N 1
ATOM 2944 C CA . ILE B 1 65 ? 3.295 -1.972 -31.094 1 98.19 65 ILE B CA 1
ATOM 2945 C C . ILE B 1 65 ? 2.379 -3.164 -30.828 1 98.19 65 ILE B C 1
ATOM 2947 O O . ILE B 1 65 ? 1.159 -3.062 -30.969 1 98.19 65 ILE B O 1
ATOM 2951 N N . THR B 1 66 ? 2.906 -4.211 -30.391 1 97.94 66 THR B N 1
ATOM 2952 C CA . THR B 1 66 ? 2.164 -5.449 -30.188 1 97.94 66 THR B CA 1
ATOM 2953 C C . THR B 1 66 ? 1.173 -5.297 -29.031 1 97.94 66 THR B C 1
ATOM 2955 O O . THR B 1 66 ? 0.03 -5.75 -29.125 1 97.94 66 THR B O 1
ATOM 2958 N N . ILE B 1 67 ? 1.613 -4.676 -27.953 1 98 67 ILE B N 1
ATOM 2959 C CA . ILE B 1 67 ? 0.709 -4.602 -26.812 1 98 67 ILE B CA 1
ATOM 2960 C C . ILE B 1 67 ? -0.447 -3.654 -27.125 1 98 67 ILE B C 1
ATOM 2962 O O . ILE B 1 67 ? -1.573 -3.865 -26.672 1 98 67 ILE B O 1
ATOM 2966 N N . PHE B 1 68 ? -0.251 -2.596 -27.984 1 98.12 68 PHE B N 1
ATOM 2967 C CA . PHE B 1 68 ? -1.329 -1.669 -28.312 1 98.12 68 PHE B CA 1
ATOM 2968 C C . PHE B 1 68 ? -2.303 -2.295 -29.312 1 98.12 68 PHE B C 1
ATOM 2970 O O . PHE B 1 68 ? -3.439 -1.839 -29.438 1 98.12 68 PHE B O 1
ATOM 2977 N N . LYS B 1 69 ? -1.903 -3.342 -29.938 1 97.94 69 LYS B N 1
ATOM 2978 C CA . LYS B 1 69 ? -2.787 -4.086 -30.828 1 97.94 69 LYS B CA 1
ATOM 2979 C C . LYS B 1 69 ? -3.578 -5.145 -30.062 1 97.94 69 LYS B C 1
ATOM 2981 O O . LYS B 1 69 ? -4.559 -5.684 -30.578 1 97.94 69 LYS B O 1
ATOM 2986 N N . ASP B 1 70 ? -3.186 -5.398 -28.875 1 97.75 70 ASP B N 1
ATOM 2987 C CA . ASP B 1 70 ? -3.834 -6.379 -28.016 1 97.75 70 ASP B CA 1
ATOM 2988 C C . ASP B 1 70 ? -5.086 -5.801 -27.359 1 97.75 70 ASP B C 1
ATOM 2990 O O . ASP B 1 70 ? -5.004 -4.855 -26.578 1 97.75 70 ASP B O 1
ATOM 2994 N N . ARG B 1 71 ? -6.23 -6.418 -27.641 1 97.62 71 ARG B N 1
ATOM 2995 C CA . ARG B 1 71 ? -7.504 -5.945 -27.094 1 97.62 71 ARG B CA 1
ATOM 2996 C C . ARG B 1 71 ? -7.512 -6.023 -25.578 1 97.62 71 ARG B C 1
ATOM 2998 O O . ARG B 1 71 ? -8.133 -5.191 -24.906 1 97.62 71 ARG B O 1
ATOM 3005 N N . VAL B 1 72 ? -6.844 -6.941 -25.047 1 98 72 VAL B N 1
ATOM 3006 C CA . VAL B 1 72 ? -6.797 -7.113 -23.594 1 98 72 VAL B CA 1
ATOM 3007 C C . VAL B 1 72 ? -6.055 -5.941 -22.969 1 98 72 VAL B C 1
ATOM 3009 O O . VAL B 1 72 ? -6.473 -5.426 -21.922 1 98 72 VAL B O 1
ATOM 3012 N N . PHE B 1 73 ? -4.984 -5.488 -23.656 1 98.56 73 PHE B N 1
ATOM 3013 C CA . PHE B 1 73 ? -4.211 -4.363 -23.141 1 98.56 73 PHE B CA 1
ATOM 3014 C C . PHE B 1 73 ? -5.02 -3.074 -23.203 1 98.56 73 PHE B C 1
ATOM 3016 O O . PHE B 1 73 ? -5.086 -2.33 -22.234 1 98.56 73 PHE B O 1
ATOM 3023 N N . ARG B 1 74 ? -5.633 -2.828 -24.25 1 98.38 74 ARG B N 1
ATOM 3024 C CA . ARG B 1 74 ? -6.441 -1.622 -24.406 1 98.38 74 ARG B CA 1
ATOM 3025 C C . ARG B 1 74 ? -7.594 -1.609 -23.406 1 98.38 74 ARG B C 1
ATOM 3027 O O . ARG B 1 74 ? -7.906 -0.569 -22.812 1 98.38 74 ARG B O 1
ATOM 3034 N N . GLY B 1 75 ? -8.234 -2.773 -23.281 1 98.25 75 GLY B N 1
ATOM 3035 C CA . GLY B 1 75 ? -9.273 -2.885 -22.266 1 98.25 75 GLY B CA 1
ATOM 3036 C C . GLY B 1 75 ? -8.773 -2.631 -20.859 1 98.25 75 GLY B C 1
ATOM 3037 O O . GLY B 1 75 ? -9.469 -2.014 -20.047 1 98.25 75 GLY B O 1
ATOM 3038 N N . ALA B 1 76 ? -7.578 -3.102 -20.578 1 98.62 76 ALA B N 1
ATOM 3039 C CA . ALA B 1 76 ? -6.98 -2.936 -19.266 1 98.62 76 ALA B CA 1
ATOM 3040 C C . ALA B 1 76 ? -6.758 -1.459 -18.938 1 98.62 76 ALA B C 1
ATOM 3042 O O . ALA B 1 76 ? -6.895 -1.04 -17.781 1 98.62 76 ALA B O 1
ATOM 3043 N N . ILE B 1 77 ? -6.391 -0.667 -19.984 1 98.38 77 ILE B N 1
ATOM 3044 C CA . ILE B 1 77 ? -6.211 0.768 -19.781 1 98.38 77 ILE B CA 1
ATOM 3045 C C . ILE B 1 77 ? -7.523 1.397 -19.328 1 98.38 77 ILE B C 1
ATOM 3047 O O . ILE B 1 77 ? -7.559 2.137 -18.344 1 98.38 77 ILE B O 1
ATOM 3051 N N . TRP B 1 78 ? -8.578 1.025 -19.938 1 97.75 78 TRP B N 1
ATOM 3052 C CA . TRP B 1 78 ? -9.883 1.609 -19.641 1 97.75 78 TRP B CA 1
ATOM 3053 C C . TRP B 1 78 ? -10.406 1.122 -18.297 1 97.75 78 TRP B C 1
ATOM 3055 O O . TRP B 1 78 ? -10.977 1.899 -17.516 1 97.75 78 TRP B O 1
ATOM 3065 N N . LYS B 1 79 ? -10.266 -0.128 -18.047 1 98.56 79 LYS B N 1
ATOM 3066 C CA . LYS B 1 79 ? -10.734 -0.697 -16.797 1 98.56 79 LYS B CA 1
ATOM 3067 C C . LYS B 1 79 ? -9.977 -0.114 -15.609 1 98.56 79 LYS B C 1
ATOM 3069 O O . LYS B 1 79 ? -10.57 0.188 -14.57 1 98.56 79 LYS B O 1
ATOM 3074 N N . THR B 1 80 ? -8.688 0.069 -15.812 1 98.62 80 THR B N 1
ATOM 3075 C CA . THR B 1 80 ? -7.879 0.678 -14.766 1 98.62 80 THR B CA 1
ATOM 3076 C C . THR B 1 80 ? -8.297 2.125 -14.531 1 98.62 80 THR B C 1
ATOM 3078 O O . THR B 1 80 ? -8.391 2.568 -13.383 1 98.62 80 THR B O 1
ATOM 3081 N N . GLY B 1 81 ? -8.531 2.828 -15.586 1 98.62 81 GLY B N 1
ATOM 3082 C CA . GLY B 1 81 ? -9.008 4.195 -15.461 1 98.62 81 GLY B CA 1
ATOM 3083 C C . GLY B 1 81 ? -10.344 4.297 -14.758 1 98.62 81 GLY B C 1
ATOM 3084 O O . GLY B 1 81 ? -10.539 5.152 -13.891 1 98.62 81 GLY B O 1
ATOM 3085 N N . TYR B 1 82 ? -11.266 3.459 -15.148 1 98.5 82 TYR B N 1
ATOM 3086 C CA . TYR B 1 82 ? -12.594 3.404 -14.547 1 98.5 82 TYR B CA 1
ATOM 3087 C C . TYR B 1 82 ? -12.5 3.094 -13.055 1 98.5 82 TYR B C 1
ATOM 3089 O O . TYR B 1 82 ? -13.078 3.805 -12.227 1 98.5 82 TYR B O 1
ATOM 3097 N N . TYR B 1 83 ? -11.789 2.119 -12.742 1 98.69 83 TYR B N 1
ATOM 3098 C CA . TYR B 1 83 ? -11.562 1.722 -11.359 1 98.69 83 TYR B CA 1
ATOM 3099 C C . TYR B 1 83 ? -10.938 2.861 -10.562 1 98.69 83 TYR B C 1
ATOM 3101 O O . TYR B 1 83 ? -11.391 3.182 -9.461 1 98.69 83 TYR B O 1
ATOM 3109 N N . SER B 1 84 ? -9.906 3.418 -11.117 1 98.69 84 SER B N 1
ATOM 3110 C CA . SER B 1 84 ? -9.156 4.453 -10.414 1 98.69 84 SER B CA 1
ATOM 3111 C C . SER B 1 84 ? -10.008 5.695 -10.18 1 98.69 84 SER B C 1
ATOM 3113 O O . SER B 1 84 ? -10.008 6.262 -9.086 1 98.69 84 SER B O 1
ATOM 3115 N N . LEU B 1 85 ? -10.719 6.102 -11.164 1 98.5 85 LEU B N 1
ATOM 3116 C CA . LEU B 1 85 ? -11.531 7.305 -11.062 1 98.5 85 LEU B CA 1
ATOM 3117 C C . LEU B 1 85 ? -12.516 7.199 -9.898 1 98.5 85 LEU B C 1
ATOM 3119 O O . LEU B 1 85 ? -12.57 8.078 -9.039 1 98.5 85 LEU B O 1
ATOM 3123 N N . PHE B 1 86 ? -13.195 6.137 -9.828 1 98.69 86 PHE B N 1
ATOM 3124 C CA . PHE B 1 86 ? -14.258 6.016 -8.836 1 98.69 86 PHE B CA 1
ATOM 3125 C C . PHE B 1 86 ? -13.688 5.676 -7.469 1 98.69 86 PHE B C 1
ATOM 3127 O O . PHE B 1 86 ? -14.203 6.125 -6.445 1 98.69 86 PHE B O 1
ATOM 3134 N N . THR B 1 87 ? -12.664 4.859 -7.445 1 98.75 87 THR B N 1
ATOM 3135 C CA . THR B 1 87 ? -12.031 4.566 -6.164 1 98.75 87 THR B CA 1
ATOM 3136 C C . THR B 1 87 ? -11.484 5.84 -5.531 1 98.75 87 THR B C 1
ATOM 3138 O O . THR B 1 87 ? -11.633 6.059 -4.324 1 98.75 87 THR B O 1
ATOM 3141 N N . VAL B 1 88 ? -10.852 6.637 -6.344 1 98.56 88 VAL B N 1
ATOM 3142 C CA . VAL B 1 88 ? -10.25 7.871 -5.848 1 98.56 88 VAL B CA 1
ATOM 3143 C C . VAL B 1 88 ? -11.336 8.82 -5.363 1 98.56 88 VAL B C 1
ATOM 3145 O O . VAL B 1 88 ? -11.273 9.336 -4.246 1 98.56 88 VAL B O 1
ATOM 3148 N N . LEU B 1 89 ? -12.336 9.047 -6.133 1 98.31 89 LEU B N 1
ATOM 3149 C CA . LEU B 1 89 ? -13.406 9.977 -5.797 1 98.31 89 LEU B CA 1
ATOM 3150 C C . LEU B 1 89 ? -14.141 9.531 -4.539 1 98.31 89 LEU B C 1
ATOM 3152 O O . LEU B 1 89 ? -14.367 10.328 -3.631 1 98.31 89 LEU B O 1
ATOM 3156 N N . LEU B 1 90 ? -14.43 8.305 -4.496 1 98.25 90 LEU B N 1
ATOM 3157 C CA . LEU B 1 90 ? -15.211 7.797 -3.373 1 98.25 90 LEU B CA 1
ATOM 3158 C C . LEU B 1 90 ? -14.367 7.738 -2.105 1 98.25 90 LEU B C 1
ATOM 3160 O O . LEU B 1 90 ? -14.859 8.039 -1.014 1 98.25 90 LEU B O 1
ATOM 3164 N N . SER B 1 91 ? -13.102 7.324 -2.24 1 98.38 91 SER B N 1
ATOM 3165 C CA . SER B 1 91 ? -12.227 7.281 -1.072 1 98.38 91 SER B CA 1
ATOM 3166 C C . SER B 1 91 ? -11.953 8.68 -0.535 1 98.38 91 SER B C 1
ATOM 3168 O O . SER B 1 91 ? -11.906 8.891 0.68 1 98.38 91 SER B O 1
ATOM 3170 N N . LEU B 1 92 ? -11.742 9.578 -1.483 1 98.06 92 LEU B N 1
ATOM 3171 C CA . LEU B 1 92 ? -11.508 10.969 -1.104 1 98.06 92 LEU B CA 1
ATOM 3172 C C . LEU B 1 92 ? -12.695 11.531 -0.333 1 98.06 92 LEU B C 1
ATOM 3174 O O . LEU B 1 92 ? -12.523 12.117 0.738 1 98.06 92 LEU B O 1
ATOM 3178 N N . SER B 1 93 ? -13.852 11.344 -0.838 1 96.94 93 SER B N 1
ATOM 3179 C CA . SER B 1 93 ? -15.078 11.852 -0.236 1 96.94 93 SER B CA 1
ATOM 3180 C C . SER B 1 93 ? -15.359 11.18 1.104 1 96.94 93 SER B C 1
ATOM 3182 O O . SER B 1 93 ? -15.695 11.852 2.082 1 96.94 93 SER B O 1
ATOM 3184 N N . ALA B 1 94 ? -15.188 9.898 1.145 1 95 94 ALA B N 1
ATOM 3185 C CA . ALA B 1 94 ? -15.461 9.148 2.369 1 95 94 ALA B CA 1
ATOM 3186 C C . ALA B 1 94 ? -14.477 9.523 3.473 1 95 94 ALA B C 1
ATOM 3188 O O . ALA B 1 94 ? -14.875 9.742 4.621 1 95 94 ALA B O 1
ATOM 3189 N N . SER B 1 95 ? -13.211 9.594 3.121 1 97.38 95 SER B N 1
ATOM 3190 C CA . SER B 1 95 ? -12.188 9.914 4.109 1 97.38 95 SER B CA 1
ATOM 3191 C C . SER B 1 95 ? -12.391 11.312 4.676 1 97.38 95 SER B C 1
ATOM 3193 O O . SER B 1 95 ? -12.289 11.523 5.887 1 97.38 95 SER B O 1
ATOM 3195 N N . LEU B 1 96 ? -12.664 12.289 3.805 1 96.62 96 LEU B N 1
ATOM 3196 C CA . LEU B 1 96 ? -12.891 13.656 4.246 1 96.62 96 LEU B CA 1
ATOM 3197 C C . LEU B 1 96 ? -14.156 13.75 5.094 1 96.62 96 LEU B C 1
ATOM 3199 O O . LEU B 1 96 ? -14.164 14.406 6.137 1 96.62 96 LEU B O 1
ATOM 3203 N N . GLY B 1 97 ? -15.195 13.102 4.605 1 92.69 97 GLY B N 1
ATOM 3204 C CA . GLY B 1 97 ? -16.438 13.094 5.363 1 92.69 97 GLY B CA 1
ATOM 3205 C C . GLY B 1 97 ? -16.281 12.508 6.754 1 92.69 97 GLY B C 1
ATOM 3206 O O . GLY B 1 97 ? -16.766 13.078 7.73 1 92.69 97 GLY B O 1
ATOM 3207 N N . LEU B 1 98 ? -15.578 11.414 6.852 1 92.25 98 LEU B N 1
ATOM 3208 C CA . LEU B 1 98 ? -15.352 10.766 8.141 1 92.25 98 LEU B CA 1
ATOM 3209 C C . LEU B 1 98 ? -14.492 11.641 9.047 1 92.25 98 LEU B C 1
ATOM 3211 O O . LEU B 1 98 ? -14.734 11.727 10.25 1 92.25 98 LEU B O 1
ATOM 3215 N N . ALA B 1 99 ? -13.492 12.258 8.438 1 94.38 99 ALA B N 1
ATOM 3216 C CA . ALA B 1 99 ? -12.609 13.125 9.219 1 94.38 99 ALA B CA 1
ATOM 3217 C C . ALA B 1 99 ? -13.383 14.297 9.812 1 94.38 99 ALA B C 1
ATOM 3219 O O . ALA B 1 99 ? -13.219 14.625 10.992 1 94.38 99 ALA B O 1
ATOM 3220 N N . VAL B 1 100 ? -14.211 14.945 9.031 1 91.06 100 VAL B N 1
ATOM 3221 C CA . VAL B 1 100 ? -14.977 16.094 9.484 1 91.06 100 VAL B CA 1
ATOM 3222 C C . VAL B 1 100 ? -15.945 15.672 10.578 1 91.06 100 VAL B C 1
ATOM 3224 O O . VAL B 1 100 ? -16.125 16.375 11.578 1 91.06 100 VAL B O 1
ATOM 3227 N N . LEU B 1 101 ? -16.484 14.508 10.391 1 86.38 101 LEU B N 1
ATOM 3228 C CA . LEU B 1 101 ? -17.438 13.992 11.359 1 86.38 101 LEU B CA 1
ATOM 3229 C C . LEU B 1 101 ? -16.766 13.68 12.688 1 86.38 101 LEU B C 1
ATOM 3231 O O . LEU B 1 101 ? -17.312 13.961 13.758 1 86.38 101 LEU B O 1
ATOM 3235 N N . LEU B 1 102 ? -15.609 13.172 12.633 1 88.31 102 LEU B N 1
ATOM 3236 C CA . LEU B 1 102 ? -14.961 12.695 13.844 1 88.31 102 LEU B CA 1
ATOM 3237 C C . LEU B 1 102 ? -14.055 13.773 14.438 1 88.31 102 LEU B C 1
ATOM 3239 O O . LEU B 1 102 ? -13.438 13.562 15.484 1 88.31 102 LEU B O 1
ATOM 3243 N N . ASN B 1 103 ? -13.969 14.82 13.695 1 86.5 103 ASN B N 1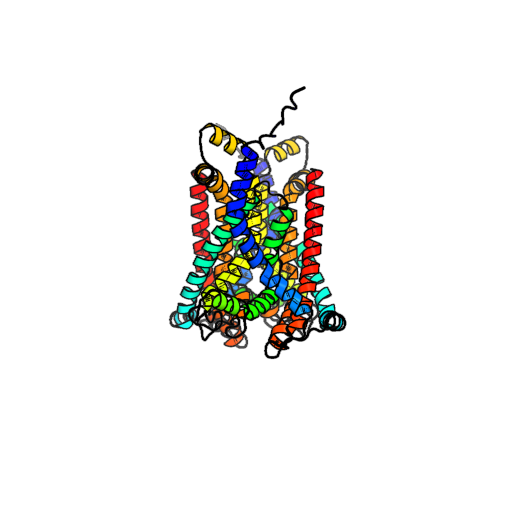
ATOM 3244 C CA . ASN B 1 103 ? -13.219 15.953 14.234 1 86.5 103 ASN B CA 1
ATOM 3245 C C . ASN B 1 103 ? -14.008 16.672 15.32 1 86.5 103 ASN B C 1
ATOM 3247 O O . ASN B 1 103 ? -13.438 17.422 16.109 1 86.5 103 ASN B O 1
ATOM 3251 N N . LYS B 1 104 ? -15.188 16.406 15.414 1 78.25 104 LYS B N 1
ATOM 3252 C CA . LYS B 1 104 ? -16.047 17.016 16.422 1 78.25 104 LYS B CA 1
ATOM 3253 C C . LYS B 1 104 ? -15.875 16.344 17.781 1 78.25 104 LYS B C 1
ATOM 3255 O O . LYS B 1 104 ? -15.25 15.289 17.875 1 78.25 104 LYS B O 1
ATOM 3260 N N . LYS B 1 105 ? -16.172 17.109 18.812 1 74.44 105 LYS B N 1
ATOM 3261 C CA . LYS B 1 105 ? -16.094 16.578 20.172 1 74.44 105 LYS B CA 1
ATOM 3262 C C . LYS B 1 105 ? -17.141 15.477 20.375 1 74.44 105 LYS B C 1
ATOM 3264 O O . LYS B 1 105 ? -18.25 15.742 20.812 1 74.44 105 LYS B O 1
ATOM 3269 N N . LEU B 1 106 ? -16.859 14.344 19.812 1 70.88 106 LEU B N 1
ATOM 3270 C CA . LEU B 1 106 ? -17.766 13.211 19.938 1 70.88 106 LEU B CA 1
ATOM 3271 C C . LEU B 1 106 ? -17.297 12.266 21.047 1 70.88 106 LEU B C 1
ATOM 3273 O O . LEU B 1 106 ? -16.109 12.07 21.234 1 70.88 106 LEU B O 1
ATOM 3277 N N . VAL B 1 107 ? -18.297 11.898 21.891 1 72.94 107 VAL B N 1
ATOM 3278 C CA . VAL B 1 107 ? -18.016 10.891 22.906 1 72.94 107 VAL B CA 1
ATOM 3279 C C . VAL B 1 107 ? -17.625 9.57 22.219 1 72.94 107 VAL B C 1
ATOM 3281 O O . VAL B 1 107 ? -18.281 9.141 21.266 1 72.94 107 VAL B O 1
ATOM 3284 N N . GLY B 1 108 ? -16.516 8.984 22.547 1 76.75 108 GLY B N 1
ATOM 3285 C CA . GLY B 1 108 ? -16.094 7.699 22.016 1 76.75 108 GLY B CA 1
ATOM 3286 C C . GLY B 1 108 ? -15.312 7.828 20.719 1 76.75 108 GLY B C 1
ATOM 3287 O O . GLY B 1 108 ? -15.242 6.875 19.938 1 76.75 108 GLY B O 1
ATOM 3288 N N . LYS B 1 109 ? -14.836 8.969 20.375 1 81.5 109 LYS B N 1
ATOM 3289 C CA . LYS B 1 109 ? -14.156 9.227 19.109 1 81.5 109 LYS B CA 1
ATOM 3290 C C . LYS B 1 109 ? -12.969 8.297 18.922 1 81.5 109 LYS B C 1
ATOM 3292 O O . LYS B 1 109 ? -12.688 7.863 17.797 1 81.5 109 LYS B O 1
ATOM 3297 N N . GLY B 1 110 ? -12.406 7.895 20 1 81.12 110 GLY B N 1
ATOM 3298 C CA . GLY B 1 110 ? -11.297 6.957 19.906 1 81.12 110 GLY B CA 1
ATOM 3299 C C . GLY B 1 110 ? -11.703 5.605 19.359 1 81.12 110 GLY B C 1
ATOM 3300 O O . GLY B 1 110 ? -11.016 5.043 18.5 1 81.12 110 GLY B O 1
ATOM 3301 N N . PHE B 1 111 ? -12.797 5.207 19.812 1 82.94 111 PHE B N 1
ATOM 3302 C CA . PHE B 1 111 ? -13.312 3.92 19.359 1 82.94 111 PHE B CA 1
ATOM 3303 C C . PHE B 1 111 ? -13.672 3.969 17.875 1 82.94 111 PHE B C 1
ATOM 3305 O O . PHE B 1 111 ? -13.328 3.061 17.109 1 82.94 111 PHE B O 1
ATOM 3312 N N . PHE B 1 112 ? -14.328 5.027 17.469 1 84.12 112 PHE B N 1
ATOM 3313 C CA . PHE B 1 112 ? -14.766 5.141 16.078 1 84.12 112 PHE B CA 1
ATOM 3314 C C . PHE B 1 112 ? -13.57 5.297 15.156 1 84.12 112 PHE B C 1
ATOM 3316 O O . PHE B 1 112 ? -13.523 4.691 14.078 1 84.12 112 PHE B O 1
ATOM 3323 N N . ARG B 1 113 ? -12.609 6.02 15.578 1 86.81 113 ARG B N 1
ATOM 3324 C CA . ARG B 1 113 ? -11.406 6.203 14.781 1 86.81 113 ARG B CA 1
ATOM 3325 C C . ARG B 1 113 ? -10.664 4.883 14.594 1 86.81 113 ARG B C 1
ATOM 3327 O O . ARG B 1 113 ? -10.211 4.57 13.492 1 86.81 113 ARG B O 1
ATOM 3334 N N . SER B 1 114 ? -10.68 4.121 15.625 1 84.75 114 SER B N 1
ATOM 3335 C CA . SER B 1 114 ? -9.992 2.834 15.562 1 84.75 114 SER B CA 1
ATOM 3336 C C . SER B 1 114 ? -10.742 1.851 14.672 1 84.75 114 SER B C 1
ATOM 3338 O O . SER B 1 114 ? -10.125 1.13 13.883 1 84.75 114 SER B O 1
ATOM 3340 N N . ALA B 1 115 ? -12.016 1.844 14.812 1 86.12 115 ALA B N 1
ATOM 3341 C CA . ALA B 1 115 ? -12.844 0.923 14.039 1 86.12 115 ALA B CA 1
ATOM 3342 C C . ALA B 1 115 ? -12.727 1.21 12.547 1 86.12 115 ALA B C 1
ATOM 3344 O O . ALA B 1 115 ? -12.648 0.285 11.734 1 86.12 115 ALA B O 1
ATOM 3345 N N . ILE B 1 116 ? -12.719 2.461 12.25 1 90.88 116 ILE B N 1
ATOM 3346 C CA . ILE B 1 116 ? -12.695 2.857 10.852 1 90.88 116 ILE B CA 1
ATOM 3347 C C . ILE B 1 116 ? -11.289 2.643 10.281 1 90.88 116 ILE B C 1
ATOM 3349 O O . ILE B 1 116 ? -11.133 2.389 9.086 1 90.88 116 ILE B O 1
ATOM 3353 N N . PHE B 1 117 ? -10.336 2.646 11.156 1 90.12 117 PHE B N 1
ATOM 3354 C CA . PHE B 1 117 ? -8.953 2.467 10.742 1 90.12 117 PHE B CA 1
ATOM 3355 C C . PHE B 1 117 ? -8.617 0.986 10.609 1 90.12 117 PHE B C 1
ATOM 3357 O O . PHE B 1 117 ? -7.676 0.62 9.898 1 90.12 117 PHE B O 1
ATOM 3364 N N . PHE B 1 118 ? -9.359 0.172 11.094 1 88.31 118 PHE B N 1
ATOM 3365 C CA . PHE B 1 118 ? -9.086 -1.253 11.234 1 88.31 118 PHE B CA 1
ATOM 3366 C C . PHE B 1 118 ? -8.914 -1.909 9.867 1 88.31 118 PHE B C 1
ATOM 3368 O O . PHE B 1 118 ? -8.023 -2.734 9.68 1 88.31 118 PHE B O 1
ATOM 3375 N N . PRO B 1 119 ? -9.773 -1.641 8.906 1 92.88 119 PRO B N 1
ATOM 3376 C CA . PRO B 1 119 ? -9.633 -2.287 7.602 1 92.88 119 PRO B CA 1
ATOM 3377 C C . PRO B 1 119 ? -8.25 -2.086 6.988 1 92.88 119 PRO B C 1
ATOM 3379 O O . PRO B 1 119 ? -7.738 -2.977 6.309 1 92.88 119 PRO B O 1
ATOM 3382 N N . TYR B 1 120 ? -7.738 -0.977 7.277 1 93 120 TYR B N 1
ATOM 3383 C CA . TYR B 1 120 ? -6.422 -0.674 6.723 1 93 120 TYR B CA 1
ATOM 3384 C C . TYR B 1 120 ? -5.359 -1.599 7.301 1 93 120 TYR B C 1
ATOM 3386 O O . TYR B 1 120 ? -4.391 -1.944 6.621 1 93 120 TYR B O 1
ATOM 3394 N N . VAL B 1 121 ? -5.547 -2.041 8.508 1 90.81 121 VAL B N 1
ATOM 3395 C CA . VAL B 1 121 ? -4.562 -2.846 9.227 1 90.81 121 VAL B CA 1
ATOM 3396 C C . VAL B 1 121 ? -4.715 -4.316 8.836 1 90.81 121 VAL B C 1
ATOM 3398 O O . VAL B 1 121 ? -3.797 -5.113 9.039 1 90.81 121 VAL B O 1
ATOM 3401 N N . ALA B 1 122 ? -5.777 -4.625 8.289 1 91.81 122 ALA B N 1
ATOM 3402 C CA . ALA B 1 122 ? -6.055 -6.012 7.926 1 91.81 122 ALA B CA 1
ATOM 3403 C C . ALA B 1 122 ? -5.266 -6.422 6.684 1 91.81 122 ALA B C 1
ATOM 3405 O O . ALA B 1 122 ? -5.074 -5.621 5.77 1 91.81 122 ALA B O 1
ATOM 3406 N N . SER B 1 123 ? -4.824 -7.695 6.688 1 92.81 123 SER B N 1
ATOM 3407 C CA . SER B 1 123 ? -4.16 -8.273 5.523 1 92.81 123 SER B CA 1
ATOM 3408 C C . SER B 1 123 ? -5.086 -8.281 4.309 1 92.81 123 SER B C 1
ATOM 3410 O O . SER B 1 123 ? -6.266 -8.617 4.426 1 92.81 123 SER B O 1
ATOM 3412 N N . ILE B 1 124 ? -4.516 -7.965 3.205 1 94.25 124 ILE B N 1
ATOM 3413 C CA . ILE B 1 124 ? -5.301 -7.945 1.977 1 94.25 124 ILE B CA 1
ATOM 3414 C C . ILE B 1 124 ? -5.793 -9.359 1.657 1 94.25 124 ILE B C 1
ATOM 3416 O O . ILE B 1 124 ? -6.859 -9.531 1.068 1 94.25 124 ILE B O 1
ATOM 3420 N N . VAL B 1 125 ? -5.02 -10.367 2.023 1 93.88 125 VAL B N 1
ATOM 3421 C CA . VAL B 1 125 ? -5.422 -11.758 1.797 1 93.88 125 VAL B CA 1
ATOM 3422 C C . VAL B 1 125 ? -6.688 -12.062 2.594 1 93.88 125 VAL B C 1
ATOM 3424 O O . VAL B 1 125 ? -7.672 -12.562 2.043 1 93.88 125 VAL B O 1
ATOM 3427 N N . ALA B 1 126 ? -6.633 -11.711 3.848 1 92.75 126 ALA B N 1
ATOM 3428 C CA . ALA B 1 126 ? -7.789 -11.953 4.711 1 92.75 126 ALA B CA 1
ATOM 3429 C C . ALA B 1 126 ? -9 -11.156 4.238 1 92.75 126 ALA B C 1
ATOM 3431 O O . ALA B 1 126 ? -10.125 -11.672 4.223 1 92.75 126 ALA B O 1
ATOM 3432 N N . VAL B 1 127 ? -8.773 -9.953 3.871 1 94.56 127 VAL B N 1
ATOM 3433 C CA . VAL B 1 127 ? -9.836 -9.086 3.379 1 94.56 127 VAL B CA 1
ATOM 3434 C C . VAL B 1 127 ? -10.484 -9.711 2.146 1 94.56 127 VAL B C 1
ATOM 3436 O O . VAL B 1 127 ? -11.711 -9.734 2.025 1 94.56 127 VAL B O 1
ATOM 3439 N N . SER B 1 128 ? -9.68 -10.211 1.251 1 95.12 128 SER B N 1
ATOM 3440 C CA . SER B 1 128 ? -10.18 -10.789 0.007 1 95.12 128 SER B CA 1
ATOM 3441 C C . SER B 1 128 ? -11.031 -12.023 0.273 1 95.12 128 SER B C 1
ATOM 3443 O O . SER B 1 128 ? -12.07 -12.219 -0.358 1 95.12 128 SER B O 1
ATOM 3445 N N . VAL B 1 129 ? -10.617 -12.828 1.201 1 90.56 129 VAL B N 1
ATOM 3446 C CA . VAL B 1 129 ? -11.352 -14.039 1.557 1 90.56 129 VAL B CA 1
ATOM 3447 C C . VAL B 1 129 ? -12.727 -13.672 2.102 1 90.56 129 VAL B C 1
ATOM 3449 O O . VAL B 1 129 ? -13.742 -14.211 1.653 1 90.56 129 VAL B O 1
ATOM 3452 N N . VAL B 1 130 ? -12.703 -12.758 2.975 1 92.06 130 VAL B N 1
ATOM 3453 C CA . VAL B 1 130 ? -13.93 -12.398 3.68 1 92.06 130 VAL B CA 1
ATOM 3454 C C . VAL B 1 130 ? -14.898 -11.711 2.721 1 92.06 130 VAL B C 1
ATOM 3456 O O . VAL B 1 130 ? -16.094 -12.023 2.691 1 92.06 130 VAL B O 1
ATOM 3459 N N . TRP B 1 131 ? -14.445 -10.82 1.938 1 94.5 131 TRP B N 1
ATOM 3460 C CA . TRP B 1 131 ? -15.32 -10.086 1.028 1 94.5 131 TRP B CA 1
ATOM 3461 C C . TRP B 1 131 ? -15.836 -10.992 -0.082 1 94.5 131 TRP B C 1
ATOM 3463 O O . TRP B 1 131 ? -16.969 -10.828 -0.544 1 94.5 131 TRP B O 1
ATOM 3473 N N . ASN B 1 132 ? -15.039 -11.906 -0.549 1 91.88 132 ASN B N 1
ATOM 3474 C CA . ASN B 1 132 ? -15.555 -12.875 -1.514 1 91.88 132 ASN B CA 1
ATOM 3475 C C . ASN B 1 132 ? -16.672 -13.719 -0.918 1 91.88 132 ASN B C 1
ATOM 3477 O O . ASN B 1 132 ? -17.641 -14.062 -1.612 1 91.88 132 ASN B O 1
ATOM 3481 N N . ALA B 1 133 ? -16.516 -14.047 0.341 1 88.06 133 ALA B N 1
ATOM 3482 C CA . ALA B 1 133 ? -17.578 -14.781 1.019 1 88.06 133 ALA B CA 1
ATOM 3483 C C . ALA B 1 133 ? -18.828 -13.93 1.145 1 88.06 133 ALA B C 1
ATOM 3485 O O . ALA B 1 133 ? -19.953 -14.422 0.943 1 88.06 133 ALA B O 1
ATOM 3486 N N . LEU B 1 134 ? -18.625 -12.695 1.419 1 91.12 134 LEU B N 1
ATOM 3487 C CA . LEU B 1 134 ? -19.75 -11.781 1.565 1 91.12 134 LEU B CA 1
ATOM 3488 C C . LEU B 1 134 ? -20.453 -11.57 0.23 1 91.12 134 LEU B C 1
ATOM 3490 O O . LEU B 1 134 ? -21.688 -11.43 0.183 1 91.12 134 LEU B O 1
ATOM 3494 N N . PHE B 1 135 ? -19.703 -11.609 -0.868 1 93.69 135 PHE B N 1
ATOM 3495 C CA . PHE B 1 135 ? -20.203 -11.273 -2.195 1 93.69 135 PHE B CA 1
ATOM 3496 C C . PHE B 1 135 ? -20.75 -12.508 -2.898 1 93.69 135 PHE B C 1
ATOM 3498 O O . PHE B 1 135 ? -21.156 -12.438 -4.059 1 93.69 135 PHE B O 1
ATOM 3505 N N . GLN B 1 136 ? -20.688 -13.641 -2.207 1 89.94 136 GLN B N 1
ATOM 3506 C CA . GLN B 1 136 ? -21.234 -14.828 -2.857 1 89.94 136 GLN B CA 1
ATOM 3507 C C . GLN B 1 136 ? -22.641 -14.578 -3.389 1 89.94 136 GLN B C 1
ATOM 3509 O O . GLN B 1 136 ? -23.484 -14.039 -2.676 1 89.94 136 GLN B O 1
ATOM 3514 N N . LYS B 1 137 ? -22.828 -15.008 -4.613 1 88.31 137 LYS B N 1
ATOM 3515 C CA . LYS B 1 137 ? -24.062 -14.672 -5.332 1 88.31 137 LYS B CA 1
ATOM 3516 C C . LYS B 1 137 ? -25.266 -15.398 -4.742 1 88.31 137 LYS B C 1
ATOM 3518 O O . LYS B 1 137 ? -26.328 -14.805 -4.582 1 88.31 137 LYS B O 1
ATOM 3523 N N . ASP B 1 138 ? -25.109 -16.609 -4.41 1 84.5 138 ASP B N 1
ATOM 3524 C CA . ASP B 1 138 ? -26.234 -17.453 -4.062 1 84.5 138 ASP B CA 1
ATOM 3525 C C . ASP B 1 138 ? -26.484 -17.469 -2.557 1 84.5 138 ASP B C 1
ATOM 3527 O O . ASP B 1 138 ? -27.625 -17.406 -2.105 1 84.5 138 ASP B O 1
ATOM 3531 N N . PHE B 1 139 ? -25.422 -17.422 -1.729 1 81.31 139 PHE B N 1
ATOM 3532 C CA . PHE B 1 139 ? -25.641 -17.609 -0.3 1 81.31 139 PHE B CA 1
ATOM 3533 C C . PHE B 1 139 ? -24.906 -16.547 0.507 1 81.31 139 PHE B C 1
ATOM 3535 O O . PHE B 1 139 ? -24.797 -16.656 1.729 1 81.31 139 PHE B O 1
ATOM 3542 N N . GLY B 1 140 ? -24.469 -15.523 -0.186 1 86 140 GLY B N 1
ATOM 3543 C CA . GLY B 1 140 ? -23.75 -14.477 0.535 1 86 140 GLY B CA 1
ATOM 3544 C C . GLY B 1 140 ? -24.656 -13.594 1.357 1 86 140 GLY B C 1
ATOM 3545 O O . GLY B 1 140 ? -25.812 -13.336 0.971 1 86 140 GLY B O 1
ATOM 3546 N N . PRO B 1 141 ? -24.156 -13.117 2.49 1 86.44 141 PRO B N 1
ATOM 3547 C CA . PRO B 1 141 ? -25 -12.305 3.371 1 86.44 141 PRO B CA 1
ATOM 3548 C C . PRO B 1 141 ? -25.422 -10.984 2.723 1 86.44 141 PRO B C 1
ATOM 3550 O O . PRO B 1 141 ? -26.5 -10.461 3.033 1 86.44 141 PRO B O 1
ATOM 3553 N N . ILE B 1 142 ? -24.656 -10.453 1.838 1 89.62 142 ILE B N 1
ATOM 3554 C CA . ILE B 1 142 ? -24.984 -9.18 1.217 1 89.62 142 ILE B CA 1
ATOM 3555 C C . ILE B 1 142 ? -26.219 -9.352 0.324 1 89.62 142 ILE B C 1
ATOM 3557 O O . ILE B 1 142 ? -27.172 -8.57 0.411 1 89.62 142 ILE B O 1
ATOM 3561 N N . ASN B 1 143 ? -26.156 -10.344 -0.509 1 91.94 143 ASN B N 1
ATOM 3562 C CA . ASN B 1 143 ? -27.297 -10.586 -1.371 1 91.94 143 ASN B CA 1
ATOM 3563 C C . ASN B 1 143 ? -28.516 -11.031 -0.567 1 91.94 143 ASN B C 1
ATOM 3565 O O . ASN B 1 143 ? -29.656 -10.734 -0.936 1 91.94 143 ASN B O 1
ATOM 3569 N N . GLY B 1 144 ? -28.297 -11.773 0.517 1 90.06 144 GLY B N 1
ATOM 3570 C CA . GLY B 1 144 ? -29.391 -12.07 1.422 1 90.06 144 GLY B CA 1
ATOM 3571 C C . GLY B 1 144 ? -30.094 -10.828 1.948 1 90.06 144 GLY B C 1
ATOM 3572 O O . GLY B 1 144 ? -31.328 -10.758 1.95 1 90.06 144 GLY B O 1
ATOM 3573 N N . PHE B 1 145 ? -29.312 -9.922 2.33 1 88.75 145 PHE B N 1
ATOM 3574 C CA . PHE B 1 145 ? -29.859 -8.664 2.838 1 88.75 145 PHE B CA 1
ATOM 3575 C C . PHE B 1 145 ? -30.562 -7.895 1.733 1 88.75 145 PHE B C 1
ATOM 3577 O O . PHE B 1 145 ? -31.641 -7.324 1.959 1 88.75 145 PHE B O 1
ATOM 3584 N N . LEU B 1 146 ? -29.969 -7.812 0.558 1 92.12 146 LEU B N 1
ATOM 3585 C CA . LEU B 1 146 ? -30.562 -7.094 -0.562 1 92.12 146 LEU B CA 1
ATOM 3586 C C . LEU B 1 146 ? -31.922 -7.695 -0.929 1 92.12 146 LEU B C 1
ATOM 3588 O O . LEU B 1 146 ? -32.875 -6.965 -1.227 1 92.12 146 LEU B O 1
ATOM 3592 N N . LYS B 1 147 ? -32 -8.953 -0.882 1 93.19 147 LYS B N 1
ATOM 3593 C CA . LYS B 1 147 ? -33.281 -9.625 -1.151 1 93.19 147 LYS B CA 1
ATOM 3594 C C . LYS B 1 147 ? -34.312 -9.305 -0.074 1 93.19 147 LYS B C 1
ATOM 3596 O O . LYS B 1 147 ? -35.469 -9.109 -0.375 1 93.19 147 LYS B O 1
ATOM 3601 N N . MET B 1 148 ? -33.875 -9.195 1.122 1 91.69 148 MET B N 1
ATOM 3602 C CA . MET B 1 148 ? -34.75 -8.898 2.25 1 91.69 148 MET B CA 1
ATOM 3603 C C . MET B 1 148 ? -35.375 -7.516 2.102 1 91.69 148 MET B C 1
ATOM 3605 O O . MET B 1 148 ? -36.531 -7.305 2.492 1 91.69 148 MET B O 1
ATOM 3609 N N . ILE B 1 149 ? -34.656 -6.617 1.452 1 92.31 149 ILE B N 1
ATOM 3610 C CA . ILE B 1 149 ? -35.188 -5.258 1.356 1 92.31 149 ILE B CA 1
ATOM 3611 C C . ILE B 1 149 ? -35.875 -5.066 0.01 1 92.31 149 ILE B C 1
ATOM 3613 O O . ILE B 1 149 ? -36.188 -3.938 -0.378 1 92.31 149 ILE B O 1
ATOM 3617 N N . GLY B 1 150 ? -35.906 -6.055 -0.812 1 92.19 150 GLY B N 1
ATOM 3618 C CA . GLY B 1 150 ? -36.812 -5.996 -1.96 1 92.19 150 GLY B CA 1
ATOM 3619 C C . GLY B 1 150 ? -36.094 -6.055 -3.287 1 92.19 150 GLY B C 1
ATOM 3620 O O . GLY B 1 150 ? -36.688 -5.922 -4.348 1 92.19 150 GLY B O 1
ATOM 3621 N N . ILE B 1 151 ? -34.812 -6.191 -3.24 1 92.69 151 ILE B N 1
ATOM 3622 C CA . ILE B 1 151 ? -34.094 -6.32 -4.496 1 92.69 151 ILE B CA 1
ATOM 3623 C C . ILE B 1 151 ? -34.156 -7.762 -4.988 1 92.69 151 ILE B C 1
ATOM 3625 O O . ILE B 1 151 ? -33.5 -8.641 -4.441 1 92.69 151 ILE B O 1
ATOM 3629 N N . ALA B 1 152 ? -34.969 -8.023 -5.98 1 90.69 152 ALA B N 1
ATOM 3630 C CA . ALA B 1 152 ? -35.25 -9.375 -6.453 1 90.69 152 ALA B CA 1
ATOM 3631 C C . ALA B 1 152 ? -34.062 -10 -7.141 1 90.69 152 ALA B C 1
ATOM 3633 O O . ALA B 1 152 ? -33.812 -11.203 -7.02 1 90.69 152 ALA B O 1
ATOM 3634 N N . LYS B 1 153 ? -33.344 -9.148 -7.883 1 93.38 153 LYS B N 1
ATOM 3635 C CA . LYS B 1 153 ? -32.188 -9.656 -8.617 1 93.38 153 LYS B CA 1
ATOM 3636 C C . LYS B 1 153 ? -30.906 -8.938 -8.195 1 93.38 153 LYS B C 1
ATOM 3638 O O . LYS B 1 153 ? -30.438 -8.031 -8.891 1 93.38 153 LYS B O 1
ATOM 3643 N N . PRO B 1 154 ? -30.344 -9.422 -7.121 1 93.81 154 PRO B N 1
ATOM 3644 C CA . PRO B 1 154 ? -29.094 -8.797 -6.668 1 93.81 154 PRO B CA 1
ATOM 3645 C C . PRO B 1 154 ? -27.938 -9.016 -7.637 1 93.81 154 PRO B C 1
ATOM 3647 O O . PRO B 1 154 ? -27.984 -9.93 -8.461 1 93.81 154 PRO B O 1
ATOM 3650 N N . PRO B 1 155 ? -26.953 -8.164 -7.559 1 93.56 155 PRO B N 1
ATOM 3651 C CA . PRO B 1 155 ? -25.797 -8.305 -8.445 1 93.56 155 PRO B CA 1
ATOM 3652 C C . PRO B 1 155 ? -25.031 -9.602 -8.203 1 93.56 155 PRO B C 1
ATOM 3654 O O . PRO B 1 155 ? -25.141 -10.203 -7.129 1 93.56 155 PRO B O 1
ATOM 3657 N N . GLY B 1 156 ? -24.344 -10.055 -9.242 1 95.06 156 GLY B N 1
ATOM 3658 C CA . GLY B 1 156 ? -23.438 -11.188 -9.094 1 95.06 156 GLY B CA 1
ATOM 3659 C C . GLY B 1 156 ? -22.078 -10.812 -8.555 1 95.06 156 GLY B C 1
ATOM 3660 O O . GLY B 1 156 ? -21.234 -11.68 -8.328 1 95.06 156 GLY B O 1
ATOM 3661 N N . TRP B 1 157 ? -21.828 -9.531 -8.43 1 96.88 157 TRP B N 1
ATOM 3662 C CA . TRP B 1 157 ? -20.625 -8.984 -7.812 1 96.88 157 TRP B CA 1
ATOM 3663 C C . TRP B 1 157 ? -19.375 -9.453 -8.547 1 96.88 157 TRP B C 1
ATOM 3665 O O . TRP B 1 157 ? -19.172 -9.117 -9.719 1 96.88 157 TRP B O 1
ATOM 3675 N N . THR B 1 158 ? -18.531 -10.281 -7.902 1 96 158 THR B N 1
ATOM 3676 C CA . THR B 1 158 ? -17.266 -10.68 -8.484 1 96 158 THR B CA 1
ATOM 3677 C C . THR B 1 158 ? -17.469 -11.727 -9.578 1 96 158 THR B C 1
ATOM 3679 O O . THR B 1 158 ? -16.547 -12.016 -10.352 1 96 158 THR B O 1
ATOM 3682 N N . ALA B 1 159 ? -18.672 -12.25 -9.688 1 94.62 159 ALA B N 1
ATOM 3683 C CA . ALA B 1 159 ? -18.969 -13.25 -10.703 1 94.62 159 ALA B CA 1
ATOM 3684 C C . ALA B 1 159 ? -19.641 -12.609 -11.914 1 94.62 159 ALA B C 1
ATOM 3686 O O . ALA B 1 159 ? -19.922 -13.289 -12.906 1 94.62 159 ALA B O 1
ATOM 3687 N N . SER B 1 160 ? -19.828 -11.336 -11.82 1 96.44 160 SER B N 1
ATOM 3688 C CA . SER B 1 160 ? -20.547 -10.609 -12.867 1 96.44 160 SER B CA 1
ATOM 3689 C C . SER B 1 160 ? -19.609 -9.68 -13.633 1 96.44 160 SER B C 1
ATOM 3691 O O . SER B 1 160 ? -18.844 -8.93 -13.023 1 96.44 160 SER B O 1
ATOM 3693 N N . VAL B 1 161 ? -19.75 -9.672 -14.922 1 96.38 161 VAL B N 1
ATOM 3694 C CA . VAL B 1 161 ? -18.938 -8.812 -15.789 1 96.38 161 VAL B CA 1
ATOM 3695 C C . VAL B 1 161 ? -19.234 -7.348 -15.484 1 96.38 161 VAL B C 1
ATOM 3697 O O . VAL B 1 161 ? -18.328 -6.512 -15.477 1 96.38 161 VAL B O 1
ATOM 3700 N N . ASP B 1 162 ? -20.422 -7.059 -15.133 1 95.94 162 ASP B N 1
ATOM 3701 C CA . ASP B 1 162 ? -20.859 -5.676 -14.953 1 95.94 162 ASP B CA 1
ATOM 3702 C C . ASP B 1 162 ? -20.547 -5.184 -13.539 1 95.94 162 ASP B C 1
ATOM 3704 O O . ASP B 1 162 ? -20.297 -3.992 -13.336 1 95.94 162 ASP B O 1
ATOM 3708 N N . TRP B 1 163 ? -20.5 -6.121 -12.609 1 97.38 163 TRP B N 1
ATOM 3709 C CA . TRP B 1 163 ? -20.453 -5.672 -11.219 1 97.38 163 TRP B CA 1
ATOM 3710 C C . TRP B 1 163 ? -19.094 -5.934 -10.594 1 97.38 163 TRP B C 1
ATOM 3712 O O . TRP B 1 163 ? -18.828 -5.492 -9.477 1 97.38 163 TRP B O 1
ATOM 3722 N N . VAL B 1 164 ? -18.25 -6.605 -11.367 1 98.38 164 VAL B N 1
ATOM 3723 C CA . VAL B 1 164 ? -16.984 -7.023 -10.773 1 98.38 164 VAL B CA 1
ATOM 3724 C C . VAL B 1 164 ? -16.156 -5.793 -10.406 1 98.38 164 VAL B C 1
ATOM 3726 O O . VAL B 1 164 ? -15.602 -5.723 -9.305 1 98.38 164 VAL B O 1
ATOM 3729 N N . ILE B 1 165 ? -16.078 -4.777 -11.258 1 98.62 165 ILE B N 1
ATOM 3730 C CA . ILE B 1 165 ? -15.266 -3.602 -10.969 1 98.62 165 ILE B CA 1
ATOM 3731 C C . ILE B 1 165 ? -15.93 -2.777 -9.867 1 98.62 165 ILE B C 1
ATOM 3733 O O . ILE B 1 165 ? -15.266 -2.377 -8.898 1 98.62 165 ILE B O 1
ATOM 3737 N N . PRO B 1 166 ? -17.234 -2.566 -9.836 1 98.44 166 PRO B N 1
ATOM 3738 C CA . PRO B 1 166 ? -17.875 -1.904 -8.703 1 98.44 166 PRO B CA 1
ATOM 3739 C C . PRO B 1 166 ? -17.641 -2.631 -7.383 1 98.44 166 PRO B C 1
ATOM 3741 O O . PRO B 1 166 ? -17.438 -1.988 -6.348 1 98.44 166 PRO B O 1
ATOM 3744 N N . ALA B 1 167 ? -17.672 -3.949 -7.41 1 98.19 167 ALA B N 1
ATOM 3745 C CA . ALA B 1 167 ? -17.391 -4.727 -6.203 1 98.19 167 ALA B CA 1
ATOM 3746 C C . ALA B 1 167 ? -15.977 -4.453 -5.691 1 98.19 167 ALA B C 1
ATOM 3748 O O . ALA B 1 167 ? -15.773 -4.238 -4.492 1 98.19 167 ALA B O 1
ATOM 3749 N N . LEU B 1 168 ? -15.008 -4.406 -6.617 1 98.62 168 LEU B N 1
ATOM 3750 C CA . LEU B 1 168 ? -13.617 -4.125 -6.258 1 98.62 168 LEU B CA 1
ATOM 3751 C C . LEU B 1 168 ? -13.484 -2.713 -5.699 1 98.62 168 LEU B C 1
ATOM 3753 O O . LEU B 1 168 ? -12.719 -2.484 -4.754 1 98.62 168 LEU B O 1
ATOM 3757 N N . ILE B 1 169 ? -14.242 -1.777 -6.266 1 98.75 169 ILE B N 1
ATOM 3758 C CA . ILE B 1 169 ? -14.211 -0.389 -5.816 1 98.75 169 ILE B CA 1
ATOM 3759 C C . ILE B 1 169 ? -14.719 -0.3 -4.379 1 98.75 169 ILE B C 1
ATOM 3761 O O . ILE B 1 169 ? -14.109 0.366 -3.541 1 98.75 169 ILE B O 1
ATOM 3765 N N . ILE B 1 170 ? -15.75 -0.998 -4.082 1 97.06 170 ILE B N 1
ATOM 3766 C CA . ILE B 1 170 ? -16.344 -0.983 -2.748 1 97.06 170 ILE B CA 1
ATOM 3767 C C . ILE B 1 170 ? -15.312 -1.46 -1.722 1 97.06 170 ILE B C 1
ATOM 3769 O O . ILE B 1 170 ? -15.109 -0.812 -0.692 1 97.06 170 ILE B O 1
ATOM 3773 N N . VAL B 1 171 ? -14.672 -2.547 -2.012 1 97.06 171 VAL B N 1
ATOM 3774 C CA . VAL B 1 171 ? -13.727 -3.135 -1.073 1 97.06 171 VAL B CA 1
ATOM 3775 C C . VAL B 1 171 ? -12.516 -2.215 -0.913 1 97.06 171 VAL B C 1
ATOM 3777 O O . VAL B 1 171 ? -12.031 -2.004 0.202 1 97.06 171 VAL B O 1
ATOM 3780 N N . SER B 1 172 ? -12.055 -1.628 -2.018 1 98 172 SER B N 1
ATOM 3781 C CA . SER B 1 172 ? -10.906 -0.728 -1.981 1 98 172 SER B CA 1
ATOM 3782 C C . SER B 1 172 ? -11.203 0.513 -1.146 1 98 172 SER B C 1
ATOM 3784 O O . SER B 1 172 ? -10.375 0.937 -0.338 1 98 172 SER B O 1
ATOM 3786 N N . VAL B 1 173 ? -12.344 1.089 -1.356 1 97.5 173 VAL B N 1
ATOM 3787 C CA . VAL B 1 173 ? -12.727 2.277 -0.605 1 97.5 173 VAL B CA 1
ATOM 3788 C C . VAL B 1 173 ? -12.844 1.938 0.879 1 97.5 173 VAL B C 1
ATOM 3790 O O . VAL B 1 173 ? -12.305 2.654 1.729 1 97.5 173 VAL B O 1
ATOM 3793 N N . TRP B 1 174 ? -13.469 0.839 1.154 1 95.88 174 TRP B N 1
ATOM 3794 C CA . TRP B 1 174 ? -13.633 0.358 2.523 1 95.88 174 TRP B CA 1
ATOM 3795 C C . TRP B 1 174 ? -12.273 0.18 3.199 1 95.88 174 TRP B C 1
ATOM 3797 O O . TRP B 1 174 ? -12.094 0.579 4.352 1 95.88 174 TRP B O 1
ATOM 3807 N N . LYS B 1 175 ? -11.367 -0.325 2.527 1 95.62 175 LYS B N 1
ATOM 3808 C CA . LYS B 1 175 ? -10.078 -0.693 3.104 1 95.62 175 LYS B CA 1
ATOM 3809 C C . LYS B 1 175 ? -9.211 0.541 3.348 1 95.62 175 LYS B C 1
ATOM 3811 O O . LYS B 1 175 ? -8.43 0.578 4.301 1 95.62 175 LYS B O 1
ATOM 3816 N N . ASN B 1 176 ? -9.375 1.578 2.537 1 96 176 ASN B N 1
ATOM 3817 C CA . ASN B 1 176 ? -8.375 2.641 2.533 1 96 176 ASN B CA 1
ATOM 3818 C C . ASN B 1 176 ? -8.914 3.916 3.18 1 96 176 ASN B C 1
ATOM 3820 O O . ASN B 1 176 ? -8.133 4.793 3.566 1 96 176 ASN B O 1
ATOM 3824 N N . MET B 1 177 ? -10.164 4.066 3.289 1 96.06 177 MET B N 1
ATOM 3825 C CA . MET B 1 177 ? -10.75 5.336 3.709 1 96.06 177 MET B CA 1
ATOM 3826 C C . MET B 1 177 ? -10.32 5.688 5.133 1 96.06 177 MET B C 1
ATOM 3828 O O . MET B 1 177 ? -10.125 6.859 5.453 1 96.06 177 MET B O 1
ATOM 3832 N N . GLY B 1 178 ? -10.148 4.695 5.977 1 94.5 178 GLY B N 1
ATOM 3833 C CA . GLY B 1 178 ? -9.75 4.949 7.352 1 94.5 178 GLY B CA 1
ATOM 3834 C C . GLY B 1 178 ? -8.375 5.59 7.469 1 94.5 178 GLY B C 1
ATOM 3835 O O . GLY B 1 178 ? -8.172 6.484 8.289 1 94.5 178 GLY B O 1
ATOM 3836 N N . TYR B 1 179 ? -7.461 5.129 6.684 1 94.69 179 TYR B N 1
ATOM 3837 C CA . TYR B 1 179 ? -6.117 5.695 6.68 1 94.69 179 TYR B CA 1
ATOM 3838 C C . TYR B 1 179 ? -6.145 7.168 6.289 1 94.69 179 TYR B C 1
ATOM 3840 O O . TYR B 1 179 ? -5.551 8.008 6.973 1 94.69 179 TYR B O 1
ATOM 3848 N N . PHE B 1 180 ? -6.801 7.477 5.242 1 97.38 180 PHE B N 1
ATOM 3849 C CA . PHE B 1 180 ? -6.805 8.852 4.754 1 97.38 180 PHE B CA 1
ATOM 3850 C C . PHE B 1 180 ? -7.668 9.742 5.645 1 97.38 180 PHE B C 1
ATOM 3852 O O . PHE B 1 180 ? -7.488 10.961 5.676 1 97.38 180 PHE B O 1
ATOM 3859 N N . MET B 1 181 ? -8.602 9.094 6.359 1 95.75 181 MET B N 1
ATOM 3860 C CA . MET B 1 181 ? -9.336 9.836 7.387 1 95.75 181 MET B CA 1
ATOM 3861 C C . MET B 1 181 ? -8.383 10.383 8.438 1 95.75 181 MET B C 1
ATOM 3863 O O . MET B 1 181 ? -8.492 11.539 8.844 1 95.75 181 MET B O 1
ATOM 3867 N N . ILE B 1 182 ? -7.445 9.562 8.805 1 92.44 182 ILE B N 1
ATOM 3868 C CA . ILE B 1 182 ? -6.48 9.961 9.828 1 92.44 182 ILE B CA 1
ATOM 3869 C C . ILE B 1 182 ? -5.609 11.094 9.297 1 92.44 182 ILE B C 1
ATOM 3871 O O . ILE B 1 182 ? -5.293 12.039 10.023 1 92.44 182 ILE B O 1
ATOM 3875 N N . VAL B 1 183 ? -5.25 11.031 8.07 1 92.44 183 VAL B N 1
ATOM 3876 C CA . VAL B 1 183 ? -4.461 12.086 7.441 1 92.44 183 VAL B CA 1
ATOM 3877 C C . VAL B 1 183 ? -5.234 13.406 7.473 1 92.44 183 VAL B C 1
ATOM 3879 O O . VAL B 1 183 ? -4.691 14.438 7.855 1 92.44 183 VAL B O 1
ATOM 3882 N N . TYR B 1 184 ? -6.48 13.359 7.176 1 95.75 184 TYR B N 1
ATOM 3883 C CA . TYR B 1 184 ? -7.32 14.555 7.184 1 95.75 184 TYR B CA 1
ATOM 3884 C C . TYR B 1 184 ? -7.527 15.062 8.602 1 95.75 184 TYR B C 1
ATOM 3886 O O . TYR B 1 184 ? -7.57 16.281 8.828 1 95.75 184 TYR B O 1
ATOM 3894 N N . LEU B 1 185 ? -7.715 14.156 9.539 1 93.06 185 LEU B N 1
ATOM 3895 C CA . LEU B 1 185 ? -7.914 14.547 10.93 1 93.06 185 LEU B CA 1
ATOM 3896 C C . LEU B 1 185 ? -6.715 15.336 11.445 1 93.06 185 LEU B C 1
ATOM 3898 O O . LEU B 1 185 ? -6.879 16.344 12.133 1 93.06 185 LEU B O 1
ATOM 3902 N N . ALA B 1 186 ? -5.559 14.836 11.102 1 87.75 186 ALA B N 1
ATOM 3903 C CA . ALA B 1 186 ? -4.344 15.531 11.508 1 87.75 186 ALA B CA 1
ATOM 3904 C C . ALA B 1 186 ? -4.289 16.938 10.898 1 87.75 186 ALA B C 1
ATOM 3906 O O . ALA B 1 186 ? -3.922 17.891 11.586 1 87.75 186 ALA B O 1
ATOM 3907 N N . ALA B 1 187 ? -4.68 17.062 9.672 1 91.94 187 ALA B N 1
ATOM 3908 C CA . ALA B 1 187 ? -4.68 18.359 8.992 1 91.94 187 ALA B CA 1
ATOM 3909 C C . ALA B 1 187 ? -5.738 19.281 9.586 1 91.94 187 ALA B C 1
ATOM 3911 O O . ALA B 1 187 ? -5.52 20.484 9.703 1 91.94 187 ALA B O 1
ATOM 3912 N N . LEU B 1 188 ? -6.848 18.766 9.977 1 93.62 188 LEU B N 1
ATOM 3913 C CA . LEU B 1 188 ? -7.941 19.531 10.555 1 93.62 188 LEU B CA 1
ATOM 3914 C C . LEU B 1 188 ? -7.531 20.141 11.898 1 93.62 188 LEU B C 1
ATOM 3916 O O . LEU B 1 188 ? -7.938 21.25 12.234 1 93.62 188 LEU B O 1
ATOM 3920 N N . GLN B 1 189 ? -6.734 19.375 12.516 1 87.25 189 GLN B N 1
ATOM 3921 C CA . GLN B 1 189 ? -6.297 19.812 13.836 1 87.25 189 GLN B CA 1
ATOM 3922 C C . GLN B 1 189 ? -5.367 21.016 13.727 1 87.25 189 GLN B C 1
ATOM 3924 O O . GLN B 1 189 ? -5.199 21.766 14.695 1 87.25 189 GLN B O 1
ATOM 3929 N N . ASP B 1 190 ? -4.855 21.188 12.57 1 87.19 190 ASP B N 1
ATOM 3930 C CA . ASP B 1 190 ? -3.922 22.281 12.352 1 87.19 190 ASP B CA 1
ATOM 3931 C C . ASP B 1 190 ? -4.66 23.578 12.023 1 87.19 190 ASP B C 1
ATOM 3933 O O . ASP B 1 190 ? -4.07 24.656 12.047 1 87.19 190 ASP B O 1
ATOM 3937 N N . ILE B 1 191 ? -5.969 23.516 11.82 1 91.62 191 ILE B N 1
ATOM 3938 C CA . ILE B 1 191 ? -6.742 24.719 11.516 1 91.62 191 ILE B CA 1
ATOM 3939 C C . ILE B 1 191 ? -7.145 25.422 12.812 1 91.62 191 ILE B C 1
ATOM 3941 O O . ILE B 1 191 ? -7.844 24.844 13.648 1 91.62 191 ILE B O 1
ATOM 3945 N N . PRO B 1 192 ? -6.727 26.656 13 1 93.94 192 PRO B N 1
ATOM 3946 C CA . PRO B 1 192 ? -7.062 27.375 14.234 1 93.94 192 PRO B CA 1
ATOM 3947 C C . PRO B 1 192 ? -8.57 27.5 14.445 1 93.94 192 PRO B C 1
ATOM 3949 O O . PRO B 1 192 ? -9.289 27.906 13.531 1 93.94 192 PRO B O 1
ATOM 3952 N N . TYR B 1 193 ? -8.891 27.25 15.625 1 91.56 193 TYR B N 1
ATOM 3953 C CA . TYR B 1 193 ? -10.305 27.328 15.984 1 91.56 193 TYR B CA 1
ATOM 3954 C C . TYR B 1 193 ? -10.812 28.766 15.914 1 91.56 193 TYR B C 1
ATOM 3956 O O . TYR B 1 193 ? -12.008 28.984 15.711 1 91.56 193 TYR B O 1
ATOM 3964 N N . SER B 1 194 ? -9.938 29.688 16.031 1 94.75 194 SER B N 1
ATOM 3965 C CA . SER B 1 194 ? -10.281 31.109 16.016 1 94.75 194 SER B CA 1
ATOM 3966 C C . SER B 1 194 ? -10.906 31.5 14.68 1 94.75 194 SER B C 1
ATOM 3968 O O . SER B 1 194 ? -11.742 32.406 14.625 1 94.75 194 SER B O 1
ATOM 3970 N N . LEU B 1 195 ? -10.516 30.781 13.656 1 94.56 195 LEU B N 1
ATOM 3971 C CA . LEU B 1 195 ? -11.086 31.078 12.344 1 94.56 195 LEU B CA 1
ATOM 3972 C C . LEU B 1 195 ? -12.57 30.734 12.312 1 94.56 195 LEU B C 1
ATOM 3974 O O . LEU B 1 195 ? -13.367 31.453 11.695 1 94.56 195 LEU B O 1
ATOM 3978 N N . TYR B 1 196 ? -12.93 29.75 13 1 91.88 196 TYR B N 1
ATOM 3979 C CA . TYR B 1 196 ? -14.328 29.328 13.039 1 91.88 196 TYR B CA 1
ATOM 3980 C C . TYR B 1 196 ? -15.141 30.234 13.945 1 91.88 196 TYR B C 1
ATOM 3982 O O . TYR B 1 196 ? -16.297 30.562 13.641 1 91.88 196 TYR B O 1
ATOM 3990 N N . GLU B 1 197 ? -14.555 30.625 15.016 1 93.38 197 GLU B N 1
ATOM 3991 C CA . GLU B 1 197 ? -15.203 31.547 15.938 1 93.38 197 GLU B CA 1
ATOM 3992 C C . GLU B 1 197 ? -15.484 32.875 15.266 1 93.38 197 GLU B C 1
ATOM 3994 O O . GLU B 1 197 ? -16.578 33.438 15.406 1 93.38 197 GLU B O 1
ATOM 3999 N N . ALA B 1 198 ? -14.5 33.344 14.609 1 95.75 198 ALA B N 1
ATOM 4000 C CA . ALA B 1 198 ? -14.641 34.594 13.906 1 95.75 198 ALA B CA 1
ATOM 4001 C C . ALA B 1 198 ? -15.734 34.531 12.852 1 95.75 198 ALA B C 1
ATOM 4003 O O . ALA B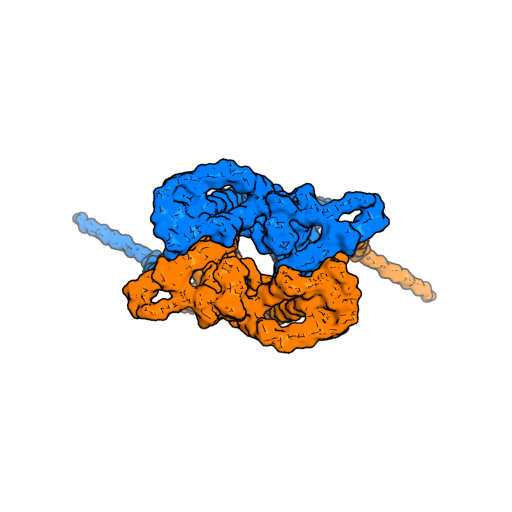 1 198 ? -16.516 35.469 12.688 1 95.75 198 ALA B O 1
ATOM 4004 N N . SER B 1 199 ? -15.805 33.469 12.141 1 94.94 199 SER B N 1
ATOM 4005 C CA . SER B 1 199 ? -16.797 33.312 11.086 1 94.94 199 SER B CA 1
ATOM 4006 C C . SER B 1 199 ? -18.203 33.188 11.664 1 94.94 199 SER B C 1
ATOM 4008 O O . SER B 1 199 ? -19.172 33.656 11.047 1 94.94 199 SER B O 1
ATOM 4010 N N . THR B 1 200 ? -18.266 32.625 12.828 1 93.19 200 THR B N 1
ATOM 4011 C CA . THR B 1 200 ? -19.547 32.531 13.508 1 93.19 200 THR B CA 1
ATOM 4012 C C . THR B 1 200 ? -20.047 33.906 13.914 1 93.19 200 THR B C 1
ATOM 4014 O O . THR B 1 200 ? -21.234 34.188 13.805 1 93.19 200 THR B O 1
ATOM 4017 N N . ILE B 1 201 ? -19.188 34.656 14.344 1 95.19 201 ILE B N 1
ATOM 4018 C CA . ILE B 1 201 ? -19.531 36.031 14.719 1 95.19 201 ILE B CA 1
ATOM 4019 C C . ILE B 1 201 ? -20.031 36.781 13.492 1 95.19 201 ILE B C 1
ATOM 4021 O O . ILE B 1 201 ? -20.938 37.594 13.586 1 95.19 201 ILE B O 1
ATOM 4025 N N . ASP B 1 202 ? -19.547 36.5 12.312 1 95.44 202 ASP B N 1
ATOM 4026 C CA . ASP B 1 202 ? -19.938 37.125 11.055 1 95.44 202 ASP B CA 1
ATOM 4027 C C . ASP B 1 202 ? -21.234 36.531 10.523 1 95.44 202 ASP B C 1
ATOM 4029 O O . ASP B 1 202 ? -21.766 36.969 9.492 1 95.44 202 ASP B O 1
ATOM 4033 N N . GLY B 1 203 ? -21.719 35.5 11.18 1 94.25 203 GLY B N 1
ATOM 4034 C CA . GLY B 1 203 ? -23 34.938 10.828 1 94.25 203 GLY B CA 1
ATOM 4035 C C . GLY B 1 203 ? -22.906 33.75 9.891 1 94.25 203 GLY B C 1
ATOM 4036 O O . GLY B 1 203 ? -23.906 33.344 9.32 1 94.25 203 GLY B O 1
ATOM 4037 N N . ALA B 1 204 ? -21.734 33.25 9.742 1 94.38 204 ALA B N 1
ATOM 4038 C CA . ALA B 1 204 ? -21.547 32.125 8.836 1 94.38 204 ALA B CA 1
ATOM 4039 C C . ALA B 1 204 ? -22.094 30.828 9.445 1 94.38 204 ALA B C 1
ATOM 4041 O O . ALA B 1 204 ? -21.953 30.594 10.641 1 94.38 204 ALA B O 1
ATOM 4042 N N . ASN B 1 205 ? -22.766 30.031 8.578 1 93.94 205 ASN B N 1
ATOM 4043 C CA . ASN B 1 205 ? -23.219 28.734 9.031 1 93.94 205 ASN B CA 1
ATOM 4044 C C . ASN B 1 205 ? -22.172 27.656 8.781 1 93.94 205 ASN B C 1
ATOM 4046 O O . ASN B 1 205 ? -21.094 27.938 8.266 1 93.94 205 ASN B O 1
ATOM 4050 N N . LYS B 1 206 ? -22.484 26.422 9.133 1 89.94 206 LYS B N 1
ATOM 4051 C CA . LYS B 1 206 ? -21.5 25.328 9.102 1 89.94 206 LYS B CA 1
ATOM 4052 C C . LYS B 1 206 ? -21.109 25 7.664 1 89.94 206 LYS B C 1
ATOM 4054 O O . LYS B 1 206 ? -19.953 24.672 7.395 1 89.94 206 LYS B O 1
ATOM 4059 N N . SER B 1 207 ? -22.062 24.984 6.809 1 93.06 207 SER B N 1
ATOM 4060 C CA . SER B 1 207 ? -21.766 24.719 5.406 1 93.06 207 SER B CA 1
ATOM 4061 C C . SER B 1 207 ? -20.859 25.797 4.809 1 93.06 207 SER B C 1
ATOM 4063 O O . SER B 1 207 ? -19.953 25.5 4.035 1 93.06 207 SER B O 1
ATOM 4065 N N . GLN B 1 208 ? -21.094 27.016 5.211 1 94.25 208 GLN B N 1
ATOM 4066 C CA . GLN B 1 208 ? -20.281 28.141 4.754 1 94.25 208 GLN B CA 1
ATOM 4067 C C . GLN B 1 208 ? -18.859 28.031 5.32 1 94.25 208 GLN B C 1
ATOM 4069 O O . GLN B 1 208 ? -17.891 28.297 4.613 1 94.25 208 GLN B O 1
ATOM 4074 N N . GLN B 1 209 ? -18.812 27.688 6.586 1 94.88 209 GLN B N 1
ATOM 4075 C CA . GLN B 1 209 ? -17.5 27.531 7.219 1 94.88 209 GLN B CA 1
ATOM 4076 C C . GLN B 1 209 ? -16.703 26.422 6.539 1 94.88 209 GLN B C 1
ATOM 4078 O O . GLN B 1 209 ? -15.492 26.562 6.352 1 94.88 209 GLN B O 1
ATOM 4083 N N . PHE B 1 210 ? -17.438 25.344 6.156 1 93.88 210 PHE B N 1
ATOM 4084 C CA . PHE B 1 210 ? -16.75 24.234 5.512 1 93.88 210 PHE B CA 1
ATOM 4085 C C . PHE B 1 210 ? -16.156 24.672 4.176 1 93.88 210 PHE B C 1
ATOM 4087 O O . PHE B 1 210 ? -14.977 24.422 3.91 1 93.88 210 PHE B O 1
ATOM 4094 N N . PHE B 1 211 ? -16.875 25.328 3.322 1 94.5 211 PHE B N 1
ATOM 4095 C CA . PHE B 1 211 ? -16.453 25.609 1.957 1 94.5 211 PHE B CA 1
ATOM 4096 C C . PHE B 1 211 ? -15.539 26.844 1.922 1 94.5 211 PHE B C 1
ATOM 4098 O O . PHE B 1 211 ? -14.711 26.969 1.021 1 94.5 211 PHE B O 1
ATOM 4105 N N . SER B 1 212 ? -15.562 27.719 2.979 1 94.31 212 SER B N 1
ATOM 4106 C CA . SER B 1 212 ? -14.781 28.953 2.951 1 94.31 212 SER B CA 1
ATOM 4107 C C . SER B 1 212 ? -13.523 28.844 3.803 1 94.31 212 SER B C 1
ATOM 4109 O O . SER B 1 212 ? -12.555 29.578 3.598 1 94.31 212 SER B O 1
ATOM 4111 N N . ILE B 1 213 ? -13.555 27.953 4.793 1 94.81 213 ILE B N 1
ATOM 4112 C CA . ILE B 1 213 ? -12.422 27.859 5.715 1 94.81 213 ILE B CA 1
ATOM 4113 C C . ILE B 1 213 ? -11.812 26.469 5.652 1 94.81 213 ILE B C 1
ATOM 4115 O O . ILE B 1 213 ? -10.695 26.281 5.168 1 94.81 213 ILE B O 1
ATOM 4119 N N . THR B 1 214 ? -12.633 25.453 5.945 1 94.62 214 THR B N 1
ATOM 4120 C CA . THR B 1 214 ? -12.125 24.109 6.141 1 94.62 214 THR B CA 1
ATOM 4121 C C . THR B 1 214 ? -11.555 23.547 4.84 1 94.62 214 THR B C 1
ATOM 4123 O O . THR B 1 214 ? -10.383 23.172 4.777 1 94.62 214 THR B O 1
ATOM 4126 N N . PHE B 1 215 ? -12.375 23.547 3.818 1 94.12 215 PHE B N 1
ATOM 4127 C CA . PHE B 1 215 ? -12.031 22.891 2.562 1 94.12 215 PHE B CA 1
ATOM 4128 C C . PHE B 1 215 ? -10.82 23.562 1.92 1 94.12 215 PHE B C 1
ATOM 4130 O O . PHE B 1 215 ? -9.867 22.891 1.529 1 94.12 215 PHE B O 1
ATOM 4137 N N . PRO B 1 216 ? -10.781 24.891 1.892 1 93.69 216 PRO B N 1
ATOM 4138 C CA . PRO B 1 216 ? -9.617 25.547 1.302 1 93.69 216 PRO B CA 1
ATOM 4139 C C . PRO B 1 216 ? -8.344 25.344 2.113 1 93.69 216 PRO B C 1
ATOM 4141 O O . PRO B 1 216 ? -7.258 25.188 1.539 1 93.69 216 PRO B O 1
ATOM 4144 N N . LEU B 1 217 ? -8.484 25.297 3.428 1 94.19 217 LEU B N 1
ATOM 4145 C CA . LEU B 1 217 ? -7.297 25.172 4.262 1 94.19 217 LEU B CA 1
ATOM 4146 C C . LEU B 1 217 ? -6.801 23.734 4.285 1 94.19 217 LEU B C 1
ATOM 4148 O O . LEU B 1 217 ? -5.664 23.469 4.688 1 94.19 217 LEU B O 1
ATOM 4152 N N . LEU B 1 218 ? -7.637 22.766 3.777 1 95.25 218 LEU B N 1
ATOM 4153 C CA . LEU B 1 218 ? -7.246 21.359 3.686 1 95.25 218 LEU B CA 1
ATOM 4154 C C . LEU B 1 218 ? -6.633 21.062 2.322 1 95.25 218 LEU B C 1
ATOM 4156 O O . LEU B 1 218 ? -6.242 19.922 2.053 1 95.25 218 LEU B O 1
ATOM 4160 N N . ALA B 1 219 ? -6.465 22 1.48 1 94.06 219 ALA B N 1
ATOM 4161 C CA . ALA B 1 219 ? -6.055 21.812 0.091 1 94.06 219 ALA B CA 1
ATOM 4162 C C . ALA B 1 219 ? -4.73 21.062 0.008 1 94.06 219 ALA B C 1
ATOM 4164 O O . ALA B 1 219 ? -4.605 20.094 -0.745 1 94.06 219 ALA B O 1
ATOM 4165 N N . PRO B 1 220 ? -3.76 21.406 0.78 1 90.31 220 PRO B N 1
ATOM 4166 C CA . PRO B 1 220 ? -2.5 20.672 0.682 1 90.31 220 PRO B CA 1
ATOM 4167 C C . PRO B 1 220 ? -2.658 19.188 1.018 1 90.31 220 PRO B C 1
ATOM 4169 O O . PRO B 1 220 ? -2.119 18.328 0.312 1 90.31 220 PRO B O 1
ATOM 4172 N N . SER B 1 221 ? -3.41 18.969 2.092 1 93.44 221 SER B N 1
ATOM 4173 C CA . SER B 1 221 ? -3.648 17.578 2.477 1 93.44 221 SER B CA 1
ATOM 4174 C C . SER B 1 221 ? -4.512 16.859 1.445 1 93.44 221 SER B C 1
ATOM 4176 O O . SER B 1 221 ? -4.316 15.664 1.186 1 93.44 221 SER B O 1
ATOM 4178 N N . THR B 1 222 ? -5.469 17.578 0.911 1 96.19 222 THR B N 1
ATOM 4179 C CA . THR B 1 222 ? -6.32 16.984 -0.114 1 96.19 222 THR B CA 1
ATOM 4180 C C . THR B 1 222 ? -5.504 16.609 -1.345 1 96.19 222 THR B C 1
ATOM 4182 O O . THR B 1 222 ? -5.73 15.555 -1.944 1 96.19 222 THR B O 1
ATOM 4185 N N . PHE B 1 223 ? -4.602 17.422 -1.731 1 93.69 223 PHE B N 1
ATOM 4186 C CA . PHE B 1 223 ? -3.746 17.125 -2.871 1 93.69 223 PHE B CA 1
ATOM 4187 C C . PHE B 1 223 ? -2.887 15.891 -2.59 1 93.69 223 PHE B C 1
ATOM 4189 O O . PHE B 1 223 ? -2.693 15.047 -3.469 1 93.69 223 PHE B O 1
ATOM 4196 N N . PHE B 1 224 ? -2.395 15.867 -1.398 1 91.88 224 PHE B N 1
ATOM 4197 C CA . PHE B 1 224 ? -1.604 14.711 -1.004 1 91.88 224 PHE B CA 1
ATOM 4198 C C . PHE B 1 224 ? -2.436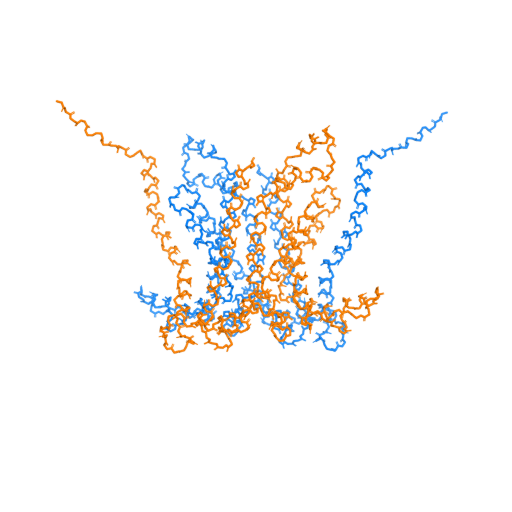 13.438 -1.08 1 91.88 224 PHE B C 1
ATOM 4200 O O . PHE B 1 224 ? -1.996 12.438 -1.65 1 91.88 224 PHE B O 1
ATOM 4207 N N . VAL B 1 225 ? -3.631 13.445 -0.479 1 96.31 225 VAL B N 1
ATOM 4208 C CA . VAL B 1 225 ? -4.527 12.289 -0.461 1 96.31 225 VAL B CA 1
ATOM 4209 C C . VAL B 1 225 ? -4.902 11.906 -1.89 1 96.31 225 VAL B C 1
ATOM 4211 O O . VAL B 1 225 ? -4.871 10.727 -2.25 1 96.31 225 VAL B O 1
ATOM 4214 N N . LEU B 1 226 ? -5.211 12.883 -2.674 1 97.19 226 LEU B N 1
ATOM 4215 C CA . LEU B 1 226 ? -5.574 12.656 -4.066 1 97.19 226 LEU B CA 1
ATOM 4216 C C . LEU B 1 226 ? -4.434 11.992 -4.824 1 97.19 226 LEU B C 1
ATOM 4218 O O . LEU B 1 226 ? -4.656 11.047 -5.59 1 97.19 226 LEU B O 1
ATOM 4222 N N . MET B 1 227 ? -3.295 12.469 -4.664 1 95.25 227 MET B N 1
ATOM 4223 C CA . MET B 1 227 ? -2.125 11.93 -5.355 1 95.25 227 MET B CA 1
ATOM 4224 C C . MET B 1 227 ? -1.864 10.484 -4.945 1 95.25 227 MET B C 1
ATOM 4226 O O . MET B 1 227 ? -1.687 9.617 -5.801 1 95.25 227 MET B O 1
ATOM 4230 N N . MET B 1 228 ? -1.874 10.281 -3.688 1 95.06 228 MET B N 1
ATOM 4231 C CA . MET B 1 228 ? -1.581 8.938 -3.188 1 95.06 228 MET B CA 1
ATOM 4232 C C . MET B 1 228 ? -2.66 7.953 -3.617 1 95.06 228 MET B C 1
ATOM 4234 O O . MET B 1 228 ? -2.355 6.824 -4.004 1 95.06 228 MET B O 1
ATOM 4238 N N . LEU B 1 229 ? -3.902 8.32 -3.564 1 97.94 229 LEU B N 1
ATOM 4239 C CA . LEU B 1 229 ? -5 7.465 -4 1 97.94 229 LEU B CA 1
ATOM 4240 C C . LEU B 1 229 ? -4.883 7.145 -5.488 1 97.94 229 LEU B C 1
ATOM 4242 O O . LEU B 1 229 ? -5.129 6.012 -5.902 1 97.94 229 LEU B O 1
ATOM 4246 N N . THR B 1 230 ? -4.523 8.203 -6.199 1 97.62 230 THR B N 1
ATOM 4247 C CA . THR B 1 230 ? -4.383 8.008 -7.641 1 97.62 230 THR B CA 1
ATOM 4248 C C . THR B 1 230 ? -3.27 7.016 -7.949 1 97.62 230 THR B C 1
ATOM 4250 O O . THR B 1 230 ? -3.477 6.055 -8.695 1 97.62 230 THR B O 1
ATOM 4253 N N . ILE B 1 231 ? -2.158 7.184 -7.379 1 96.69 231 ILE B N 1
ATOM 4254 C CA . ILE B 1 231 ? -1.018 6.309 -7.625 1 96.69 231 ILE B CA 1
ATOM 4255 C C . ILE B 1 231 ? -1.376 4.875 -7.234 1 96.69 231 ILE B C 1
ATOM 4257 O O . ILE B 1 231 ? -1.203 3.949 -8.031 1 96.69 231 ILE B O 1
ATOM 4261 N N . ASN B 1 232 ? -1.959 4.672 -6.109 1 96.56 232 ASN B N 1
ATOM 4262 C CA . ASN B 1 232 ? -2.246 3.34 -5.586 1 96.56 232 ASN B CA 1
ATOM 4263 C C . ASN B 1 232 ? -3.334 2.641 -6.395 1 96.56 232 ASN B C 1
ATOM 4265 O O . ASN B 1 232 ? -3.305 1.42 -6.555 1 96.56 232 ASN B O 1
ATOM 4269 N N . SER B 1 233 ? -4.277 3.387 -6.867 1 98 233 SER B N 1
ATOM 4270 C CA . SER B 1 233 ? -5.371 2.777 -7.617 1 98 233 SER B CA 1
ATOM 4271 C C . SER B 1 233 ? -4.914 2.328 -9 1 98 233 SER B C 1
ATOM 4273 O O . SER B 1 233 ? -5.355 1.293 -9.5 1 98 233 SER B O 1
ATOM 4275 N N . PHE B 1 234 ? -4.031 3.047 -9.609 1 97.94 234 PHE B N 1
ATOM 4276 C CA . PHE B 1 234 ? -3.564 2.693 -10.945 1 97.94 234 PHE B CA 1
ATOM 4277 C C . PHE B 1 234 ? -2.688 1.447 -10.898 1 97.94 234 PHE B C 1
ATOM 4279 O O . PHE B 1 234 ? -2.631 0.685 -11.867 1 97.94 234 PHE B O 1
ATOM 4286 N N . LYS B 1 235 ? -2.064 1.221 -9.805 1 96.19 235 LYS B N 1
ATOM 4287 C CA . LYS B 1 235 ? -1.139 0.094 -9.727 1 96.19 235 LYS B CA 1
ATOM 4288 C C . LYS B 1 235 ? -1.766 -1.085 -8.992 1 96.19 235 LYS B C 1
ATOM 4290 O O . LYS B 1 235 ? -1.06 -1.991 -8.547 1 96.19 235 LYS B O 1
ATOM 4295 N N . ILE B 1 236 ? -3.043 -1.048 -8.875 1 96.81 236 ILE B N 1
ATOM 4296 C CA . ILE B 1 236 ? -3.746 -2.062 -8.102 1 96.81 236 ILE B CA 1
ATOM 4297 C C . ILE B 1 236 ? -3.477 -3.445 -8.688 1 96.81 236 ILE B C 1
ATOM 4299 O O . ILE B 1 236 ? -3.611 -3.646 -9.898 1 96.81 236 ILE B O 1
ATOM 4303 N N . PHE B 1 237 ? -3.111 -4.41 -7.852 1 96.06 237 PHE B N 1
ATOM 4304 C CA . PHE B 1 237 ? -2.867 -5.773 -8.32 1 96.06 237 PHE B CA 1
ATOM 4305 C C . PHE B 1 237 ? -3.395 -6.789 -7.312 1 96.06 237 PHE B C 1
ATOM 4307 O O . PHE B 1 237 ? -4.215 -7.645 -7.66 1 96.06 237 PHE B O 1
ATOM 4314 N N . ASP B 1 238 ? -3.016 -6.707 -5.984 1 93.31 238 ASP B N 1
ATOM 4315 C CA . ASP B 1 238 ? -3.217 -7.742 -4.977 1 93.31 238 ASP B CA 1
ATOM 4316 C C . ASP B 1 238 ? -4.703 -8.031 -4.777 1 93.31 238 ASP B C 1
ATOM 4318 O O . ASP B 1 238 ? -5.125 -9.195 -4.809 1 93.31 238 ASP B O 1
ATOM 4322 N N . LEU B 1 239 ? -5.449 -6.945 -4.676 1 95.69 239 LEU B N 1
ATOM 4323 C CA . LEU B 1 239 ? -6.879 -7.113 -4.441 1 95.69 239 LEU B CA 1
ATOM 4324 C C . LEU B 1 239 ? -7.547 -7.801 -5.629 1 95.69 239 LEU B C 1
ATOM 4326 O O . LEU B 1 239 ? -8.336 -8.727 -5.449 1 95.69 239 LEU B O 1
ATOM 4330 N N . VAL B 1 240 ? -7.219 -7.34 -6.824 1 97.12 240 VAL B N 1
ATOM 4331 C CA . VAL B 1 240 ? -7.832 -7.875 -8.031 1 97.12 240 VAL B CA 1
ATOM 4332 C C . VAL B 1 240 ? -7.418 -9.336 -8.227 1 97.12 240 VAL B C 1
ATOM 4334 O O . VAL B 1 240 ? -8.258 -10.188 -8.508 1 97.12 240 VAL B O 1
ATOM 4337 N N . TYR B 1 241 ? -6.215 -9.594 -8.023 1 94.62 241 TYR B N 1
ATOM 4338 C CA . TYR B 1 241 ? -5.707 -10.953 -8.195 1 94.62 241 TYR B CA 1
ATOM 4339 C C . TYR B 1 241 ? -6.375 -11.914 -7.219 1 94.62 241 TYR B C 1
ATOM 4341 O O . TYR B 1 241 ? -6.793 -13.008 -7.605 1 94.62 241 TYR B O 1
ATOM 4349 N N . MET B 1 242 ? -6.508 -11.547 -6.02 1 93.69 242 MET B N 1
ATOM 4350 C CA . MET B 1 242 ? -7.012 -12.438 -4.977 1 93.69 242 MET B CA 1
ATOM 4351 C C . MET B 1 242 ? -8.516 -12.633 -5.109 1 93.69 242 MET B C 1
ATOM 4353 O O . MET B 1 242 ? -9.031 -13.727 -4.883 1 93.69 242 MET B O 1
ATOM 4357 N N . MET B 1 243 ? -9.18 -11.609 -5.535 1 95.56 243 MET B N 1
ATOM 4358 C CA . MET B 1 243 ? -10.641 -11.703 -5.512 1 95.56 243 MET B CA 1
ATOM 4359 C C . MET B 1 243 ? -11.172 -12.242 -6.832 1 95.56 243 MET B C 1
ATOM 4361 O O . MET B 1 243 ? -12.18 -12.961 -6.855 1 95.56 243 MET B O 1
ATOM 4365 N N . THR B 1 244 ? -10.422 -11.891 -7.961 1 96.62 244 THR B N 1
ATOM 4366 C CA . THR B 1 244 ? -11.078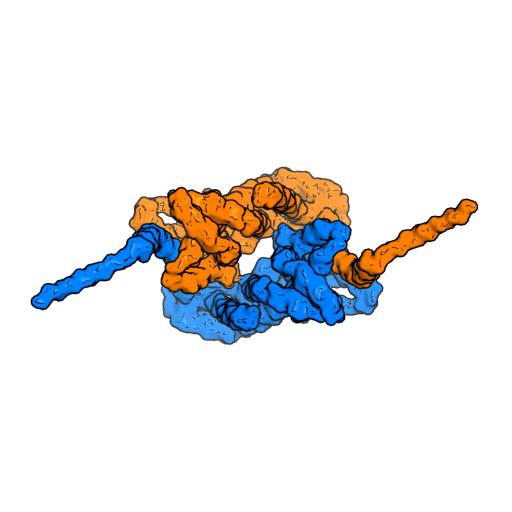 -12.195 -9.227 1 96.62 244 THR B CA 1
ATOM 4367 C C . THR B 1 244 ? -10.078 -12.75 -10.234 1 96.62 244 THR B C 1
ATOM 4369 O O . THR B 1 244 ? -10.477 -13.273 -11.281 1 96.62 244 THR B O 1
ATOM 4372 N N . GLU B 1 245 ? -8.82 -12.609 -9.953 1 94.25 245 GLU B N 1
ATOM 4373 C CA . GLU B 1 245 ? -7.77 -12.992 -10.898 1 94.25 245 GLU B CA 1
ATOM 4374 C C . GLU B 1 245 ? -8.016 -12.375 -12.273 1 94.25 245 GLU B C 1
ATOM 4376 O O . GLU B 1 245 ? -7.773 -13.023 -13.297 1 94.25 245 GLU B O 1
ATOM 4381 N N . GLY B 1 246 ? -8.656 -11.234 -12.281 1 96.25 246 GLY B N 1
ATOM 4382 C CA . GLY B 1 246 ? -8.906 -10.516 -13.523 1 96.25 246 GLY B CA 1
ATOM 4383 C C . GLY B 1 246 ? -10.227 -10.875 -14.164 1 96.25 246 GLY B C 1
ATOM 4384 O O . GLY B 1 246 ? -10.617 -10.281 -15.172 1 96.25 246 GLY B O 1
ATOM 4385 N N . GLY B 1 247 ? -10.984 -11.82 -13.555 1 96.5 247 GLY B N 1
ATOM 4386 C CA . GLY B 1 247 ? -12.219 -12.312 -14.156 1 96.5 247 GLY B CA 1
ATOM 4387 C C . GLY B 1 247 ? -13.445 -11.547 -13.695 1 96.5 247 GLY B C 1
ATOM 4388 O O . GLY B 1 247 ? -13.336 -10.57 -12.945 1 96.5 247 GLY B O 1
ATOM 4389 N N . PRO B 1 248 ? -14.602 -12.086 -14.164 1 95.94 248 PRO B N 1
ATOM 4390 C CA . PRO B 1 248 ? -14.82 -13.141 -15.156 1 95.94 248 PRO B CA 1
ATOM 4391 C C . PRO B 1 248 ? -14.25 -12.789 -16.531 1 95.94 248 PRO B C 1
ATOM 4393 O O . PRO B 1 248 ? -14.352 -11.633 -16.969 1 95.94 248 PRO B O 1
ATOM 4396 N N . GLY B 1 249 ? -13.656 -13.844 -17.156 1 95 249 GLY B N 1
ATOM 4397 C CA . GLY B 1 249 ? -12.93 -13.484 -18.375 1 95 249 GLY B CA 1
ATOM 4398 C C . GLY B 1 249 ? -11.852 -12.453 -18.141 1 95 249 GLY B C 1
ATOM 4399 O O . GLY B 1 249 ? -10.953 -12.656 -17.328 1 95 249 GLY B O 1
ATOM 4400 N N . ASN B 1 250 ? -12.016 -11.289 -18.797 1 97 250 ASN B N 1
ATOM 4401 C CA . ASN B 1 250 ? -11.078 -10.18 -18.625 1 97 250 ASN B CA 1
ATOM 4402 C C . ASN B 1 250 ? -11.781 -8.938 -18.094 1 97 250 ASN B C 1
ATOM 4404 O O . ASN B 1 250 ? -11.273 -7.82 -18.25 1 97 250 ASN B O 1
ATOM 4408 N N . ALA B 1 251 ? -12.859 -9.172 -17.375 1 97.94 251 ALA B N 1
ATOM 4409 C CA . ALA B 1 251 ? -13.734 -8.055 -17.031 1 97.94 251 ALA B CA 1
ATOM 4410 C C . ALA B 1 251 ? -13.109 -7.188 -15.938 1 97.94 251 ALA B C 1
ATOM 4412 O O . ALA B 1 251 ? -13.539 -6.055 -15.711 1 97.94 251 ALA B O 1
ATOM 4413 N N . SER B 1 252 ? -12.086 -7.727 -15.297 1 98.31 252 SER B N 1
ATOM 4414 C CA . SER B 1 252 ? -11.414 -6.945 -14.266 1 98.31 252 SER B CA 1
ATOM 4415 C C . SER B 1 252 ? -9.898 -7.016 -14.414 1 98.31 252 SER B C 1
ATOM 4417 O O . SER B 1 252 ? -9.164 -6.812 -13.445 1 98.31 252 SER B O 1
ATOM 4419 N N . THR B 1 253 ? -9.445 -7.355 -15.648 1 98.38 253 THR B N 1
ATOM 4420 C CA . THR B 1 253 ? -8.016 -7.344 -15.922 1 98.38 253 THR B CA 1
ATOM 4421 C C . THR B 1 253 ? -7.484 -5.914 -15.977 1 98.38 253 THR B C 1
ATOM 4423 O O . THR B 1 253 ? -7.68 -5.211 -16.969 1 98.38 253 THR B O 1
ATOM 4426 N N . MET B 1 254 ? -6.816 -5.562 -14.891 1 98.56 254 MET B N 1
ATOM 4427 C CA . MET B 1 254 ? -6.195 -4.246 -14.812 1 98.56 254 MET B CA 1
ATOM 4428 C C . MET B 1 254 ? -4.824 -4.246 -15.477 1 98.56 254 MET B C 1
ATOM 4430 O O . MET B 1 254 ? -4.312 -5.305 -15.852 1 98.56 254 MET B O 1
ATOM 4434 N N . LEU B 1 255 ? -4.23 -3.061 -15.617 1 98.31 255 LEU B N 1
ATOM 4435 C CA . LEU B 1 255 ? -2.924 -2.93 -16.25 1 98.31 255 LEU B CA 1
ATOM 4436 C C . LEU B 1 255 ? -1.88 -3.764 -15.516 1 98.31 255 LEU B C 1
ATOM 4438 O O . LEU B 1 255 ? -1.077 -4.457 -16.156 1 98.31 255 LEU B O 1
ATOM 4442 N N . SER B 1 256 ? -1.918 -3.736 -14.227 1 97.12 256 SER B N 1
ATOM 4443 C CA . SER B 1 256 ? -0.964 -4.504 -13.43 1 97.12 256 SER B CA 1
ATOM 4444 C C . SER B 1 256 ? -1.138 -6.004 -13.656 1 97.12 256 SER B C 1
ATOM 4446 O O . SER B 1 256 ? -0.157 -6.75 -13.68 1 97.12 256 SER B O 1
ATOM 4448 N N . GLN B 1 257 ? -2.355 -6.426 -13.836 1 96.75 257 GLN B N 1
ATOM 4449 C CA . GLN B 1 257 ? -2.621 -7.832 -14.117 1 96.75 257 GLN B CA 1
ATOM 4450 C C . GLN B 1 257 ? -2.115 -8.219 -15.508 1 96.75 257 GLN B C 1
ATOM 4452 O O . GLN B 1 257 ? -1.637 -9.336 -15.711 1 96.75 257 GLN B O 1
ATOM 4457 N N . TYR B 1 258 ? -2.326 -7.348 -16.438 1 98.06 258 TYR B N 1
ATOM 4458 C CA . TYR B 1 258 ? -1.787 -7.594 -17.781 1 98.06 258 TYR B CA 1
ATOM 4459 C C . TYR B 1 258 ? -0.276 -7.781 -17.734 1 98.06 258 TYR B C 1
ATOM 4461 O O . TYR B 1 258 ? 0.263 -8.695 -18.359 1 98.06 258 TYR B O 1
ATOM 4469 N N . ILE B 1 259 ? 0.431 -6.949 -17.016 1 97.38 259 ILE B N 1
ATOM 4470 C CA . ILE B 1 259 ? 1.874 -7.062 -16.828 1 97.38 259 ILE B CA 1
ATOM 4471 C C . ILE B 1 259 ? 2.211 -8.414 -16.219 1 97.38 259 ILE B C 1
ATOM 4473 O O . ILE B 1 259 ? 3.133 -9.102 -16.656 1 97.38 259 ILE B O 1
ATOM 4477 N N . TYR B 1 260 ? 1.467 -8.781 -15.25 1 96.12 260 TYR B N 1
ATOM 4478 C CA . TYR B 1 260 ? 1.659 -10.062 -14.578 1 96.12 260 TYR B CA 1
ATOM 4479 C C . TYR B 1 260 ? 1.519 -11.219 -15.562 1 96.12 260 TYR B C 1
ATOM 4481 O O . TYR B 1 260 ? 2.359 -12.117 -15.594 1 96.12 260 TYR B O 1
ATOM 4489 N N . ASN B 1 261 ? 0.45 -11.18 -16.328 1 97.06 261 ASN B N 1
ATOM 4490 C CA . ASN B 1 261 ? 0.196 -12.242 -17.297 1 97.06 261 ASN B CA 1
ATOM 4491 C C . ASN B 1 261 ? 1.331 -12.359 -18.312 1 97.06 261 ASN B C 1
ATOM 4493 O O . ASN B 1 261 ? 1.754 -13.469 -18.656 1 97.06 261 ASN B O 1
ATOM 4497 N N . GLN B 1 262 ? 1.801 -11.266 -18.719 1 96.88 262 GLN B N 1
ATOM 4498 C CA . GLN B 1 262 ? 2.891 -11.289 -19.688 1 96.88 262 GLN B CA 1
ATOM 4499 C C . GLN B 1 262 ? 4.18 -11.797 -19.062 1 96.88 262 GLN B C 1
ATOM 4501 O O . GLN B 1 262 ? 4.895 -12.609 -19.656 1 96.88 262 GLN B O 1
ATOM 4506 N N . ALA B 1 263 ? 4.477 -11.422 -17.875 1 94.38 263 ALA B N 1
ATOM 4507 C CA . ALA B 1 263 ? 5.758 -11.719 -17.234 1 94.38 263 ALA B CA 1
ATOM 4508 C C . ALA B 1 263 ? 5.77 -13.133 -16.672 1 94.38 263 ALA B C 1
ATOM 4510 O O . ALA B 1 263 ? 6.734 -13.883 -16.844 1 94.38 263 ALA B O 1
ATOM 4511 N N . PHE B 1 264 ? 4.648 -13.562 -16.031 1 92.38 264 PHE B N 1
ATOM 4512 C CA . PHE B 1 264 ? 4.727 -14.742 -15.188 1 92.38 264 PHE B CA 1
ATOM 4513 C C . PHE B 1 264 ? 3.875 -15.875 -15.75 1 92.38 264 PHE B C 1
ATOM 4515 O O . PHE B 1 264 ? 3.957 -17.016 -15.289 1 92.38 264 PHE B O 1
ATOM 4522 N N . ILE B 1 265 ? 3.105 -15.57 -16.703 1 93.25 265 ILE B N 1
ATOM 4523 C CA . ILE B 1 265 ? 2.32 -16.609 -17.359 1 93.25 265 ILE B CA 1
ATOM 4524 C C . ILE B 1 265 ? 2.85 -16.844 -18.781 1 93.25 265 ILE B C 1
ATOM 4526 O O . ILE B 1 265 ? 3.207 -17.969 -19.141 1 93.25 265 ILE B O 1
ATOM 4530 N N . SER B 1 266 ? 3.004 -15.797 -19.516 1 95.31 266 SER B N 1
ATOM 4531 C CA . SER B 1 266 ? 3.447 -15.906 -20.906 1 95.31 266 SER B CA 1
ATOM 4532 C C . SER B 1 266 ? 4.969 -15.852 -21 1 95.31 266 SER B C 1
ATOM 4534 O O . SER B 1 266 ? 5.531 -16.109 -22.062 1 95.31 266 SER B O 1
ATOM 4536 N N . TRP B 1 267 ? 5.641 -15.484 -20 1 93.19 267 TRP B N 1
ATOM 4537 C CA . TRP B 1 267 ? 7.098 -15.414 -19.922 1 93.19 267 TRP B CA 1
ATOM 4538 C C . TRP B 1 267 ? 7.645 -14.469 -20.984 1 93.19 267 TRP B C 1
ATOM 4540 O O . TRP B 1 267 ? 8.641 -14.773 -21.656 1 93.19 267 TRP B O 1
ATOM 4550 N N . ASN B 1 268 ? 6.938 -13.492 -21.266 1 95.81 268 ASN B N 1
ATOM 4551 C CA . ASN B 1 268 ? 7.379 -12.438 -22.172 1 95.81 268 ASN B CA 1
ATOM 4552 C C . ASN B 1 268 ? 7.766 -11.172 -21.406 1 95.81 268 ASN B C 1
ATOM 4554 O O . ASN B 1 268 ? 6.988 -10.219 -21.359 1 95.81 268 ASN B O 1
ATOM 4558 N N . TYR B 1 269 ? 9.008 -11.133 -21.062 1 93.94 269 TYR B N 1
ATOM 4559 C CA . TYR B 1 269 ? 9.469 -10.047 -20.203 1 93.94 269 TYR B CA 1
ATOM 4560 C C . TYR B 1 269 ? 9.57 -8.742 -20.984 1 93.94 269 TYR B C 1
ATOM 4562 O O . TYR B 1 269 ? 9.453 -7.66 -20.406 1 93.94 269 TYR B O 1
ATOM 4570 N N . GLY B 1 270 ? 9.773 -8.828 -22.266 1 95.69 270 GLY B N 1
ATOM 4571 C CA . GLY B 1 270 ? 9.773 -7.629 -23.078 1 95.69 270 GLY B CA 1
ATOM 4572 C C . GLY B 1 270 ? 8.43 -6.93 -23.109 1 95.69 270 GLY B C 1
ATOM 4573 O O . GLY B 1 270 ? 8.336 -5.738 -22.812 1 95.69 270 GLY B O 1
ATOM 4574 N N . LYS B 1 271 ? 7.395 -7.73 -23.391 1 97.06 271 LYS B N 1
ATOM 4575 C CA . LYS B 1 271 ? 6.047 -7.168 -23.422 1 97.06 271 LYS B CA 1
ATOM 4576 C C . LYS B 1 271 ? 5.609 -6.684 -22.047 1 97.06 271 LYS B C 1
ATOM 4578 O O . LYS B 1 271 ? 4.961 -5.641 -21.922 1 97.06 271 LYS B O 1
ATOM 4583 N N . ALA B 1 272 ? 5.988 -7.441 -21.062 1 97.12 272 ALA B N 1
ATOM 4584 C CA . ALA B 1 272 ? 5.664 -7.043 -19.703 1 97.12 272 ALA B CA 1
ATOM 4585 C C . ALA B 1 272 ? 6.301 -5.703 -19.359 1 97.12 272 ALA B C 1
ATOM 4587 O O . ALA B 1 272 ? 5.648 -4.828 -18.781 1 97.12 272 ALA B O 1
ATOM 4588 N N . SER B 1 273 ? 7.535 -5.547 -19.688 1 96.56 273 SER B N 1
ATOM 4589 C CA . SER B 1 273 ? 8.25 -4.312 -19.391 1 96.56 273 SER B CA 1
ATOM 4590 C C . SER B 1 273 ? 7.707 -3.143 -20.188 1 96.56 273 SER B C 1
ATOM 4592 O O . SER B 1 273 ? 7.633 -2.018 -19.703 1 96.56 273 SER B O 1
ATOM 4594 N N . ALA B 1 274 ? 7.355 -3.41 -21.422 1 97.81 274 ALA B N 1
ATOM 4595 C CA . ALA B 1 274 ? 6.738 -2.363 -22.234 1 97.81 274 ALA B CA 1
ATOM 4596 C C . ALA B 1 274 ? 5.438 -1.877 -21.594 1 97.81 274 ALA B C 1
ATOM 4598 O O . ALA B 1 274 ? 5.207 -0.671 -21.484 1 97.81 274 ALA B O 1
ATOM 4599 N N . ALA B 1 275 ? 4.613 -2.789 -21.188 1 98.19 275 ALA B N 1
ATOM 4600 C CA . ALA B 1 275 ? 3.357 -2.438 -20.531 1 98.19 275 ALA B CA 1
ATOM 4601 C C . ALA B 1 275 ? 3.615 -1.688 -19.234 1 98.19 275 ALA B C 1
ATOM 4603 O O . ALA B 1 275 ? 2.893 -0.746 -18.891 1 98.19 275 ALA B O 1
ATOM 4604 N N . ALA B 1 276 ? 4.613 -2.1 -18.516 1 97.44 276 ALA B N 1
ATOM 4605 C CA . ALA B 1 276 ? 4.988 -1.442 -17.266 1 97.44 276 ALA B CA 1
ATOM 4606 C C . ALA B 1 276 ? 5.418 0.002 -17.516 1 97.44 276 ALA B C 1
ATOM 4608 O O . ALA B 1 276 ? 5.102 0.893 -16.719 1 97.44 276 ALA B O 1
ATOM 4609 N N . MET B 1 277 ? 6.109 0.226 -18.562 1 95.94 277 MET B N 1
ATOM 4610 C CA . MET B 1 277 ? 6.543 1.578 -18.906 1 95.94 277 MET B CA 1
ATOM 4611 C C . MET B 1 277 ? 5.348 2.463 -19.234 1 95.94 277 MET B C 1
ATOM 4613 O O . MET B 1 277 ? 5.324 3.645 -18.891 1 95.94 277 MET B O 1
ATOM 4617 N N . ILE B 1 278 ? 4.418 1.905 -19.906 1 97.75 278 ILE B N 1
ATOM 4618 C CA . ILE B 1 278 ? 3.213 2.662 -20.219 1 97.75 278 ILE B CA 1
ATOM 4619 C C . ILE B 1 278 ? 2.473 3.027 -18.938 1 97.75 278 ILE B C 1
ATOM 4621 O O . ILE B 1 278 ? 2.031 4.168 -18.766 1 97.75 278 ILE B O 1
ATOM 4625 N N . LEU B 1 279 ? 2.307 2.023 -18.062 1 97.31 279 LEU B N 1
ATOM 4626 C CA . LEU B 1 279 ? 1.682 2.297 -16.781 1 97.31 279 LEU B CA 1
ATOM 4627 C C . LEU B 1 279 ? 2.439 3.387 -16.031 1 97.31 279 LEU B C 1
ATOM 4629 O O . LEU B 1 279 ? 1.827 4.289 -15.445 1 97.31 279 LEU B O 1
ATOM 4633 N N . PHE B 1 280 ? 3.676 3.266 -16.062 1 93.94 280 PHE B N 1
ATOM 4634 C CA . PHE B 1 280 ? 4.531 4.246 -15.406 1 93.94 280 PHE B CA 1
ATOM 4635 C C . PHE B 1 280 ? 4.309 5.637 -15.984 1 93.94 280 PHE B C 1
ATOM 4637 O O . PHE B 1 280 ? 4.23 6.621 -15.25 1 93.94 280 PHE B O 1
ATOM 4644 N N . LEU B 1 281 ? 4.281 5.766 -17.203 1 94.75 281 LEU B N 1
ATOM 4645 C CA . LEU B 1 281 ? 4.082 7.043 -17.891 1 94.75 281 LEU B CA 1
ATOM 4646 C C . LEU B 1 281 ? 2.721 7.637 -17.547 1 94.75 281 LEU B C 1
ATOM 4648 O O . LEU B 1 281 ? 2.604 8.844 -17.312 1 94.75 281 LEU B O 1
ATOM 4652 N N . ILE B 1 282 ? 1.714 6.82 -17.5 1 97.12 282 ILE B N 1
ATOM 4653 C CA . ILE B 1 282 ? 0.372 7.285 -17.172 1 97.12 282 ILE B CA 1
ATOM 4654 C C . ILE B 1 282 ? 0.356 7.832 -15.742 1 97.12 282 ILE B C 1
ATOM 4656 O O . ILE B 1 282 ? -0.045 8.977 -15.516 1 97.12 282 ILE B O 1
ATOM 4660 N N . VAL B 1 283 ? 0.864 7.059 -14.82 1 95.81 283 VAL B N 1
ATOM 4661 C CA . VAL B 1 283 ? 0.854 7.453 -13.414 1 95.81 283 VAL B CA 1
ATOM 4662 C C . VAL B 1 283 ? 1.779 8.648 -13.203 1 95.81 283 VAL B C 1
ATOM 4664 O O . VAL B 1 283 ? 1.44 9.586 -12.477 1 95.81 283 VAL B O 1
ATOM 4667 N N . GLY B 1 284 ? 2.934 8.594 -13.867 1 92.81 284 GLY B N 1
ATOM 4668 C CA . GLY B 1 284 ? 3.869 9.703 -13.773 1 92.81 284 GLY B CA 1
ATOM 4669 C C . GLY B 1 284 ? 3.293 11.008 -14.281 1 92.81 284 GLY B C 1
ATOM 4670 O O . GLY B 1 284 ? 3.438 12.047 -13.633 1 92.81 284 GLY B O 1
ATOM 4671 N N . THR B 1 285 ? 2.66 10.984 -15.367 1 94.44 285 THR B N 1
ATOM 4672 C CA . THR B 1 285 ? 2.072 12.18 -15.961 1 94.44 285 THR B CA 1
ATOM 4673 C C . THR B 1 285 ? 0.967 12.742 -15.062 1 94.44 285 THR B C 1
ATOM 4675 O O . THR B 1 285 ? 0.915 13.945 -14.812 1 94.44 285 THR B O 1
ATOM 4678 N N . ILE B 1 286 ? 0.146 11.844 -14.555 1 94.5 286 ILE B N 1
ATOM 4679 C CA . ILE B 1 286 ? -0.937 12.281 -13.68 1 94.5 286 ILE B CA 1
ATOM 4680 C C . ILE B 1 286 ? -0.356 12.898 -12.406 1 94.5 286 ILE B C 1
ATOM 4682 O O . ILE B 1 286 ? -0.825 13.938 -11.953 1 94.5 286 ILE B O 1
ATOM 4686 N N . THR B 1 287 ? 0.657 12.273 -11.93 1 89.75 287 THR B N 1
ATOM 4687 C CA . THR B 1 287 ? 1.294 12.742 -10.711 1 89.75 287 THR B CA 1
ATOM 4688 C C . THR B 1 287 ? 1.921 14.117 -10.922 1 89.75 287 THR B C 1
ATOM 4690 O O . THR B 1 287 ? 1.751 15.016 -10.094 1 89.75 287 THR B O 1
ATOM 4693 N N . VAL B 1 288 ? 2.586 14.391 -12.008 1 88.69 288 VAL B N 1
ATOM 4694 C CA . VAL B 1 288 ? 3.221 15.664 -12.312 1 88.69 288 VAL B CA 1
ATOM 4695 C C . VAL B 1 288 ? 2.156 16.75 -12.484 1 88.69 288 VAL B C 1
ATOM 4697 O O . VAL B 1 288 ? 2.324 17.875 -12.008 1 88.69 288 VAL B O 1
ATOM 4700 N N . LEU B 1 289 ? 1.113 16.359 -13.117 1 92 289 LEU B N 1
ATOM 4701 C CA . LEU B 1 289 ? 0.021 17.312 -13.305 1 92 289 LEU B CA 1
ATOM 4702 C C . LEU B 1 289 ? -0.592 17.703 -11.969 1 92 289 LEU B C 1
ATOM 4704 O O . LEU B 1 289 ? -0.901 18.875 -11.742 1 92 289 LEU B O 1
ATOM 4708 N N . GLN B 1 290 ? -0.766 16.703 -11.141 1 89.25 290 GLN B N 1
ATOM 4709 C CA . GLN B 1 290 ? -1.314 16.984 -9.812 1 89.25 290 GLN B CA 1
ATOM 4710 C C . GLN B 1 290 ? -0.385 17.891 -9.008 1 89.25 290 GLN B C 1
ATOM 4712 O O . GLN B 1 290 ? -0.844 18.781 -8.305 1 89.25 290 GLN B O 1
ATOM 4717 N N . PHE B 1 291 ? 0.891 17.734 -9.156 1 83.56 291 PHE B N 1
ATOM 4718 C CA . PHE B 1 291 ? 1.868 18.562 -8.453 1 83.56 291 PHE B CA 1
ATOM 4719 C C . PHE B 1 291 ? 1.808 20.016 -8.953 1 83.56 291 PHE B C 1
ATOM 4721 O O . PHE B 1 291 ? 1.915 20.953 -8.156 1 83.56 291 PHE B O 1
ATOM 4728 N N . LYS B 1 292 ? 1.663 20.188 -10.195 1 87.19 292 LYS B N 1
ATOM 4729 C CA . LYS B 1 292 ? 1.586 21.516 -10.781 1 87.19 292 LYS B CA 1
ATOM 4730 C C . LYS B 1 292 ? 0.335 22.266 -10.305 1 87.19 292 LYS B C 1
ATOM 4732 O O . LYS B 1 292 ? 0.385 23.453 -10.016 1 87.19 292 LYS B O 1
ATOM 4737 N N . VAL B 1 293 ? -0.715 21.547 -10.219 1 88.19 293 VAL B N 1
ATOM 4738 C CA . VAL B 1 293 ? -1.97 22.141 -9.766 1 88.19 293 VAL B CA 1
ATOM 4739 C C . VAL B 1 293 ? -1.861 22.531 -8.297 1 88.19 293 VAL B C 1
ATOM 4741 O O . VAL B 1 293 ? -2.355 23.578 -7.879 1 88.19 293 VAL B O 1
ATOM 4744 N N . GLU B 1 294 ? -1.278 21.641 -7.566 1 85.5 294 GLU B N 1
ATOM 4745 C CA . GLU B 1 294 ? -1.085 21.922 -6.145 1 85.5 294 GLU B CA 1
ATOM 4746 C C . GLU B 1 294 ? -0.262 23.188 -5.934 1 85.5 294 GLU B C 1
ATOM 4748 O O . GLU B 1 294 ? -0.6 24.016 -5.09 1 85.5 294 GLU B O 1
ATOM 4753 N N . LYS B 1 295 ? 0.756 23.422 -6.676 1 82.5 295 LYS B N 1
ATOM 4754 C CA . LYS B 1 295 ? 1.621 24.594 -6.555 1 82.5 295 LYS B CA 1
ATOM 4755 C C . LYS B 1 295 ? 0.87 25.859 -6.922 1 82.5 295 LYS B C 1
ATOM 4757 O O . LYS B 1 295 ? 1.006 26.891 -6.246 1 82.5 295 LYS B O 1
ATOM 4762 N N . LYS B 1 296 ? 0.117 25.766 -7.902 1 83.75 296 LYS B N 1
ATOM 4763 C CA . LYS B 1 296 ? -0.658 26.922 -8.344 1 83.75 296 LYS B CA 1
ATOM 4764 C C . LYS B 1 296 ? -1.706 27.312 -7.305 1 83.75 296 LYS B C 1
ATOM 4766 O O . LYS B 1 296 ? -1.899 28.484 -7.02 1 83.75 296 LYS B O 1
ATOM 4771 N N . TRP B 1 297 ? -2.271 26.297 -6.809 1 82.12 297 TRP B N 1
ATOM 4772 C CA . TRP B 1 297 ? -3.301 26.547 -5.805 1 82.12 297 TRP B CA 1
ATOM 4773 C C . TRP B 1 297 ? -2.697 27.141 -4.539 1 82.12 297 TRP B C 1
ATOM 4775 O O . TRP B 1 297 ? -3.258 28.078 -3.959 1 82.12 297 TRP B O 1
ATOM 4785 N N . LEU B 1 298 ? -1.65 26.656 -4.18 1 76.12 298 LEU B N 1
ATOM 4786 C CA . LEU B 1 298 ? -1.022 27.109 -2.941 1 76.12 298 LEU B CA 1
ATOM 4787 C C . LEU B 1 298 ? -0.421 28.5 -3.111 1 76.12 298 LEU B C 1
ATOM 4789 O O . LEU B 1 298 ? -0.314 29.25 -2.143 1 76.12 298 LEU B O 1
ATOM 4793 N N . SER B 1 299 ? -0.085 28.766 -4.316 1 75.94 299 SER B N 1
ATOM 4794 C CA . SER B 1 299 ? 0.422 30.109 -4.586 1 75.94 299 SER B CA 1
ATOM 4795 C C . SER B 1 299 ? -0.691 31.141 -4.5 1 75.94 299 SER B C 1
ATOM 4797 O O . SER B 1 299 ? -0.433 32.312 -4.223 1 75.94 299 SER B O 1
ATOM 4799 N N . TYR B 1 300 ? -1.868 30.734 -4.715 1 67.75 300 TYR B N 1
ATOM 4800 C CA . TYR B 1 300 ? -3.004 31.656 -4.672 1 67.75 300 TYR B CA 1
ATOM 4801 C C . TYR B 1 300 ? -3.525 31.812 -3.25 1 67.75 300 TYR B C 1
ATOM 4803 O O . TYR B 1 300 ? -4.168 32.812 -2.926 1 67.75 300 TYR B O 1
ATOM 4811 N N . MET B 1 301 ? -3.229 30.875 -2.441 1 65.38 301 MET B N 1
ATOM 4812 C CA . MET B 1 301 ? -3.68 30.984 -1.056 1 65.38 301 MET B CA 1
ATOM 4813 C C . MET B 1 301 ? -2.686 31.781 -0.223 1 65.38 301 MET B C 1
ATOM 4815 O O . MET B 1 301 ? -3.084 32.594 0.626 1 65.38 301 MET B O 1
#

InterPro domains:
  IPR000515 ABC transporter type 1, transmembrane domain MetI-like [PF00528] (99-288)
  IPR000515 ABC transporter type 1, transmembrane domain MetI-like [PS50928] (77-290)
  IPR000515 ABC transporter type 1, transmembrane domain MetI-like [cd06261] (144-283)
  IPR035906 MetI-like superfamily [G3DSA:1.10.3720.10] (57-299)
  IPR035906 MetI-like superfamily [SSF161098] (61-288)
  IPR051393 ABC transporter permease component [PTHR30193] (12-300)

Organism: NCBI:txid29354

Secondary structure (DSSP, 8-state):
-----------HHHHHHHHHHHHHHHHHHHHHHHHHHHHHHHHHHTTEE--SSSPPEE-TTHHHHHHHH-HHHHHHHHHHHHHHHHHHHHHHHHHHHHHHHHTS--TTHHHHHHHHHHHHHS-HHHHHHHHHHHT-TTT-HHHHHHHHTT-SS---GGG-TTTHHHHHHHHHHHHHHHHHHHHHHHHHHTS-HHHHHHHHHTT--HHHHIIIIIHHHTHHHHHHHHHHHHHHHHT--HHHHHHTTT-STTTT--HHHHHHIIIIIS--HHHHHHHHHHHHHHHHHHHHHHHHHHHHHHHH-/-----------HHHHHHHHHHHHHHHHHHHHHHHHHHHHHHHHHHTTEE--SSSPPEE-TTHHHHHHHH-HHHHHHHHHHHHHHHHHHHHHHHHHHHHHHHHTS--TTHHHHHHHHHHHHHS-HHHHHHHHHHHT-TTT-HHHHHHHHTT-SS---GGG-TTTHHHHHHHHHHHHHHHHHHHHHHHHHHTS-HHHHHHHHHTT--HHHHIIIIIHHHTHHHHHHHHHHHHHHHHT--HHHHHHTTT-STTTT--HHHHHHIIIIIS--HHHHHHHHHHHHHHHHHHHHHHHHHHHHHHHH-

Solvent-accessible surface area (backbone atoms only — not comparable to full-atom values): 31045 Å² total; per-residue (Å²): 138,81,80,76,78,74,73,75,69,68,54,69,67,57,51,51,50,47,52,55,42,55,66,50,39,57,63,46,49,53,50,51,50,59,63,42,44,55,55,52,49,33,57,54,34,18,28,24,47,32,57,87,79,58,80,74,38,83,52,56,63,48,34,51,54,50,46,71,68,32,65,66,50,55,48,6,53,50,48,26,48,54,48,27,54,51,30,32,53,50,23,51,51,48,8,49,51,50,18,61,62,60,65,45,98,49,89,61,42,67,57,53,54,48,58,46,29,41,48,52,68,44,38,64,54,53,50,34,56,40,49,51,51,36,43,29,60,88,80,7,61,52,42,53,51,40,41,73,75,64,39,87,75,60,72,42,24,53,71,21,62,84,32,22,51,59,45,52,33,52,52,50,27,58,28,46,20,25,55,50,14,50,56,42,39,57,55,56,68,69,53,62,66,64,61,55,53,54,40,45,75,73,65,49,50,70,69,52,42,39,68,70,46,50,52,61,74,37,41,70,58,49,51,51,52,52,48,53,40,46,50,53,41,55,42,44,39,63,67,44,47,69,60,38,63,17,20,45,80,66,51,43,29,24,52,38,44,51,28,37,44,26,40,75,70,66,33,29,43,6,45,16,26,27,49,40,49,52,52,39,49,53,49,49,51,51,48,52,51,51,50,53,50,49,52,54,52,58,70,72,104,136,82,82,76,78,74,73,76,69,69,53,68,67,59,51,49,51,49,52,54,42,56,66,52,39,57,63,45,47,54,49,50,50,59,64,42,44,56,55,52,50,33,57,54,33,18,28,25,47,32,55,87,79,57,80,74,37,82,52,57,62,49,34,51,55,53,46,71,70,30,67,66,50,54,48,6,54,51,49,26,50,54,48,27,53,51,30,35,53,50,22,53,51,49,8,50,52,50,18,62,63,59,64,45,99,49,89,61,45,67,58,54,54,48,56,44,30,42,49,52,68,43,39,63,54,54,49,32,55,38,50,52,51,36,44,29,59,89,80,7,61,52,41,51,50,41,43,72,74,64,39,86,78,61,73,41,23,52,71,20,61,82,31,21,49,58,45,52,33,52,52,52,28,57,30,46,20,26,54,49,14,52,56,43,39,59,56,55,69,68,54,63,65,64,60,55,54,54,39,45,74,74,65,49,49,71,71,51,43,37,67,69,45,50,53,62,73,37,41,71,59,48,50,51,51,51,48,52,40,47,49,53,40,56,41,44,40,64,67,44,47,69,58,38,63,19,21,45,81,65,52,43,28,25,50,36,44,51,27,39,43,26,40,77,70,66,33,29,41,6,45,15,26,27,49,40,50,51,52,37,50,54,50,50,52,53,49,52,51,52,52,53,51,49,51,55,53,58,69,71,103

Nearest PDB structures (foldseek):
  3puz-assembly1_F  TM=8.847E-01  e=4.803E-12  Escherichia coli K-12
  3puy-assembly1_F 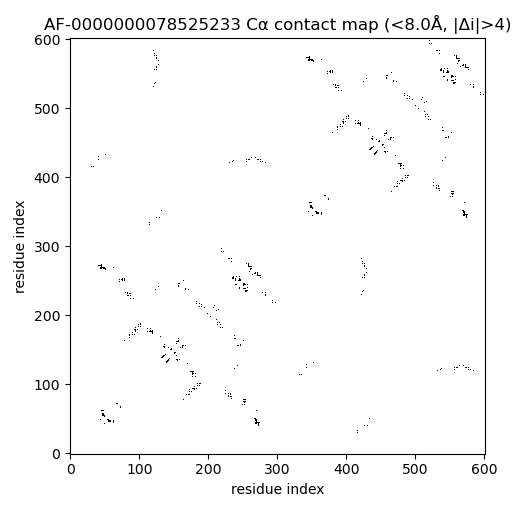 TM=9.005E-01  e=1.587E-11  Escherichia coli K-12
  2r6g-assembly1_F  TM=8.888E-01  e=1.099E-11  Escherichia coli K-12
  4tqv-assembly4_M  TM=8.493E-01  e=7.965E-12  Sphingomonas sp.
  4jbw-assembly2_H  TM=8.863E-01  e=1.200E-10  Escherichia coli K-12

Sequence (602 aa):
MEQKTKTVKLKLSTRNTLVGLSFILPNFIGFFIFILIPVIFSLILSFMEWDGFNPMKFIMFENFITIFKDRVFRGAIWKTGYYSLFTVLLSLSASLGLAVLLNKKLVGKGFFRSAIFFPYVASIVAVSVVWNALFQKDFGPINGFLKMIGIAKPPGWTASVDWVIPALIIVSVWKNMGYFMIVYLAALQDIPYSLYEASTIDGANKSQQFFSITFPLLAPSTFFVLMMLTINSFKIFDLVYMMTEGGPGNASTMLSQYIYNQAFISWNYGKASAAAMILFLIVGTITVLQFKVEKKWLSYMMEQKTKTVKLKLSTRNTLVGLSFILPNFIGFFIFILIPVIFSLILSFMEWDGFNPMKFIMFENFITIFKDRVFRGAIWKTGYYSLFTVLLSLSASLGLAVLLNKKLVGKGFFRSAIFFPYVASIVAVSVVWNALFQKDFGPINGFLKMIGIAKPPGWTASVDWVIPALIIVSVWKNMGYFMIVYLAALQDIPYSLYEASTIDGANKSQQFFSITFPLLAPSTFFVLMMLTINSFKIFDLVYMMTEGGPGNASTMLSQYIYNQAFISWNYGKASAAAMILFLIVGTITVLQFKVEKKWLSYM